Protein AF-A0AA88YMB3-F1 (afdb_monomer_lite)

Radius of gyration: 33.66 Å; chains: 1; bounding box: 98×62×80 Å

InterPro domains:
  IPR001148 Alpha carbonic anhydrase domain [PF00194] (7-252)
  IPR001148 Alpha carbonic anhydrase domain [PS51144] (1-274)
  IPR001148 Alpha carbonic anhydrase domain [SM01057] (3-271)
  IPR001870 B30.2/SPRY domain [PS50188] (236-432)
  IPR003877 SPRY domain [PF00622] (300-427)
  IPR003877 SPRY domain [PF00622] (487-557)
  IPR003877 SPRY domain [SM00449] (297-431)
  IPR003877 SPRY domain [SM00449] (484-659)
  IPR013320 Concanavalin A-like lectin/glucanase domain superfamily [SSF49899] (292-427)
  IPR013320 Concanavalin A-like lectin/glucanase domain superfamily [SSF49899] (469-653)
  IPR023561 Carbonic anhydrase, alpha-class [PTHR18952] (7-252)
  IPR035783 SPRY domain-containing protein 3, SPRY domain [cd12908] (448-656)
  IPR036398 Alpha carbonic anhydrase domain superfamily [G3DSA:3.10.200.10] (2-256)
  IPR036398 Alpha carbonic anhydrase domain superfamily [SSF51069] (5-252)
  IPR043136 B30.2/SPRY domain superfamily [G3DSA:2.60.120.920] (261-433)
  IPR043136 B30.2/SPRY domain superfamily [G3DSA:2.60.120.920] (445-657)

Sequence (660 aa):
MQFSITGPTHWHKLFKNACSGREQSPINIQREYTLYDPKLNDFAIWYDPPKPGSKFYLLNNGHTVQVNTFGPFYVANGGLPSVYTTAQFHFHWGDASHRGSEHTVDGKASPIELHVVSYDAETYPKISTAMKEHQGLAVLGVLFDVVEEDNPALEKLIRNFNAIRDPEVKTEVEMDAMPIRDFLPKDTSKYYRYNGSLTTPGCYESVVWTVFEDKQTISERQNIAMEMRIQNQMLNVWRRHRYGDRIRQVQEVIPIRDIEPGQPRHDRVSVDGDIISYQTNRHNLVGVYIAGDPLTAENYYFEVEILDIGTFGTIGVGLVPQQYPTDSQPGWRAFSVGFHADDGKLYKSNGFGKAFGPKSQAGDRIGCGVKFPRASEDDEALPAQMAKVFFTHNGKEVGTVLTPMPRSGLFPAVGMHSEGEEVKLNLEAEWHYEDLVLMAIDDGEEDWSRLHDVRLNGMILEYSGRGKSIHDVGLAQARFPLDTTNHYFEIEIVDPGENCYIAIGIARRNYPKHRHPGWNRGSIAYHADDGKIFVGSGVGDPFGPKCHKGDTMGCGILFPPDYDSEADSDPSPDDPDVNNMVNEMHGLYGSDSEDSDDDLDLLYPLDKEEQGTKVQVFFTRNGKIVGLKHICIPKGGFYPTVGMLSSCEKVRVDLHPLTG

Structure (mmCIF, N/CA/C/O backbone):
data_AF-A0AA88YMB3-F1
#
_entry.id   AF-A0AA88YMB3-F1
#
loop_
_atom_site.group_PDB
_atom_site.id
_atom_site.type_symbol
_atom_site.label_atom_id
_atom_site.label_alt_id
_atom_site.label_comp_id
_atom_site.label_asym_id
_atom_site.label_entity_id
_atom_site.label_seq_id
_atom_site.pdbx_PDB_ins_code
_atom_site.Cartn_x
_atom_site.Cartn_y
_atom_site.Cartn_z
_atom_site.occupancy
_atom_site.B_iso_or_equiv
_atom_site.auth_seq_id
_atom_site.auth_comp_id
_atom_site.auth_asym_id
_atom_site.auth_atom_id
_atom_site.pdbx_PDB_model_num
ATOM 1 N N . MET A 1 1 ? 38.189 8.948 -17.419 1.00 28.58 1 MET A N 1
ATOM 2 C CA . MET A 1 1 ? 39.243 7.928 -17.634 1.00 28.58 1 MET A CA 1
ATOM 3 C C . MET A 1 1 ? 39.603 7.102 -16.393 1.00 28.58 1 MET A C 1
ATOM 5 O O . MET A 1 1 ? 40.122 6.016 -16.579 1.00 28.58 1 MET A O 1
ATOM 9 N N . GLN A 1 2 ? 39.312 7.520 -15.150 1.00 25.33 2 GLN A N 1
ATOM 10 C CA . GLN A 1 2 ? 39.722 6.748 -13.957 1.00 25.33 2 GLN A CA 1
ATOM 11 C C . GLN A 1 2 ? 38.748 5.617 -13.545 1.00 25.33 2 GLN A C 1
ATOM 13 O O . GLN A 1 2 ? 39.158 4.673 -12.880 1.00 25.33 2 GLN A O 1
ATOM 18 N N . PHE A 1 3 ? 37.486 5.659 -13.992 1.00 34.84 3 PHE A N 1
ATOM 19 C CA . PHE A 1 3 ? 36.445 4.682 -13.621 1.00 34.84 3 PHE A CA 1
ATOM 20 C C . PHE A 1 3 ? 36.513 3.345 -14.385 1.00 34.84 3 PHE A C 1
ATOM 22 O O . PHE A 1 3 ? 35.943 2.356 -13.945 1.00 34.84 3 PHE A O 1
ATOM 29 N N . SER A 1 4 ? 37.242 3.293 -15.506 1.00 40.38 4 SER A N 1
ATOM 30 C CA . SER A 1 4 ? 37.392 2.091 -16.348 1.00 40.38 4 SER A CA 1
ATOM 31 C C . SER A 1 4 ? 38.355 1.041 -15.769 1.00 40.38 4 SER A C 1
ATOM 33 O O . SER A 1 4 ? 38.458 -0.054 -16.319 1.00 40.38 4 SER A O 1
ATOM 35 N N . ILE A 1 5 ? 39.095 1.360 -14.703 1.00 37.88 5 ILE A N 1
ATOM 36 C CA . ILE A 1 5 ? 40.212 0.527 -14.224 1.00 37.88 5 ILE A CA 1
ATOM 37 C C . ILE A 1 5 ? 39.742 -0.525 -13.199 1.00 37.88 5 ILE A C 1
ATOM 39 O O . ILE A 1 5 ? 40.420 -1.528 -12.989 1.00 37.88 5 ILE A O 1
ATOM 43 N N . THR A 1 6 ? 38.556 -0.358 -12.607 1.00 47.41 6 THR A N 1
ATOM 44 C CA . THR A 1 6 ? 38.014 -1.246 -11.566 1.00 47.41 6 THR A CA 1
ATOM 45 C C . THR A 1 6 ? 36.590 -1.668 -11.933 1.00 47.41 6 THR A C 1
ATOM 47 O O . THR A 1 6 ? 35.682 -0.837 -11.917 1.00 47.41 6 THR A O 1
ATOM 50 N N . GLY A 1 7 ? 36.394 -2.939 -12.299 1.00 47.94 7 GLY A N 1
ATOM 51 C CA . GLY A 1 7 ? 35.088 -3.476 -12.710 1.00 47.94 7 GLY A CA 1
ATOM 52 C C . GLY A 1 7 ? 34.031 -3.497 -11.586 1.00 47.94 7 GLY A C 1
ATOM 53 O O . GLY A 1 7 ? 34.351 -3.140 -10.445 1.00 47.94 7 GLY A O 1
ATOM 54 N N . PRO A 1 8 ? 32.793 -3.949 -11.876 1.00 56.72 8 PRO A N 1
ATOM 55 C CA . PRO A 1 8 ? 31.640 -3.878 -10.962 1.00 56.72 8 PRO A CA 1
ATOM 56 C C . PRO A 1 8 ? 31.894 -4.411 -9.542 1.00 56.72 8 PRO A C 1
ATOM 58 O O . PRO A 1 8 ? 31.431 -3.836 -8.559 1.00 56.72 8 PRO A O 1
ATOM 61 N N . THR A 1 9 ? 32.735 -5.441 -9.405 1.00 51.94 9 THR A N 1
ATOM 62 C CA . THR A 1 9 ? 33.124 -6.056 -8.120 1.00 51.94 9 THR A CA 1
ATOM 63 C C . THR A 1 9 ? 33.880 -5.127 -7.165 1.00 51.94 9 THR A C 1
ATOM 65 O O . THR A 1 9 ? 34.084 -5.477 -6.008 1.00 51.94 9 THR A O 1
ATOM 68 N N . HIS A 1 10 ? 34.312 -3.946 -7.611 1.00 56.81 10 HIS A N 1
ATOM 69 C CA . HIS A 1 10 ? 35.078 -2.985 -6.811 1.00 56.81 10 HIS A CA 1
ATOM 70 C C . HIS A 1 10 ? 34.324 -1.678 -6.540 1.00 56.81 10 HIS A C 1
ATOM 72 O O . HIS A 1 10 ? 34.818 -0.847 -5.775 1.00 56.81 10 HIS A O 1
ATOM 78 N N . TRP A 1 11 ? 33.132 -1.486 -7.116 1.00 66.25 11 TRP A N 1
ATOM 79 C CA . TRP A 1 11 ? 32.373 -0.244 -6.949 1.00 66.25 11 TRP A CA 1
ATOM 80 C C . TRP A 1 11 ? 31.959 0.004 -5.498 1.00 66.25 11 TRP A C 1
ATOM 82 O O . TRP A 1 11 ? 32.036 1.142 -5.049 1.00 66.25 11 TRP A O 1
ATOM 92 N N . HIS A 1 12 ? 31.677 -1.044 -4.717 1.00 57.53 12 HIS A N 1
ATOM 93 C CA . HIS A 1 12 ? 31.426 -0.934 -3.273 1.00 57.53 12 HIS A CA 1
ATOM 94 C C . HIS A 1 12 ? 32.605 -0.322 -2.487 1.00 57.53 12 HIS A C 1
ATOM 96 O O . HIS A 1 12 ? 32.406 0.271 -1.435 1.00 57.53 12 HIS A O 1
ATOM 102 N N . LYS A 1 13 ? 33.850 -0.417 -2.980 1.00 58.59 13 LYS A N 1
ATOM 103 C CA . LYS A 1 13 ? 35.019 0.203 -2.321 1.00 58.59 13 LYS A CA 1
ATOM 104 C C . LYS A 1 13 ? 35.125 1.697 -2.620 1.00 58.59 13 LYS A C 1
ATOM 106 O O . LYS A 1 13 ? 35.657 2.440 -1.798 1.00 58.59 13 LYS A O 1
ATOM 111 N N . LEU A 1 14 ? 34.635 2.113 -3.790 1.00 57.91 14 LEU A N 1
ATOM 112 C CA . LEU A 1 14 ? 34.668 3.494 -4.282 1.00 57.91 14 LEU A CA 1
ATOM 113 C C . LEU A 1 14 ? 33.426 4.289 -3.853 1.00 57.91 14 LEU A C 1
ATOM 115 O O . LEU A 1 14 ? 33.527 5.477 -3.568 1.00 57.91 14 LEU A O 1
ATOM 119 N N . PHE A 1 15 ? 32.279 3.616 -3.746 1.00 61.12 15 PHE A N 1
ATOM 120 C CA . PHE A 1 15 ? 30.976 4.169 -3.378 1.00 61.12 15 PHE A CA 1
ATOM 121 C C . PHE A 1 15 ? 30.396 3.390 -2.190 1.00 61.12 15 PHE A C 1
ATOM 123 O O . PHE A 1 15 ? 29.338 2.769 -2.297 1.00 61.12 15 PHE A O 1
ATOM 130 N N . LYS A 1 16 ? 31.115 3.415 -1.057 1.00 56.34 16 LYS A N 1
ATOM 131 C CA . LYS A 1 16 ? 30.849 2.596 0.146 1.00 56.34 16 LYS A CA 1
ATOM 132 C C . LYS A 1 16 ? 29.434 2.665 0.712 1.00 56.34 16 LYS A C 1
ATOM 134 O O . LYS A 1 16 ? 29.054 1.756 1.428 1.00 56.34 16 LYS A O 1
ATOM 139 N N . ASN A 1 17 ? 28.692 3.730 0.429 1.00 57.38 17 ASN A N 1
ATOM 140 C CA . ASN A 1 17 ? 27.356 3.924 0.990 1.00 57.38 17 ASN A CA 1
ATOM 141 C C . ASN A 1 17 ? 26.239 3.682 -0.029 1.00 57.38 17 ASN A C 1
ATOM 143 O O . ASN A 1 17 ? 25.089 3.595 0.370 1.00 57.38 17 ASN A O 1
ATOM 147 N N . ALA A 1 18 ? 26.555 3.605 -1.325 1.00 63.53 18 ALA A N 1
ATOM 148 C CA . ALA A 1 18 ? 25.538 3.523 -2.372 1.00 63.53 18 ALA A CA 1
ATOM 149 C C . ALA A 1 18 ? 25.584 2.194 -3.134 1.00 63.53 18 ALA A C 1
ATOM 151 O O . ALA A 1 18 ? 24.548 1.618 -3.419 1.00 63.53 18 ALA A O 1
ATOM 152 N N . CYS A 1 19 ? 26.773 1.647 -3.418 1.00 68.62 19 CYS A N 1
ATOM 153 C CA . CYS A 1 19 ? 26.912 0.383 -4.159 1.00 68.62 19 CYS A CA 1
ATOM 154 C C . CYS A 1 19 ? 26.959 -0.869 -3.264 1.00 68.62 19 CYS A C 1
ATOM 156 O O . CYS A 1 19 ? 27.370 -1.931 -3.725 1.00 68.62 19 CYS A O 1
ATOM 158 N N . SER A 1 20 ? 26.586 -0.743 -1.990 1.00 68.94 20 SER A N 1
ATOM 159 C CA . SER A 1 20 ? 26.490 -1.844 -1.020 1.00 68.94 20 SER A CA 1
ATOM 160 C C . SER A 1 20 ? 25.200 -1.778 -0.198 1.00 68.94 20 SER A C 1
ATOM 162 O O . SER A 1 20 ? 25.174 -2.258 0.935 1.00 68.94 20 SER A O 1
ATOM 164 N N . GLY A 1 21 ? 24.175 -1.107 -0.730 1.00 66.38 21 GLY A N 1
ATOM 165 C CA . GLY A 1 21 ? 22.846 -1.098 -0.129 1.00 66.38 21 GLY A CA 1
ATOM 166 C C . GLY A 1 21 ? 22.146 -2.457 -0.261 1.00 66.38 21 GLY A C 1
ATOM 167 O O . GLY A 1 21 ? 22.720 -3.415 -0.790 1.00 66.38 21 GLY A O 1
ATOM 168 N N . ARG A 1 22 ? 20.932 -2.559 0.283 1.00 74.19 22 ARG A N 1
ATOM 169 C CA . ARG A 1 22 ? 20.186 -3.825 0.412 1.00 74.19 22 ARG A CA 1
ATOM 170 C C . ARG A 1 22 ? 19.169 -4.058 -0.709 1.00 74.19 22 ARG A C 1
ATOM 172 O O . ARG A 1 22 ? 18.677 -5.172 -0.836 1.00 74.19 22 ARG A O 1
ATOM 179 N N . GLU A 1 23 ? 18.900 -3.048 -1.528 1.00 79.94 23 GLU A N 1
ATOM 180 C CA . GLU A 1 23 ? 17.954 -3.051 -2.650 1.00 79.94 23 GLU A CA 1
ATOM 181 C C . GLU A 1 23 ? 18.701 -2.798 -3.970 1.00 79.94 23 GLU A C 1
ATOM 183 O O . GLU A 1 23 ? 18.348 -1.947 -4.787 1.00 79.94 23 GLU A O 1
ATOM 188 N N . GLN A 1 24 ? 19.810 -3.511 -4.177 1.00 86.62 24 GLN A N 1
ATOM 189 C CA . GLN A 1 24 ? 20.645 -3.315 -5.356 1.00 86.62 24 GLN A CA 1
ATOM 190 C C . GLN A 1 24 ? 20.120 -4.075 -6.580 1.00 86.62 24 GLN A C 1
ATOM 192 O O . GLN A 1 24 ? 19.664 -5.209 -6.479 1.00 86.62 24 GLN A O 1
ATOM 197 N N . SER A 1 25 ? 20.269 -3.465 -7.756 1.00 90.88 25 SER A N 1
ATOM 198 C CA . SER A 1 25 ? 19.960 -4.066 -9.059 1.00 90.88 25 SER A CA 1
ATOM 199 C C . SER A 1 25 ? 21.239 -4.368 -9.854 1.00 90.88 25 SER A C 1
ATOM 201 O O . SER A 1 25 ? 22.270 -3.723 -9.617 1.00 90.88 25 SER A O 1
ATOM 203 N N . PRO A 1 26 ? 21.199 -5.286 -10.838 1.00 91.69 26 PRO A N 1
ATOM 204 C CA . PRO A 1 26 ? 20.051 -6.105 -11.259 1.00 91.69 26 PRO A CA 1
ATOM 205 C C . PRO A 1 26 ? 19.818 -7.304 -10.334 1.00 91.69 26 PRO A C 1
ATOM 207 O O . PRO A 1 26 ? 20.694 -7.648 -9.543 1.00 91.69 26 PRO A O 1
ATOM 210 N N . ILE A 1 27 ? 18.673 -7.972 -10.474 1.00 91.12 27 ILE A N 1
ATOM 211 C CA . ILE A 1 27 ? 18.334 -9.175 -9.701 1.00 91.12 27 ILE A CA 1
ATOM 212 C C . ILE A 1 27 ? 18.036 -10.394 -10.583 1.00 91.12 27 ILE A C 1
ATOM 214 O O . ILE A 1 27 ? 17.683 -10.267 -11.758 1.00 91.12 27 ILE A O 1
ATOM 218 N N . ASN A 1 28 ? 18.132 -11.588 -9.991 1.00 89.12 28 ASN A N 1
ATOM 219 C CA . ASN A 1 28 ? 17.523 -12.791 -10.554 1.00 89.12 28 ASN A CA 1
ATOM 220 C C . ASN A 1 28 ? 16.051 -12.879 -10.131 1.00 89.12 28 ASN A C 1
ATOM 222 O O . ASN A 1 28 ? 15.756 -13.100 -8.957 1.00 89.12 28 ASN A O 1
ATOM 226 N N . ILE A 1 29 ? 15.136 -12.750 -11.085 1.00 89.38 29 ILE A N 1
ATOM 227 C CA . ILE A 1 29 ? 13.702 -12.900 -10.861 1.00 89.38 29 ILE A CA 1
ATOM 228 C C . ILE A 1 29 ? 13.382 -14.391 -10.850 1.00 89.38 29 ILE A C 1
ATOM 230 O O . ILE A 1 29 ? 13.392 -15.053 -11.885 1.00 89.38 29 ILE A O 1
ATOM 234 N N . GLN A 1 30 ? 13.108 -14.919 -9.667 1.00 80.69 30 GLN A N 1
ATOM 235 C CA . GLN A 1 30 ? 12.709 -16.308 -9.472 1.00 80.69 30 GLN A CA 1
ATOM 236 C C . GLN A 1 30 ? 11.189 -16.368 -9.416 1.00 80.69 30 GLN A C 1
ATOM 238 O O . GLN A 1 30 ? 10.591 -15.925 -8.435 1.00 80.69 30 GLN A O 1
ATOM 243 N N . ARG A 1 31 ? 10.558 -16.887 -10.473 1.00 81.62 31 ARG A N 1
ATOM 244 C CA . ARG A 1 31 ? 9.095 -16.849 -10.633 1.00 81.62 31 ARG A CA 1
ATOM 245 C C . ARG A 1 31 ? 8.354 -17.487 -9.464 1.00 81.62 31 ARG A C 1
ATOM 247 O O . ARG A 1 31 ? 7.297 -16.996 -9.080 1.00 81.62 31 ARG A O 1
ATOM 254 N N . GLU A 1 32 ? 8.927 -18.528 -8.868 1.00 71.38 32 GLU A N 1
ATOM 255 C CA . GLU A 1 32 ? 8.359 -19.222 -7.708 1.00 71.38 32 GLU A CA 1
ATOM 256 C C . GLU A 1 32 ? 8.160 -18.326 -6.474 1.00 71.38 32 GLU A C 1
ATOM 258 O O . GLU A 1 32 ? 7.224 -18.555 -5.710 1.00 71.38 32 GLU A O 1
ATOM 263 N N . TYR A 1 33 ? 8.974 -17.275 -6.317 1.00 71.62 33 TYR A N 1
ATOM 264 C CA . TYR A 1 33 ? 8.880 -16.316 -5.209 1.00 71.62 33 TYR A CA 1
ATOM 265 C C . TYR A 1 33 ? 8.151 -15.023 -5.591 1.00 71.62 33 TYR A C 1
ATOM 267 O O . TYR A 1 33 ? 8.062 -14.101 -4.781 1.00 71.62 33 TYR A O 1
ATOM 275 N N . THR A 1 34 ? 7.628 -14.923 -6.816 1.00 77.94 34 THR A N 1
ATOM 276 C CA . THR A 1 34 ? 6.864 -13.742 -7.232 1.00 77.94 34 THR A CA 1
ATOM 277 C C . THR A 1 34 ? 5.445 -13.776 -6.671 1.00 77.94 34 THR A C 1
ATOM 279 O O . THR A 1 34 ? 4.798 -14.824 -6.609 1.00 77.94 34 THR A O 1
ATOM 282 N N . LEU A 1 35 ? 4.950 -12.607 -6.260 1.00 77.31 35 LEU A N 1
ATOM 283 C CA . LEU A 1 35 ? 3.577 -12.421 -5.801 1.00 77.31 35 LEU A CA 1
ATOM 284 C C . LEU A 1 35 ? 2.770 -11.739 -6.903 1.00 77.31 35 LEU A C 1
ATOM 286 O O . LEU A 1 35 ? 3.172 -10.698 -7.420 1.00 77.31 35 LEU A O 1
ATOM 290 N N . TYR A 1 36 ? 1.627 -12.327 -7.253 1.00 82.88 36 TYR A N 1
ATOM 291 C CA . TYR A 1 36 ? 0.690 -11.701 -8.178 1.00 82.88 36 TYR A CA 1
ATOM 292 C C . TYR A 1 36 ? -0.025 -10.544 -7.476 1.00 82.88 36 TYR A C 1
ATOM 294 O O . TYR A 1 36 ? -0.696 -10.759 -6.467 1.00 82.88 36 TYR A O 1
ATOM 302 N N . ASP A 1 37 ? 0.109 -9.336 -8.020 1.00 80.62 37 ASP A N 1
ATOM 303 C CA . ASP A 1 37 ? -0.594 -8.151 -7.537 1.00 80.62 37 ASP A CA 1
ATOM 304 C C . ASP A 1 37 ? -1.652 -7.721 -8.570 1.00 80.62 37 ASP A C 1
ATOM 306 O O . ASP A 1 37 ? -1.293 -7.210 -9.634 1.00 80.62 37 ASP A O 1
ATOM 310 N N . PRO A 1 38 ? -2.958 -7.893 -8.278 1.00 80.81 38 PRO A N 1
ATOM 311 C CA . PRO A 1 38 ? -4.032 -7.537 -9.203 1.00 80.81 38 PRO A CA 1
ATOM 312 C C . PRO A 1 38 ? -4.169 -6.024 -9.430 1.00 80.81 38 PRO A C 1
ATOM 314 O O . PRO A 1 38 ? -4.952 -5.614 -10.280 1.00 80.81 38 PRO A O 1
ATOM 317 N N . LYS A 1 39 ? -3.448 -5.179 -8.680 1.00 79.81 39 LYS A N 1
ATOM 318 C CA . LYS A 1 39 ? -3.431 -3.721 -8.877 1.00 79.81 39 LYS A CA 1
ATOM 319 C C . LYS A 1 39 ? -2.417 -3.279 -9.931 1.00 79.81 39 LYS A C 1
ATOM 321 O O . LYS A 1 39 ? -2.455 -2.125 -10.367 1.00 79.81 39 LYS A O 1
ATOM 326 N N . LEU A 1 40 ? -1.508 -4.166 -10.342 1.00 85.88 40 LEU A N 1
ATOM 327 C CA . LEU A 1 40 ? -0.575 -3.929 -11.442 1.00 85.88 40 LEU A CA 1
ATOM 328 C C . LEU A 1 40 ? -1.310 -4.077 -12.782 1.00 85.88 40 LEU A C 1
ATOM 330 O O . LEU A 1 40 ? -1.183 -5.074 -13.483 1.00 85.88 40 LEU A O 1
ATOM 334 N N . ASN A 1 41 ? -2.122 -3.065 -13.090 1.00 81.62 41 ASN A N 1
ATOM 335 C CA . ASN A 1 41 ? -2.874 -2.941 -14.340 1.00 81.62 41 ASN A CA 1
ATOM 336 C C . ASN A 1 41 ? -1.949 -2.581 -15.518 1.00 81.62 41 ASN A C 1
ATOM 338 O O . ASN A 1 41 ? -0.748 -2.409 -15.353 1.00 81.62 41 ASN A O 1
ATOM 342 N N . ASP A 1 42 ? -2.494 -2.381 -16.714 1.00 82.06 42 ASP A N 1
ATOM 343 C CA . ASP A 1 42 ? -1.682 -1.983 -17.867 1.00 82.06 42 ASP A CA 1
ATOM 344 C C . ASP A 1 42 ? -0.902 -0.675 -17.611 1.00 82.06 42 ASP A C 1
ATOM 346 O O . ASP A 1 42 ? -1.449 0.331 -17.135 1.00 82.06 42 ASP A O 1
ATOM 350 N N . PHE A 1 43 ? 0.391 -0.665 -17.952 1.00 82.38 43 PHE A N 1
ATOM 351 C CA . PHE A 1 43 ? 1.162 0.578 -18.013 1.00 82.38 43 PHE A CA 1
ATOM 352 C C . PHE A 1 43 ? 0.842 1.330 -19.308 1.00 82.38 43 PHE A C 1
ATOM 354 O O . PHE A 1 43 ? 0.509 0.760 -20.351 1.00 82.38 43 PHE A O 1
ATOM 361 N N . ALA A 1 44 ? 0.976 2.646 -19.246 1.00 81.12 44 ALA A N 1
ATOM 362 C CA . ALA A 1 44 ? 0.736 3.536 -20.362 1.00 81.12 44 ALA A CA 1
ATOM 363 C C . ALA A 1 44 ? 2.046 4.184 -20.814 1.00 81.12 44 ALA A C 1
ATOM 365 O O . ALA A 1 44 ? 2.814 4.686 -19.996 1.00 81.12 44 ALA A O 1
ATOM 366 N N . ILE A 1 45 ? 2.257 4.220 -22.132 1.00 86.31 45 ILE A N 1
ATOM 367 C CA . ILE A 1 45 ? 3.246 5.093 -22.771 1.00 86.31 45 ILE A CA 1
ATOM 368 C C . ILE A 1 45 ? 2.474 6.153 -23.531 1.00 86.31 45 ILE A C 1
ATOM 370 O O . ILE A 1 45 ? 1.661 5.832 -24.400 1.00 86.31 45 ILE A O 1
ATOM 374 N N . TRP A 1 46 ? 2.681 7.411 -23.163 1.00 79.50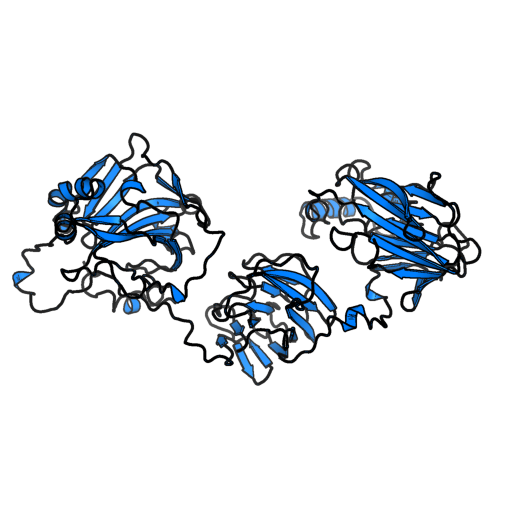 46 TRP A N 1
ATOM 375 C CA . TRP A 1 46 ? 1.981 8.532 -23.779 1.00 79.50 46 TRP A CA 1
ATOM 376 C C . TRP A 1 46 ? 2.806 9.150 -24.896 1.00 79.50 46 TRP A C 1
ATOM 378 O O . TRP A 1 46 ? 4.035 9.158 -24.844 1.00 79.50 46 TRP A O 1
ATOM 388 N N . TYR A 1 47 ? 2.091 9.709 -25.878 1.00 78.19 47 TYR A N 1
ATOM 389 C CA . TYR A 1 47 ? 2.659 10.242 -27.120 1.00 78.19 47 TYR A CA 1
ATOM 390 C C . TYR A 1 47 ? 3.500 9.204 -27.858 1.00 78.19 47 TYR A C 1
ATOM 392 O O . TYR A 1 47 ? 4.623 9.459 -28.283 1.00 78.19 47 TYR A O 1
ATOM 400 N N . ASP A 1 48 ? 2.904 8.026 -28.004 1.00 81.38 48 ASP A N 1
ATOM 401 C CA . ASP A 1 48 ? 3.432 6.932 -28.789 1.00 81.38 48 ASP A CA 1
ATOM 402 C C . ASP A 1 48 ? 2.368 6.508 -29.823 1.00 81.38 48 ASP A C 1
ATOM 404 O O . ASP A 1 48 ? 1.363 5.894 -29.442 1.00 81.38 48 ASP A O 1
ATOM 408 N N . PRO A 1 49 ? 2.494 6.912 -31.104 1.00 87.75 49 PRO A N 1
ATOM 409 C CA . PRO A 1 49 ? 3.694 7.448 -31.760 1.00 87.75 49 PRO A CA 1
ATOM 410 C C . PRO A 1 49 ? 4.091 8.882 -31.338 1.00 87.75 49 PRO A C 1
ATOM 412 O O . PRO A 1 49 ? 3.224 9.673 -30.949 1.00 87.75 49 PRO A O 1
ATOM 415 N N . PRO A 1 50 ? 5.388 9.243 -31.462 1.00 91.19 50 PRO A N 1
ATOM 416 C CA . PRO A 1 50 ? 5.931 10.529 -31.017 1.00 91.19 50 PRO A CA 1
ATOM 417 C C . PRO A 1 50 ? 5.322 11.739 -31.725 1.00 91.19 50 PRO A C 1
ATOM 419 O O . PRO A 1 50 ? 5.021 11.706 -32.921 1.00 91.19 50 PRO A O 1
ATOM 422 N N . LYS A 1 51 ? 5.212 12.864 -31.001 1.00 90.62 51 LYS A N 1
ATOM 423 C CA . LYS A 1 51 ? 4.782 14.142 -31.596 1.00 90.62 51 LYS A CA 1
ATOM 424 C C . LYS A 1 51 ? 5.769 14.613 -32.677 1.00 90.62 51 LYS A C 1
ATOM 426 O O . LYS A 1 51 ? 6.979 14.432 -32.503 1.00 90.62 51 LYS A O 1
ATOM 431 N N . PRO A 1 52 ? 5.295 15.306 -33.734 1.00 92.12 52 PRO A N 1
ATOM 432 C CA . PRO A 1 52 ? 6.169 15.935 -34.721 1.00 92.12 52 PRO A CA 1
ATOM 433 C C . PRO A 1 52 ? 7.236 16.820 -34.070 1.00 92.12 52 PRO A C 1
ATOM 435 O O . PRO A 1 52 ? 6.937 17.590 -33.159 1.00 92.12 52 PRO A O 1
ATOM 438 N N . GLY A 1 53 ? 8.476 16.711 -34.548 1.00 92.31 53 GLY A N 1
ATOM 439 C CA . GLY A 1 53 ? 9.622 17.440 -33.996 1.00 92.31 53 GLY A CA 1
ATOM 440 C C . GLY A 1 53 ? 10.329 16.745 -32.829 1.00 92.31 53 GLY A C 1
ATOM 441 O O . GLY A 1 53 ? 11.371 17.233 -32.403 1.00 92.31 53 GLY A O 1
ATOM 442 N N . SER A 1 54 ? 9.820 15.606 -32.344 1.00 96.44 54 SER A N 1
ATOM 443 C CA . SER A 1 54 ? 10.553 14.774 -31.382 1.00 96.44 54 SER A CA 1
ATOM 444 C C . SER A 1 54 ? 11.767 14.122 -32.051 1.00 96.44 54 SER A C 1
ATOM 446 O O . SER A 1 54 ? 11.686 13.666 -33.196 1.00 96.44 54 SER A O 1
ATOM 448 N N . LYS A 1 55 ? 12.890 14.066 -31.333 1.00 97.12 55 LYS A N 1
ATOM 449 C CA . LYS A 1 55 ? 14.181 13.579 -31.830 1.00 97.12 55 LYS A CA 1
ATOM 450 C C . LYS A 1 55 ? 14.775 12.541 -30.897 1.00 97.12 55 LYS A C 1
ATOM 452 O O . LYS A 1 55 ? 14.574 12.584 -29.685 1.00 97.12 55 LYS A O 1
ATOM 457 N N . PHE A 1 56 ? 15.530 11.629 -31.483 1.00 97.12 56 PHE A N 1
ATOM 458 C CA . PHE A 1 56 ? 16.427 10.730 -30.780 1.00 97.12 56 PHE A CA 1
ATOM 459 C C . PHE A 1 56 ? 17.861 11.119 -31.097 1.00 97.12 56 PHE A C 1
ATOM 461 O O . PHE A 1 56 ? 18.191 11.451 -32.235 1.00 97.12 56 PHE A O 1
ATOM 468 N N . TYR A 1 57 ? 18.710 11.039 -30.085 1.00 96.69 57 TYR A N 1
ATOM 469 C CA . TYR A 1 57 ? 20.126 11.318 -30.211 1.00 96.69 57 TYR A CA 1
ATOM 470 C C . TYR A 1 57 ? 20.922 10.088 -29.792 1.00 96.69 57 TYR A C 1
ATOM 472 O O . TYR A 1 57 ? 21.023 9.758 -28.611 1.00 96.69 57 TYR A O 1
ATOM 480 N N . LEU A 1 58 ? 21.419 9.364 -30.790 1.00 94.94 58 LEU A N 1
ATOM 481 C CA . LEU A 1 58 ? 22.120 8.097 -30.631 1.00 94.94 58 LEU A CA 1
ATOM 482 C C . LEU A 1 58 ? 23.616 8.348 -30.420 1.00 94.94 58 LEU A C 1
ATOM 484 O O . LEU A 1 58 ? 24.260 8.989 -31.250 1.00 94.94 58 LEU A O 1
ATOM 488 N N . LEU A 1 59 ? 24.186 7.784 -29.360 1.00 91.38 59 LEU A N 1
ATOM 489 C CA . LEU A 1 59 ? 25.611 7.883 -29.062 1.00 91.38 59 LEU A CA 1
ATOM 490 C C . LEU A 1 59 ? 26.180 6.591 -28.469 1.00 91.38 59 LEU A C 1
ATOM 492 O O . LEU A 1 59 ? 25.475 5.760 -27.897 1.00 91.38 59 LEU A O 1
ATOM 496 N N . ASN A 1 60 ? 27.500 6.466 -28.560 1.00 84.44 60 ASN A N 1
ATOM 497 C CA . ASN A 1 60 ? 28.288 5.491 -27.819 1.00 84.44 60 ASN A CA 1
ATOM 498 C C . ASN A 1 60 ? 29.064 6.233 -26.731 1.00 84.44 60 ASN A C 1
ATOM 500 O O . ASN A 1 60 ? 29.982 6.998 -27.027 1.00 84.44 60 ASN A O 1
ATOM 504 N N . ASN A 1 61 ? 28.708 6.015 -25.468 1.00 77.31 61 ASN A N 1
ATOM 505 C CA . ASN A 1 61 ? 29.343 6.710 -24.344 1.00 77.31 61 ASN A CA 1
ATOM 506 C C . ASN A 1 61 ? 30.588 5.974 -23.798 1.00 77.31 61 ASN A C 1
ATOM 508 O O . ASN A 1 61 ? 31.110 6.337 -22.744 1.00 77.31 61 ASN A O 1
ATOM 512 N N . GLY A 1 62 ? 31.055 4.930 -24.495 1.00 73.44 62 GLY A N 1
ATOM 513 C CA . GLY A 1 62 ? 32.168 4.069 -24.082 1.00 73.44 62 GLY A CA 1
ATOM 514 C C . GLY A 1 62 ? 31.770 2.912 -23.166 1.00 73.44 62 GLY A C 1
ATOM 515 O O . GLY A 1 62 ? 32.570 1.997 -22.975 1.00 73.44 62 GLY A O 1
ATOM 516 N N . HIS A 1 63 ? 30.541 2.920 -22.650 1.00 72.69 63 HIS A N 1
ATOM 517 C CA . HIS A 1 63 ? 29.986 1.871 -21.797 1.00 72.69 63 HIS A CA 1
ATOM 518 C C . HIS A 1 63 ? 28.815 1.148 -22.469 1.00 72.69 63 HIS A C 1
ATOM 520 O O . HIS A 1 63 ? 28.773 -0.078 -22.445 1.00 72.69 63 HIS A O 1
ATOM 526 N N . THR A 1 64 ? 27.922 1.901 -23.112 1.00 80.69 64 THR A N 1
ATOM 527 C CA . THR A 1 64 ? 26.701 1.417 -23.764 1.00 80.69 64 THR A CA 1
ATOM 528 C C . THR A 1 64 ? 26.414 2.198 -25.053 1.00 80.69 64 THR A C 1
ATOM 530 O O . THR A 1 64 ? 26.932 3.300 -25.264 1.00 80.69 64 THR A O 1
ATOM 533 N N . VAL A 1 65 ? 25.546 1.640 -25.900 1.00 87.62 65 VAL A N 1
ATOM 534 C CA . VAL A 1 65 ? 24.769 2.405 -26.880 1.00 87.62 65 VAL A CA 1
ATOM 535 C C . VAL A 1 65 ? 23.633 3.071 -26.120 1.00 87.62 65 VAL A C 1
ATOM 537 O O . VAL A 1 65 ? 22.859 2.387 -25.452 1.00 87.62 65 VAL A O 1
ATOM 540 N N . GLN A 1 66 ? 23.547 4.392 -26.192 1.00 92.50 66 GLN A N 1
ATOM 541 C CA . GLN A 1 66 ? 22.521 5.179 -25.519 1.00 92.50 66 GLN A CA 1
ATOM 542 C C . GLN A 1 66 ? 21.793 6.043 -26.542 1.00 92.50 66 GLN A C 1
ATOM 544 O O . GLN A 1 66 ? 22.405 6.572 -27.469 1.00 92.50 66 GLN A O 1
ATOM 549 N N . VAL A 1 67 ? 20.490 6.198 -26.351 1.00 96.06 67 VAL A N 1
ATOM 550 C CA . VAL A 1 67 ? 19.642 7.097 -27.124 1.00 96.06 67 VAL A CA 1
ATOM 551 C C . VAL A 1 67 ? 19.000 8.086 -26.165 1.00 96.06 67 VAL A C 1
ATOM 553 O O . VAL A 1 67 ? 18.184 7.694 -25.334 1.00 96.06 67 VAL A O 1
ATOM 556 N N . ASN A 1 68 ? 19.364 9.363 -26.268 1.00 96.62 68 ASN A N 1
ATOM 557 C CA . ASN A 1 68 ? 18.685 10.426 -25.528 1.00 96.62 68 ASN A CA 1
ATOM 558 C C . ASN A 1 68 ? 17.397 10.812 -26.255 1.00 96.62 68 ASN A C 1
ATOM 560 O O . ASN A 1 68 ? 17.382 10.941 -27.483 1.00 96.62 68 ASN A O 1
ATOM 564 N N . THR A 1 69 ? 16.326 11.020 -25.499 1.00 95.31 69 THR A N 1
ATOM 565 C CA . THR A 1 69 ? 15.019 11.393 -26.039 1.00 95.31 69 THR A CA 1
ATOM 566 C C . THR A 1 69 ? 14.805 12.899 -25.924 1.00 95.31 69 THR A C 1
ATOM 568 O O . THR A 1 69 ? 15.029 13.505 -24.878 1.00 95.31 69 THR A O 1
ATOM 571 N N . PHE A 1 70 ? 14.349 13.522 -27.008 1.00 94.62 70 PHE A N 1
ATOM 572 C CA . PHE A 1 70 ? 13.918 14.914 -27.031 1.00 94.62 70 PHE A CA 1
ATOM 573 C C . PHE A 1 70 ? 12.480 14.994 -27.523 1.00 94.62 70 PHE A C 1
ATOM 575 O O . PHE A 1 70 ? 12.165 14.568 -28.634 1.00 94.62 70 PHE A O 1
ATOM 582 N N . GLY A 1 71 ? 11.608 15.552 -26.692 1.00 89.00 71 GLY A N 1
ATOM 583 C CA . GLY A 1 71 ? 10.172 15.592 -26.930 1.00 89.00 71 GLY A CA 1
ATOM 584 C C . GLY A 1 71 ? 9.387 14.962 -25.778 1.00 89.00 71 GLY A C 1
ATOM 585 O O . GLY A 1 71 ? 9.977 14.481 -24.810 1.00 89.00 71 GLY A O 1
ATOM 586 N N . PRO A 1 72 ? 8.051 15.005 -25.852 1.00 86.56 72 PRO A N 1
ATOM 587 C CA . PRO A 1 72 ? 7.186 14.534 -24.782 1.00 86.56 72 PRO A CA 1
ATOM 588 C C . PRO A 1 72 ? 7.045 13.009 -24.837 1.00 86.56 72 PRO A C 1
ATOM 590 O O . PRO A 1 72 ? 6.187 12.512 -25.555 1.00 86.56 72 PRO A O 1
ATOM 593 N N . PHE A 1 73 ? 7.863 12.283 -24.076 1.00 90.88 73 PHE A N 1
ATOM 594 C CA . PHE A 1 73 ? 7.745 10.835 -23.874 1.00 90.88 73 PHE A CA 1
ATOM 595 C C . PHE A 1 73 ? 7.456 10.569 -22.403 1.00 90.88 73 PHE A C 1
ATOM 597 O O . PHE A 1 73 ? 8.245 10.988 -21.553 1.00 90.88 73 PHE A O 1
ATOM 604 N N . TYR A 1 74 ? 6.353 9.884 -22.101 1.00 91.94 74 TYR A N 1
ATOM 605 C CA . TYR A 1 74 ? 5.980 9.602 -20.715 1.00 91.94 74 TYR A CA 1
ATOM 606 C C . TYR A 1 74 ? 5.619 8.143 -20.497 1.00 91.94 74 TYR A C 1
ATOM 608 O O . TYR A 1 74 ? 5.025 7.511 -21.371 1.00 91.94 74 TYR A O 1
ATOM 616 N N . VAL A 1 75 ? 5.927 7.658 -19.299 1.00 92.50 75 VAL A N 1
ATOM 617 C CA . VAL A 1 75 ? 5.534 6.349 -18.780 1.00 92.50 75 VAL A CA 1
ATOM 618 C C . VAL A 1 75 ? 4.708 6.568 -17.515 1.00 92.50 75 VAL A C 1
ATOM 620 O O . VAL A 1 75 ? 5.122 7.301 -16.620 1.00 92.50 75 VAL A O 1
ATOM 623 N N . ALA A 1 76 ? 3.535 5.949 -17.445 1.00 89.88 76 ALA A N 1
ATOM 624 C CA . ALA A 1 76 ? 2.600 6.085 -16.332 1.00 89.88 76 ALA A CA 1
ATOM 625 C C . ALA A 1 76 ? 1.819 4.782 -16.106 1.00 89.88 76 ALA A C 1
ATOM 627 O O . ALA A 1 76 ? 1.930 3.837 -16.888 1.00 89.88 76 ALA A O 1
ATOM 628 N N . ASN A 1 77 ? 0.970 4.760 -15.077 1.00 87.06 77 ASN A N 1
ATOM 629 C CA . ASN A 1 77 ? 0.115 3.625 -14.714 1.00 87.06 77 ASN A CA 1
ATOM 630 C C . ASN A 1 77 ? 0.914 2.353 -14.371 1.00 87.06 77 ASN A C 1
ATOM 632 O O . ASN A 1 77 ? 2.078 2.417 -13.978 1.00 87.06 77 ASN A O 1
ATOM 636 N N . GLY A 1 78 ? 0.252 1.193 -14.401 1.00 83.19 78 GLY A N 1
ATOM 637 C CA . GLY A 1 78 ? 0.828 -0.089 -14.007 1.00 83.19 78 GLY A CA 1
ATOM 638 C C . GLY A 1 78 ? 1.430 -0.117 -12.607 1.00 83.19 78 GLY A C 1
ATOM 639 O O . GLY A 1 78 ? 2.420 -0.806 -12.379 1.00 83.19 78 GLY A O 1
ATOM 640 N N . GLY A 1 79 ? 0.882 0.662 -11.670 1.00 83.69 79 GLY A N 1
ATOM 641 C CA . GLY A 1 79 ? 1.376 0.782 -10.294 1.00 83.69 79 GLY A CA 1
ATOM 642 C C . GLY A 1 79 ? 2.616 1.668 -10.121 1.00 83.69 79 GLY A C 1
ATOM 643 O O . GLY A 1 79 ? 3.268 1.577 -9.085 1.00 83.69 79 GLY A O 1
ATOM 644 N N . LEU A 1 80 ? 2.993 2.471 -11.123 1.00 86.31 80 LEU A N 1
ATOM 645 C CA . LEU A 1 80 ? 3.964 3.552 -10.933 1.00 86.31 80 LEU A CA 1
ATOM 646 C C . LEU A 1 80 ? 3.333 4.678 -10.092 1.00 86.31 80 LEU A C 1
ATOM 648 O O . LEU A 1 80 ? 2.158 4.985 -10.298 1.00 86.31 80 LEU A O 1
ATOM 652 N N . PRO A 1 81 ? 4.083 5.304 -9.167 1.00 80.69 81 PRO A N 1
ATOM 653 C CA . PRO A 1 81 ? 3.520 6.281 -8.232 1.00 80.69 81 PRO A CA 1
ATOM 654 C C . PRO A 1 81 ? 3.289 7.670 -8.851 1.00 80.69 81 PRO A C 1
ATOM 656 O O . PRO A 1 81 ? 2.604 8.491 -8.253 1.00 80.69 81 PRO A O 1
ATOM 659 N N . SER A 1 82 ? 3.852 7.937 -10.033 1.00 85.06 82 SER A N 1
ATOM 660 C CA . SER A 1 82 ? 3.762 9.218 -10.743 1.00 85.06 82 SER A CA 1
ATOM 661 C C . SER A 1 82 ? 3.800 9.007 -12.266 1.00 85.06 82 SER A C 1
ATOM 663 O O . SER A 1 82 ? 3.961 7.882 -12.754 1.00 85.06 82 SER A O 1
ATOM 665 N N . VAL A 1 83 ? 3.650 10.093 -13.026 1.00 87.75 83 VAL A N 1
ATOM 666 C CA . VAL A 1 83 ? 3.912 10.147 -14.468 1.00 87.75 83 VAL A CA 1
ATOM 667 C C . VAL A 1 83 ? 5.385 10.495 -14.680 1.00 87.75 83 VAL A C 1
ATOM 669 O O . VAL A 1 83 ? 5.842 11.589 -14.364 1.00 87.75 83 VAL A O 1
ATOM 672 N N . TYR A 1 84 ? 6.144 9.573 -15.261 1.00 93.31 84 TYR A N 1
ATOM 673 C CA . TYR A 1 84 ? 7.582 9.731 -15.460 1.00 93.31 84 TYR A CA 1
ATOM 674 C C . TYR A 1 84 ? 7.888 10.189 -16.882 1.00 93.31 84 TYR A C 1
ATOM 676 O O . TYR A 1 84 ? 7.334 9.665 -17.844 1.00 93.31 84 TYR A O 1
ATOM 684 N N . THR A 1 85 ? 8.821 11.127 -17.036 1.00 95.25 85 THR A N 1
ATOM 685 C CA . THR A 1 85 ? 9.322 11.564 -18.347 1.00 95.25 85 THR A CA 1
ATOM 686 C C . THR A 1 85 ? 10.504 10.700 -18.767 1.00 95.25 85 THR A C 1
ATOM 688 O O . THR A 1 85 ? 11.481 10.592 -18.024 1.00 95.25 85 THR A O 1
ATOM 691 N N . THR A 1 86 ? 10.449 10.097 -19.955 1.00 96.31 86 THR A N 1
ATOM 692 C CA . THR A 1 86 ? 11.563 9.312 -20.502 1.00 96.31 86 THR A CA 1
ATOM 693 C C . THR A 1 86 ? 12.699 10.235 -20.920 1.00 96.31 86 THR A C 1
ATOM 695 O O . THR A 1 86 ? 12.500 11.157 -21.712 1.00 96.31 86 THR A O 1
ATOM 698 N N . ALA A 1 87 ? 13.892 9.981 -20.381 1.00 96.00 87 ALA A N 1
ATOM 699 C CA . ALA A 1 87 ? 15.093 10.770 -20.646 1.00 96.00 87 ALA A CA 1
ATOM 700 C C . ALA A 1 87 ? 16.031 10.093 -21.652 1.00 96.00 87 ALA A C 1
ATOM 702 O O . ALA A 1 87 ? 16.670 10.757 -22.469 1.00 96.00 87 ALA A O 1
ATOM 703 N N . GLN A 1 88 ? 16.158 8.770 -21.550 1.00 95.81 88 GLN A N 1
ATOM 704 C CA . GLN A 1 88 ? 17.023 7.978 -22.414 1.00 95.81 88 GLN A CA 1
ATOM 705 C C . GLN A 1 88 ? 16.626 6.509 -22.387 1.00 95.81 88 GLN A C 1
ATOM 707 O O . GLN A 1 88 ? 15.981 6.047 -21.444 1.00 95.81 88 GLN A O 1
ATOM 712 N N . PHE A 1 89 ? 17.079 5.766 -23.388 1.00 96.50 89 PHE A N 1
ATOM 713 C CA . PHE A 1 89 ? 17.175 4.319 -23.287 1.00 96.50 89 PHE A CA 1
ATOM 714 C C . PHE A 1 89 ? 18.541 3.815 -23.749 1.00 96.50 89 PHE A C 1
ATOM 716 O O . PHE A 1 89 ? 19.217 4.451 -24.561 1.00 96.50 89 PHE A O 1
ATOM 723 N N . HIS A 1 90 ? 18.973 2.680 -23.209 1.00 93.75 90 HIS A N 1
ATOM 724 C CA . HIS A 1 90 ? 20.290 2.116 -23.481 1.00 93.75 90 HIS A CA 1
ATOM 725 C C . HIS A 1 90 ? 20.283 0.591 -23.408 1.00 93.75 90 HIS A C 1
ATOM 727 O O . HIS A 1 90 ? 19.357 -0.010 -22.867 1.00 93.75 90 HIS A O 1
ATOM 733 N N . PHE A 1 91 ? 21.310 -0.027 -23.982 1.00 90.25 91 PHE A N 1
ATOM 734 C CA . PHE A 1 91 ? 21.372 -1.471 -24.170 1.00 90.25 91 PHE A CA 1
ATOM 735 C C . PHE A 1 91 ? 22.527 -2.088 -23.390 1.00 90.25 91 PHE A C 1
ATOM 737 O O . PHE A 1 91 ? 23.653 -1.607 -23.436 1.00 90.25 91 PHE A O 1
ATOM 744 N N . HIS A 1 92 ? 22.266 -3.226 -22.772 1.00 87.12 92 HIS A N 1
ATOM 745 C CA . HIS A 1 92 ? 23.270 -4.114 -22.212 1.00 87.12 92 HIS A CA 1
ATOM 746 C C . HIS A 1 92 ? 23.376 -5.346 -23.093 1.00 87.12 92 HIS A C 1
ATOM 748 O O . HIS A 1 92 ? 22.373 -5.867 -23.583 1.00 87.12 92 HIS A O 1
ATOM 754 N N . TRP A 1 93 ? 24.602 -5.784 -23.335 1.00 82.50 93 TRP A N 1
ATOM 755 C CA . TRP A 1 93 ? 24.893 -6.950 -24.154 1.00 82.50 93 TRP A CA 1
ATOM 756 C C . TRP A 1 93 ? 26.107 -7.688 -23.602 1.00 82.50 93 TRP A C 1
ATOM 758 O O . TRP A 1 93 ? 26.943 -7.128 -22.885 1.00 82.50 93 TRP A O 1
ATOM 768 N N . GLY A 1 94 ? 26.177 -8.969 -23.941 1.00 68.88 94 GLY A N 1
ATOM 769 C CA . GLY A 1 94 ? 27.164 -9.902 -23.420 1.00 68.88 94 GLY A CA 1
ATOM 770 C C . GLY A 1 94 ? 28.279 -10.169 -24.411 1.00 68.88 94 GLY A C 1
ATOM 771 O O . GLY A 1 94 ? 28.411 -9.506 -25.439 1.00 68.88 94 GLY A O 1
ATOM 772 N N . ASP A 1 95 ? 29.084 -11.174 -24.090 1.00 65.12 95 ASP A N 1
ATOM 773 C CA . ASP A 1 95 ? 29.953 -11.809 -25.071 1.00 65.12 95 ASP A CA 1
ATOM 774 C C . ASP A 1 95 ? 29.193 -12.895 -25.859 1.00 65.12 95 ASP A C 1
ATOM 776 O O . ASP A 1 95 ? 27.991 -13.108 -25.677 1.00 65.12 95 ASP A O 1
ATOM 780 N N . ALA A 1 96 ? 29.921 -13.628 -26.705 1.00 56.31 96 ALA A N 1
ATOM 781 C CA . ALA A 1 96 ? 29.403 -14.677 -27.587 1.00 56.31 96 ALA A CA 1
ATOM 782 C C . ALA A 1 96 ? 28.677 -15.849 -26.879 1.00 56.31 96 ALA A C 1
ATOM 784 O O . ALA A 1 96 ? 28.295 -16.815 -27.534 1.00 56.31 96 ALA A O 1
ATOM 785 N N . SER A 1 97 ? 28.507 -15.816 -25.552 1.00 58.44 97 SER A N 1
ATOM 786 C CA . SER A 1 97 ? 27.718 -16.786 -24.785 1.00 58.44 97 SER A CA 1
ATOM 787 C C . SER A 1 97 ? 26.215 -16.467 -24.710 1.00 58.44 97 SER A C 1
ATOM 789 O O . SER A 1 97 ? 25.485 -17.203 -24.046 1.00 58.44 97 SER A O 1
ATOM 791 N N . HIS A 1 98 ? 25.742 -15.396 -25.365 1.00 67.62 98 HIS A N 1
ATOM 792 C CA . HIS A 1 98 ? 24.357 -14.895 -25.278 1.00 67.62 98 HIS A CA 1
ATOM 793 C C . HIS A 1 98 ? 23.907 -14.589 -23.835 1.00 67.62 98 HIS A C 1
ATOM 795 O O . HIS A 1 98 ? 22.733 -14.723 -23.487 1.00 67.62 98 HIS A O 1
ATOM 801 N N . ARG A 1 99 ? 24.847 -14.171 -22.979 1.00 77.69 99 ARG A N 1
ATOM 802 C CA . ARG A 1 99 ? 24.605 -13.741 -21.594 1.00 77.69 99 ARG A CA 1
ATOM 803 C C . ARG A 1 99 ? 24.828 -12.237 -21.476 1.00 77.69 99 ARG A C 1
ATOM 805 O O . ARG A 1 99 ? 25.861 -11.806 -20.972 1.00 77.69 99 ARG A O 1
ATOM 812 N N . GLY A 1 100 ? 23.899 -11.458 -22.014 1.00 82.44 100 GLY A N 1
ATOM 813 C CA . GLY A 1 100 ? 24.026 -10.007 -22.110 1.00 82.44 100 GLY A CA 1
ATOM 814 C C . GLY A 1 100 ? 23.068 -9.169 -21.290 1.00 82.44 100 GLY A C 1
ATOM 815 O O . GLY A 1 100 ? 23.303 -7.974 -21.140 1.00 82.44 100 GLY A O 1
ATOM 816 N N . SER A 1 101 ? 22.018 -9.780 -20.756 1.00 89.62 101 SER A N 1
ATOM 817 C CA . SER A 1 101 ? 21.125 -9.118 -19.822 1.00 89.62 101 SER A CA 1
ATOM 818 C C . SER A 1 101 ? 21.772 -8.951 -18.451 1.00 89.62 101 SER A C 1
ATOM 820 O O . SER A 1 101 ? 22.549 -9.796 -17.998 1.00 89.62 101 SER A O 1
ATOM 822 N N . GLU A 1 102 ? 21.421 -7.854 -17.793 1.00 87.69 102 GLU A N 1
ATOM 823 C CA . GLU A 1 102 ? 21.743 -7.601 -16.396 1.00 87.69 102 GLU A CA 1
ATOM 824 C C . GLU A 1 102 ? 20.820 -8.440 -15.496 1.00 87.69 102 GLU A C 1
ATOM 826 O O . GLU A 1 102 ? 21.292 -9.158 -14.613 1.00 87.69 102 GLU A O 1
ATOM 831 N N . HIS A 1 103 ? 19.511 -8.419 -15.762 1.00 92.94 103 HIS A N 1
ATOM 832 C CA . HIS A 1 103 ? 18.531 -9.278 -15.104 1.00 92.94 103 HIS A CA 1
ATOM 833 C C . HIS A 1 103 ? 18.599 -10.712 -15.623 1.00 92.94 103 HIS A C 1
ATOM 835 O O . HIS A 1 103 ? 18.912 -10.980 -16.788 1.00 92.94 103 HIS A O 1
ATOM 841 N N . THR A 1 104 ? 18.217 -11.654 -14.768 1.00 89.88 104 THR A N 1
ATOM 842 C CA . THR A 1 104 ? 17.939 -13.037 -15.169 1.00 89.88 104 THR A CA 1
ATOM 843 C C . THR A 1 104 ? 16.551 -13.444 -14.703 1.00 89.88 104 THR A C 1
ATOM 845 O O . THR A 1 104 ? 16.065 -12.924 -13.704 1.00 89.88 104 THR A O 1
ATOM 848 N N . VAL A 1 105 ? 15.918 -14.379 -15.410 1.00 91.50 105 VAL A N 1
ATOM 849 C CA . VAL A 1 105 ? 14.645 -14.986 -14.991 1.00 91.50 105 VAL A CA 1
ATOM 850 C C . VAL A 1 105 ? 14.893 -16.470 -14.783 1.00 91.50 105 VAL A C 1
ATOM 852 O O . VAL A 1 105 ? 15.417 -17.132 -15.680 1.00 91.50 105 VAL A O 1
ATOM 855 N N . ASP A 1 106 ? 14.589 -16.975 -13.590 1.00 87.19 106 ASP A N 1
ATOM 856 C CA . ASP A 1 106 ? 14.854 -18.355 -13.165 1.00 87.19 106 ASP A CA 1
ATOM 857 C C . ASP A 1 106 ? 16.320 -18.777 -13.426 1.00 87.19 106 ASP A C 1
ATOM 859 O O . ASP A 1 106 ? 16.622 -19.869 -13.907 1.00 87.19 106 ASP A O 1
ATOM 863 N N . GLY A 1 107 ? 17.261 -17.857 -13.177 1.00 84.94 107 GLY A N 1
ATOM 864 C CA . GLY A 1 107 ? 18.702 -18.038 -13.389 1.00 84.94 107 GLY A CA 1
ATOM 865 C C . GLY A 1 107 ? 19.164 -17.959 -14.852 1.00 84.94 107 GLY A C 1
ATOM 866 O O . GLY A 1 107 ? 20.364 -18.068 -15.129 1.00 84.94 107 GLY A O 1
ATOM 867 N N . LYS A 1 108 ? 18.249 -17.746 -15.806 1.00 88.75 108 LYS A N 1
ATOM 868 C CA . LYS A 1 108 ? 18.553 -17.663 -17.237 1.00 88.75 108 LYS A CA 1
ATOM 869 C C . LYS A 1 108 ? 18.735 -16.210 -17.685 1.00 88.75 108 LYS A C 1
ATOM 871 O O . LYS A 1 108 ? 17.823 -15.392 -17.580 1.00 88.75 108 LYS A O 1
ATOM 876 N N . ALA A 1 109 ? 19.915 -15.913 -18.224 1.00 88.94 109 ALA A N 1
ATOM 877 C CA . ALA A 1 109 ? 20.207 -14.650 -18.898 1.00 88.94 109 ALA A CA 1
ATOM 878 C C . ALA A 1 109 ? 19.671 -14.642 -20.340 1.00 88.94 109 ALA A C 1
ATOM 880 O O . ALA A 1 109 ? 19.449 -15.695 -20.943 1.00 88.94 109 ALA A O 1
ATOM 881 N N . SER A 1 110 ? 19.495 -13.443 -20.882 1.00 91.38 110 SER A N 1
ATOM 882 C CA . SER A 1 110 ? 19.140 -13.175 -22.276 1.00 91.38 110 SER A CA 1
ATOM 883 C C . SER A 1 110 ? 20.330 -12.543 -23.018 1.00 91.38 110 SER A C 1
ATOM 885 O O . SER A 1 110 ? 21.195 -11.958 -22.369 1.00 91.38 110 SER A O 1
ATOM 887 N N . PRO A 1 111 ? 20.413 -12.634 -24.357 1.00 88.81 111 PRO A N 1
ATOM 888 C CA . PRO A 1 111 ? 21.490 -12.048 -25.168 1.00 88.81 111 PRO A CA 1
ATOM 889 C C . PRO A 1 111 ? 21.655 -10.534 -25.010 1.00 88.81 111 PRO A C 1
ATOM 891 O O . PRO A 1 111 ? 22.780 -10.046 -25.071 1.00 88.81 111 PRO A O 1
ATOM 894 N N . ILE A 1 112 ? 20.554 -9.804 -24.825 1.00 90.31 112 ILE A N 1
ATOM 895 C CA . ILE A 1 112 ? 20.516 -8.344 -24.702 1.00 90.31 112 ILE A CA 1
ATOM 896 C C . ILE A 1 112 ? 19.431 -7.963 -23.700 1.00 90.31 112 ILE A C 1
ATOM 898 O O . ILE A 1 112 ? 18.406 -8.646 -23.586 1.00 90.31 112 ILE A O 1
ATOM 902 N N . GLU A 1 113 ? 19.646 -6.844 -23.017 1.00 95.12 113 GLU A N 1
ATOM 903 C CA . GLU A 1 113 ? 18.620 -6.153 -22.249 1.00 95.12 113 GLU A CA 1
ATOM 904 C C . GLU A 1 113 ? 18.584 -4.661 -22.586 1.00 95.12 113 GLU A C 1
ATOM 906 O O . GLU A 1 113 ? 19.615 -3.999 -22.639 1.00 95.12 113 GLU A O 1
ATOM 911 N N . LEU A 1 114 ? 17.391 -4.124 -22.814 1.00 96.69 114 LEU A N 1
ATOM 912 C CA . LEU A 1 114 ? 17.156 -2.695 -23.001 1.00 96.69 114 LEU A CA 1
ATOM 913 C C . LEU A 1 114 ? 16.605 -2.098 -21.708 1.00 96.69 114 LEU A C 1
ATOM 915 O O . LEU A 1 114 ? 15.641 -2.619 -21.149 1.00 96.69 114 LEU A O 1
ATOM 919 N N . HIS A 1 115 ? 17.167 -0.969 -21.287 1.00 97.75 115 HIS A N 1
ATOM 920 C CA . HIS A 1 115 ? 16.651 -0.147 -20.197 1.00 97.75 115 HIS A CA 1
ATOM 921 C C . HIS A 1 115 ? 16.087 1.158 -20.740 1.00 97.75 115 HIS A C 1
ATOM 923 O O . HIS A 1 115 ? 16.831 1.953 -21.312 1.00 97.75 115 HIS A O 1
ATOM 929 N N . VAL A 1 116 ? 14.795 1.410 -20.525 1.00 97.50 116 VAL A N 1
ATOM 930 C CA . VAL A 1 116 ? 14.156 2.711 -20.785 1.00 97.50 116 VAL A CA 1
ATOM 931 C C . VAL A 1 116 ? 14.076 3.477 -19.472 1.00 97.50 116 VAL A C 1
ATOM 933 O O . VAL A 1 116 ? 13.320 3.101 -18.580 1.00 97.50 116 VAL A O 1
ATOM 936 N N . VAL A 1 117 ? 14.865 4.542 -19.342 1.00 97.06 117 VAL A N 1
ATOM 937 C CA . VAL A 1 117 ? 15.025 5.301 -18.099 1.00 97.06 117 VAL A CA 1
ATOM 938 C C . VAL A 1 117 ? 14.154 6.549 -18.124 1.00 97.06 117 VAL A C 1
ATOM 940 O O . VAL A 1 117 ? 14.337 7.448 -18.951 1.00 97.06 117 VAL A O 1
ATOM 943 N N . SER A 1 118 ? 13.232 6.615 -17.168 1.00 96.69 118 SER A N 1
ATOM 944 C CA . SER A 1 118 ? 12.321 7.738 -16.970 1.00 96.69 118 SER A CA 1
ATOM 945 C C . SER A 1 118 ? 12.462 8.302 -15.554 1.00 96.69 118 SER A C 1
ATOM 947 O O . SER A 1 118 ? 12.847 7.586 -14.631 1.00 96.69 118 SER A O 1
ATOM 949 N N . TYR A 1 119 ? 12.183 9.590 -15.370 1.00 96.19 119 TYR A N 1
ATOM 950 C CA . TYR A 1 119 ? 12.287 10.264 -14.072 1.00 96.19 119 TYR A CA 1
ATOM 951 C C . TYR A 1 119 ? 11.059 11.130 -13.793 1.00 96.19 119 TYR A C 1
ATOM 953 O O . TYR A 1 119 ? 10.402 11.593 -14.729 1.00 96.19 119 TYR A O 1
ATOM 961 N N . ASP A 1 120 ? 10.750 11.333 -12.514 1.00 90.38 120 ASP A N 1
ATOM 962 C CA . ASP A 1 120 ? 9.667 12.220 -12.093 1.00 90.38 120 ASP A CA 1
ATOM 963 C C . ASP A 1 120 ? 10.081 13.682 -12.324 1.00 90.38 120 ASP A C 1
ATOM 965 O O . ASP A 1 120 ? 10.734 14.323 -11.498 1.00 90.38 120 ASP A O 1
ATOM 969 N N . ALA A 1 121 ? 9.752 14.184 -13.512 1.00 88.69 121 ALA A N 1
ATOM 970 C CA . ALA A 1 121 ? 10.072 15.540 -13.936 1.00 88.69 121 ALA A CA 1
ATOM 971 C C . ALA A 1 121 ? 9.116 16.593 -13.358 1.00 88.69 121 ALA A C 1
ATOM 973 O O . ALA A 1 121 ? 9.403 17.785 -13.471 1.00 88.69 121 ALA A O 1
ATOM 974 N N . GLU A 1 122 ? 7.993 16.165 -12.776 1.00 81.88 122 GLU A N 1
ATOM 975 C CA . GLU A 1 122 ? 7.044 17.051 -12.108 1.00 81.88 122 GLU A CA 1
ATOM 976 C C . GLU A 1 122 ? 7.600 17.463 -10.745 1.00 81.88 122 GLU A C 1
ATOM 978 O O . GLU A 1 122 ? 7.663 18.652 -10.431 1.00 81.88 122 GLU A O 1
ATOM 983 N N . THR A 1 123 ? 8.121 16.492 -9.992 1.00 83.56 123 THR A N 1
ATOM 984 C CA . THR A 1 123 ? 8.747 16.741 -8.689 1.00 83.56 123 THR A CA 1
ATOM 985 C C . THR A 1 123 ? 10.177 17.267 -8.827 1.00 83.56 123 THR A C 1
ATOM 987 O O . THR A 1 123 ? 10.596 18.168 -8.094 1.00 83.56 123 THR A O 1
ATOM 990 N N . TYR A 1 124 ? 10.958 16.731 -9.772 1.00 88.69 124 TYR A N 1
ATOM 991 C CA . TYR A 1 124 ? 12.388 17.018 -9.869 1.00 88.69 124 TYR A CA 1
ATOM 992 C C . TYR A 1 124 ? 12.757 17.701 -11.192 1.00 88.69 124 TYR A C 1
ATOM 994 O O . TYR A 1 124 ? 12.702 17.080 -12.253 1.00 88.69 124 TYR A O 1
ATOM 1002 N N . PRO A 1 125 ? 13.310 18.930 -11.163 1.00 85.38 125 PRO A N 1
ATOM 1003 C CA . PRO A 1 125 ? 13.681 19.648 -12.387 1.00 85.38 125 PRO A CA 1
ATOM 1004 C C . PRO A 1 125 ? 14.758 18.965 -13.241 1.00 85.38 125 PRO A C 1
ATOM 1006 O O . PRO A 1 125 ? 14.961 19.325 -14.400 1.00 85.38 125 PRO A O 1
ATOM 1009 N N . LYS A 1 126 ? 15.527 18.037 -12.658 1.00 87.62 126 LYS A N 1
ATOM 1010 C CA . LYS A 1 126 ? 16.633 17.342 -13.324 1.00 87.62 126 LYS A CA 1
ATOM 1011 C C . LYS A 1 126 ? 16.688 15.887 -12.882 1.00 87.62 126 LYS A C 1
ATOM 1013 O O . LYS A 1 126 ? 16.622 15.596 -11.688 1.00 87.62 126 LYS A O 1
ATOM 1018 N N . ILE A 1 127 ? 16.985 15.001 -13.831 1.00 91.44 127 ILE A N 1
ATOM 1019 C CA . ILE A 1 127 ? 17.230 13.580 -13.556 1.00 91.44 127 ILE A CA 1
ATOM 1020 C C . ILE A 1 127 ? 18.366 13.359 -12.543 1.00 91.44 127 ILE A C 1
ATOM 1022 O O . ILE A 1 127 ? 18.311 12.435 -11.743 1.00 91.44 127 ILE A O 1
ATOM 1026 N N . SER A 1 128 ? 19.378 14.238 -12.516 1.00 87.75 128 SER A N 1
ATOM 1027 C CA . SER A 1 128 ? 20.497 14.181 -11.560 1.00 87.75 128 SER A CA 1
ATOM 1028 C C . SER A 1 128 ? 20.082 14.347 -10.097 1.00 87.75 128 SER A C 1
ATOM 1030 O O . SER A 1 128 ? 20.828 13.952 -9.201 1.00 87.75 128 SER A O 1
ATOM 1032 N N . THR A 1 129 ? 18.942 14.995 -9.860 1.00 86.94 129 THR A N 1
ATOM 1033 C CA . THR A 1 129 ? 18.341 15.143 -8.533 1.00 86.94 129 THR A CA 1
ATOM 1034 C C . THR A 1 129 ? 17.427 13.957 -8.263 1.00 86.94 129 THR A C 1
ATOM 1036 O O . THR A 1 129 ? 17.634 13.270 -7.273 1.00 86.94 129 THR A O 1
ATOM 1039 N N . ALA A 1 130 ? 16.528 13.645 -9.205 1.00 88.44 130 ALA A N 1
ATOM 1040 C CA . ALA A 1 130 ? 15.594 12.523 -9.101 1.00 88.44 130 ALA A CA 1
ATOM 1041 C C . ALA A 1 130 ? 16.296 11.187 -8.809 1.00 88.44 130 ALA A C 1
ATOM 1043 O O . ALA A 1 130 ? 15.853 10.418 -7.968 1.00 88.44 130 ALA A O 1
ATOM 1044 N N . MET A 1 131 ? 17.448 10.932 -9.439 1.00 88.38 131 MET A N 1
ATOM 1045 C CA . MET A 1 131 ? 18.193 9.680 -9.271 1.00 88.38 131 MET A CA 1
ATOM 1046 C C . MET A 1 131 ? 18.694 9.411 -7.849 1.00 88.38 131 MET A C 1
ATOM 1048 O O . MET A 1 131 ? 19.176 8.311 -7.601 1.00 88.38 131 MET A O 1
ATOM 1052 N N . LYS A 1 132 ? 18.641 10.387 -6.939 1.00 84.25 132 LYS A N 1
ATOM 1053 C CA . LYS A 1 132 ? 19.069 10.236 -5.541 1.00 84.25 132 LYS A CA 1
ATOM 1054 C C . LYS A 1 132 ? 17.904 10.021 -4.582 1.00 84.25 132 LYS A C 1
ATOM 1056 O O . LYS A 1 132 ? 18.146 9.670 -3.434 1.00 84.25 132 LYS A O 1
ATOM 1061 N N . GLU A 1 133 ? 16.684 10.243 -5.049 1.00 86.38 133 GLU A N 1
ATOM 1062 C CA . GLU A 1 133 ? 15.480 10.230 -4.231 1.00 86.38 133 GLU A CA 1
ATOM 1063 C C . GLU A 1 133 ? 14.732 8.913 -4.423 1.00 86.38 133 GLU A C 1
ATOM 1065 O O . GLU A 1 133 ? 14.694 8.361 -5.525 1.00 86.38 133 GLU A O 1
ATOM 1070 N N . HIS A 1 134 ? 14.142 8.393 -3.350 1.00 85.75 134 HIS A N 1
ATOM 1071 C CA . HIS A 1 134 ? 13.390 7.141 -3.392 1.00 85.75 134 HIS A CA 1
ATOM 1072 C C . HIS A 1 134 ? 12.256 7.232 -4.426 1.00 85.75 134 HIS A C 1
ATOM 1074 O O . HIS A 1 134 ? 11.467 8.173 -4.404 1.00 85.75 134 HIS A O 1
ATOM 1080 N N . GLN A 1 135 ? 12.196 6.259 -5.340 1.00 85.50 135 GLN A N 1
ATOM 1081 C CA . GLN A 1 135 ? 11.257 6.223 -6.473 1.00 85.50 135 GLN A CA 1
ATOM 1082 C C . GLN A 1 135 ? 11.345 7.419 -7.435 1.00 85.50 135 GLN A C 1
ATOM 1084 O O . GLN A 1 135 ? 10.454 7.614 -8.263 1.00 85.50 135 GLN A O 1
ATOM 1089 N N . GLY A 1 136 ? 12.428 8.198 -7.405 1.00 88.94 136 GLY A N 1
ATOM 1090 C CA . GLY A 1 136 ? 12.626 9.298 -8.347 1.00 88.94 136 GLY A CA 1
ATOM 1091 C C . GLY A 1 136 ? 12.817 8.835 -9.797 1.00 88.94 136 GLY A C 1
ATOM 1092 O O . GLY A 1 136 ? 12.645 9.632 -10.723 1.00 88.94 136 GLY A O 1
ATOM 1093 N N . LEU A 1 137 ? 13.129 7.550 -10.016 1.00 96.38 137 LEU A N 1
ATOM 1094 C CA . LEU A 1 137 ? 13.263 6.936 -11.337 1.00 96.38 137 LEU A CA 1
ATOM 1095 C C . LEU A 1 137 ? 12.284 5.775 -11.537 1.00 96.38 137 LEU A C 1
ATOM 1097 O O . LEU A 1 137 ? 12.066 4.965 -10.638 1.00 96.38 137 LEU A O 1
ATOM 1101 N N . ALA A 1 138 ? 11.794 5.636 -12.765 1.00 96.75 138 ALA A N 1
ATOM 1102 C CA . ALA A 1 138 ? 11.102 4.449 -13.252 1.00 96.75 138 ALA A CA 1
ATOM 1103 C C . ALA A 1 138 ? 11.876 3.883 -14.446 1.00 96.75 138 ALA A C 1
ATOM 1105 O O . ALA A 1 138 ? 12.148 4.605 -15.411 1.00 96.75 138 ALA A O 1
ATOM 1106 N N . VAL A 1 139 ? 12.248 2.602 -14.382 1.00 97.75 139 VAL A N 1
ATOM 1107 C CA . VAL A 1 139 ? 13.028 1.950 -15.443 1.00 97.75 139 VAL A CA 1
ATOM 1108 C C . VAL A 1 139 ? 12.296 0.724 -15.967 1.00 97.75 139 VAL A C 1
ATOM 1110 O O . VAL A 1 139 ? 11.933 -0.173 -15.204 1.00 97.75 139 VAL A O 1
ATOM 1113 N N . LEU A 1 140 ? 12.090 0.689 -17.285 1.00 97.62 140 LEU A N 1
ATOM 1114 C CA . LEU A 1 140 ? 11.570 -0.487 -17.980 1.00 97.62 140 LEU A CA 1
ATOM 1115 C C . LEU A 1 140 ? 12.741 -1.359 -18.443 1.00 97.62 140 LEU A C 1
ATOM 1117 O O . LEU A 1 140 ? 13.587 -0.877 -19.196 1.00 97.62 140 LEU A O 1
ATOM 1121 N N . GLY A 1 141 ? 12.775 -2.618 -18.013 1.00 97.62 141 GLY A N 1
ATOM 1122 C CA . GLY A 1 141 ? 13.713 -3.641 -18.467 1.00 97.62 141 GLY A CA 1
ATOM 1123 C C . GLY A 1 141 ? 13.064 -4.554 -19.506 1.00 97.62 141 GLY A C 1
ATOM 1124 O O . GLY A 1 141 ? 12.041 -5.184 -19.232 1.00 97.62 141 GLY A O 1
ATOM 1125 N N . VAL A 1 142 ? 13.653 -4.631 -20.698 1.00 98.12 142 VAL A N 1
ATOM 1126 C CA . VAL A 1 142 ? 13.176 -5.477 -21.801 1.00 98.12 142 VAL A CA 1
ATOM 1127 C C . VAL A 1 142 ? 14.243 -6.503 -22.146 1.00 98.12 142 VAL A C 1
ATOM 1129 O O . VAL A 1 142 ? 15.325 -6.152 -22.617 1.00 98.12 142 VAL A O 1
ATOM 1132 N N . LEU A 1 143 ? 13.920 -7.776 -21.943 1.00 97.06 143 LEU A N 1
ATOM 1133 C CA . LEU A 1 143 ? 14.772 -8.899 -22.319 1.00 97.06 143 LEU A CA 1
ATOM 1134 C C . LEU A 1 143 ? 14.541 -9.279 -23.786 1.00 97.06 143 LEU A C 1
ATOM 1136 O O . LEU A 1 143 ? 13.422 -9.166 -24.288 1.00 97.06 143 LEU A O 1
ATOM 1140 N N . PHE A 1 144 ? 15.590 -9.753 -24.461 1.00 95.25 144 PHE A N 1
ATOM 1141 C CA . PHE A 1 144 ? 15.520 -10.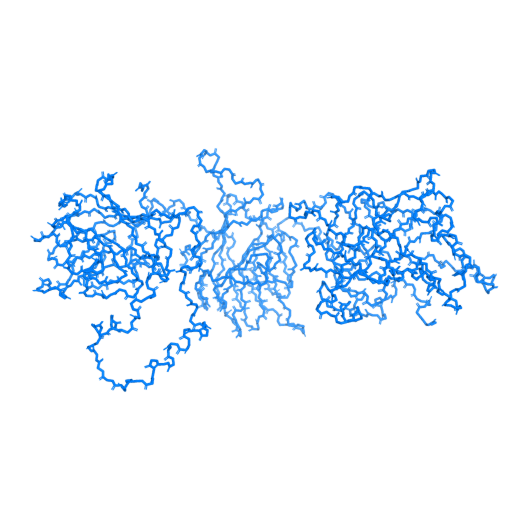154 -25.868 1.00 95.25 144 PHE A CA 1
ATOM 1142 C C . PHE A 1 144 ? 15.725 -11.658 -26.065 1.00 95.25 144 PHE A C 1
ATOM 1144 O O . PHE A 1 144 ? 16.538 -12.258 -25.373 1.00 95.25 144 PHE A O 1
ATOM 1151 N N . ASP A 1 145 ? 15.054 -12.258 -27.045 1.00 94.38 145 ASP A N 1
ATOM 1152 C CA . ASP A 1 145 ? 15.394 -13.580 -27.583 1.00 94.38 145 ASP A CA 1
ATOM 1153 C C . ASP A 1 145 ? 15.957 -13.456 -29.005 1.00 94.38 145 ASP A C 1
ATOM 1155 O O . ASP A 1 145 ? 15.538 -12.596 -29.788 1.00 94.38 145 ASP A O 1
ATOM 1159 N N . VAL A 1 146 ? 16.911 -14.331 -29.340 1.00 92.75 146 VAL A N 1
ATOM 1160 C CA . VAL A 1 146 ? 17.442 -14.423 -30.704 1.00 92.75 146 VAL A CA 1
ATOM 1161 C C . VAL A 1 146 ? 16.454 -15.175 -31.594 1.00 92.75 146 VAL A C 1
ATOM 1163 O O . VAL A 1 146 ? 16.060 -16.296 -31.272 1.00 92.75 146 VAL A O 1
ATOM 1166 N N . VAL A 1 147 ? 16.100 -14.577 -32.729 1.00 95.25 147 VAL A N 1
ATOM 1167 C CA . VAL A 1 147 ? 15.266 -15.170 -33.786 1.00 95.25 147 VAL A CA 1
ATOM 1168 C C . VAL A 1 147 ? 15.958 -15.055 -35.151 1.00 95.25 147 VAL A C 1
ATOM 1170 O O . VAL A 1 147 ? 17.083 -14.563 -35.246 1.00 95.25 147 VAL A O 1
ATOM 1173 N N . GLU A 1 148 ? 15.326 -15.539 -36.221 1.00 94.62 148 GLU A N 1
ATOM 1174 C CA . GLU A 1 148 ? 15.889 -15.443 -37.575 1.00 94.62 148 GLU A CA 1
ATOM 1175 C C . GLU A 1 148 ? 15.668 -14.048 -38.183 1.00 94.62 148 GLU A C 1
ATOM 1177 O O . GLU A 1 148 ? 16.550 -13.496 -38.843 1.00 94.62 148 GLU A O 1
ATOM 1182 N N . GLU A 1 149 ? 14.505 -13.451 -37.927 1.00 96.62 149 GLU A N 1
ATOM 1183 C CA . GLU A 1 149 ? 14.087 -12.190 -38.521 1.00 96.62 149 GLU A CA 1
ATOM 1184 C C . GLU A 1 149 ? 14.715 -10.961 -37.854 1.00 96.62 149 GLU A C 1
ATOM 1186 O O . GLU A 1 149 ? 14.792 -10.834 -36.631 1.00 96.62 149 GLU A O 1
ATOM 1191 N N . ASP A 1 150 ? 15.107 -9.993 -38.682 1.00 96.69 150 ASP A N 1
ATOM 1192 C CA . ASP A 1 150 ? 15.590 -8.699 -38.214 1.00 96.69 150 ASP A CA 1
ATOM 1193 C C . ASP A 1 150 ? 14.468 -7.884 -37.560 1.00 96.69 150 ASP A C 1
ATOM 1195 O O . ASP A 1 150 ? 13.396 -7.685 -38.135 1.00 96.69 150 ASP A O 1
ATOM 1199 N N . ASN A 1 151 ? 14.758 -7.310 -36.393 1.00 96.81 151 ASN A N 1
ATOM 1200 C CA . ASN A 1 151 ? 13.900 -6.337 -35.735 1.00 96.81 151 ASN A CA 1
ATOM 1201 C C . ASN A 1 151 ? 13.965 -4.980 -36.476 1.00 96.81 151 ASN A C 1
ATOM 1203 O O . ASN A 1 151 ? 15.036 -4.356 -36.511 1.00 96.81 151 ASN A O 1
ATOM 1207 N N . PRO A 1 152 ? 12.851 -4.476 -37.043 1.00 96.31 152 PRO A N 1
ATOM 1208 C CA . PRO A 1 152 ? 12.855 -3.240 -37.829 1.00 96.31 152 PRO A CA 1
ATOM 1209 C C . PRO A 1 152 ? 13.202 -1.977 -37.030 1.00 96.31 152 PRO A C 1
ATOM 1211 O O . PRO A 1 152 ? 13.744 -1.026 -37.599 1.00 96.31 152 PRO A O 1
ATOM 1214 N N . ALA A 1 153 ? 12.889 -1.944 -35.733 1.00 94.12 153 ALA A N 1
ATOM 1215 C CA . ALA A 1 153 ? 13.185 -0.809 -34.863 1.00 94.12 153 ALA A CA 1
ATOM 1216 C C . ALA A 1 153 ? 14.689 -0.725 -34.577 1.00 94.12 153 ALA A C 1
ATOM 1218 O O . ALA A 1 153 ? 15.307 0.327 -34.762 1.00 94.12 153 ALA A O 1
ATOM 1219 N N . LEU A 1 154 ? 15.300 -1.864 -34.228 1.00 94.62 154 LEU A N 1
ATOM 1220 C CA . LEU A 1 154 ? 16.744 -1.961 -33.998 1.00 94.62 154 LEU A CA 1
ATOM 1221 C C . LEU A 1 154 ? 17.552 -1.673 -35.264 1.00 94.62 154 LEU A C 1
ATOM 1223 O O . LEU A 1 154 ? 18.589 -1.019 -35.192 1.00 94.62 154 LEU A O 1
ATOM 1227 N N . GLU A 1 155 ? 17.070 -2.090 -36.435 1.00 95.25 155 GLU A N 1
ATOM 1228 C CA . GLU A 1 155 ? 17.753 -1.852 -37.710 1.00 95.25 155 GLU A CA 1
ATOM 1229 C C . GLU A 1 155 ? 17.997 -0.357 -37.979 1.00 95.25 155 GLU A C 1
ATOM 1231 O O . GLU A 1 155 ? 19.048 0.030 -38.494 1.00 95.25 155 GLU A O 1
ATOM 1236 N N . LYS A 1 156 ? 17.061 0.512 -37.583 1.00 94.06 156 LYS A N 1
ATOM 1237 C CA . LYS A 1 156 ? 17.208 1.967 -37.738 1.00 94.06 156 LYS A CA 1
ATOM 1238 C C . LYS A 1 156 ? 18.312 2.538 -36.839 1.00 94.06 156 LYS A C 1
ATOM 1240 O O . LYS A 1 156 ? 19.003 3.470 -37.253 1.00 94.06 156 LYS A O 1
ATOM 1245 N N . LEU A 1 157 ? 18.528 1.954 -35.658 1.00 93.25 157 LEU A N 1
ATOM 1246 C CA . LEU A 1 157 ? 19.654 2.304 -34.787 1.00 93.25 157 LEU A CA 1
ATOM 1247 C C . LEU A 1 157 ? 20.971 1.747 -35.348 1.00 93.25 157 LEU A C 1
ATOM 1249 O O . LEU A 1 157 ? 21.926 2.497 -35.548 1.00 93.25 157 LEU A O 1
ATOM 1253 N N . ILE A 1 158 ? 20.995 0.452 -35.680 1.00 92.25 158 ILE A N 1
ATOM 1254 C CA . ILE A 1 158 ? 22.191 -0.296 -36.103 1.00 92.25 158 ILE A CA 1
ATOM 1255 C C . ILE A 1 158 ? 22.841 0.311 -37.351 1.00 92.25 158 ILE A C 1
ATOM 1257 O O . ILE A 1 158 ? 24.069 0.382 -37.438 1.00 92.25 158 ILE A O 1
ATOM 1261 N N . ARG A 1 159 ? 22.051 0.829 -38.299 1.00 92.50 159 ARG A N 1
ATOM 1262 C CA . ARG A 1 159 ? 22.575 1.518 -39.496 1.00 92.50 159 ARG A CA 1
ATOM 1263 C C . ARG A 1 159 ? 23.499 2.694 -39.175 1.00 92.50 159 ARG A C 1
ATOM 1265 O O . ARG A 1 159 ? 24.372 3.015 -39.979 1.00 92.50 159 ARG A O 1
ATOM 1272 N N . ASN A 1 160 ? 23.334 3.306 -38.006 1.00 91.19 160 ASN A N 1
ATOM 1273 C CA . ASN A 1 160 ? 24.107 4.460 -37.562 1.00 91.19 160 ASN A CA 1
ATOM 1274 C C . ASN A 1 160 ? 25.303 4.083 -36.669 1.00 91.19 160 ASN A C 1
ATOM 1276 O O . ASN A 1 160 ? 26.106 4.951 -36.332 1.00 91.19 160 ASN A O 1
ATOM 1280 N N . PHE A 1 161 ? 25.497 2.802 -36.330 1.00 88.75 161 PHE A N 1
ATOM 1281 C CA . PHE A 1 161 ? 26.569 2.372 -35.418 1.00 88.75 161 PHE A CA 1
ATOM 1282 C C . PHE A 1 161 ? 27.972 2.680 -35.941 1.00 88.75 161 PHE A C 1
ATOM 1284 O O . PHE A 1 161 ? 28.871 2.990 -35.162 1.00 88.75 161 PHE A O 1
ATOM 1291 N N . ASN A 1 162 ? 28.163 2.680 -37.263 1.00 86.69 162 ASN A N 1
ATOM 1292 C CA . ASN A 1 162 ? 29.439 3.072 -37.864 1.00 86.69 162 ASN A CA 1
ATOM 1293 C C . ASN A 1 162 ? 29.828 4.523 -37.536 1.00 86.69 162 ASN A C 1
ATOM 1295 O O . ASN A 1 162 ? 31.016 4.803 -37.391 1.00 86.69 162 ASN A O 1
ATOM 1299 N N . ALA A 1 163 ? 28.853 5.428 -37.398 1.00 87.44 163 ALA A N 1
ATOM 1300 C CA . ALA A 1 163 ? 29.100 6.835 -37.088 1.00 87.44 163 ALA A CA 1
ATOM 1301 C C . ALA A 1 163 ? 29.463 7.063 -35.611 1.00 87.44 163 ALA A C 1
ATOM 1303 O O . ALA A 1 163 ? 30.185 8.003 -35.300 1.00 87.44 163 ALA A O 1
ATOM 1304 N N . ILE A 1 164 ? 29.014 6.178 -34.714 1.00 86.12 164 ILE A N 1
ATOM 1305 C CA . ILE A 1 164 ? 29.264 6.249 -33.262 1.00 86.12 164 ILE A CA 1
ATOM 1306 C C . ILE A 1 164 ? 30.279 5.198 -32.790 1.00 86.12 164 ILE A C 1
ATOM 1308 O O . ILE A 1 164 ? 30.328 4.823 -31.619 1.00 86.12 164 ILE A O 1
ATOM 1312 N N . ARG A 1 165 ? 31.090 4.671 -33.710 1.00 80.62 165 ARG A N 1
ATOM 1313 C CA . ARG A 1 165 ? 31.995 3.556 -33.420 1.00 80.62 165 ARG A CA 1
ATOM 1314 C C . ARG A 1 165 ? 33.076 3.916 -32.400 1.00 80.62 165 ARG A C 1
ATOM 1316 O O . ARG A 1 165 ? 33.464 3.057 -31.608 1.00 80.62 165 ARG A O 1
ATOM 1323 N N . ASP A 1 166 ? 33.571 5.151 -32.445 1.00 78.12 166 ASP A N 1
ATOM 1324 C CA . ASP A 1 166 ? 34.624 5.636 -31.558 1.00 78.12 166 ASP A CA 1
ATOM 1325 C C . ASP A 1 166 ? 34.027 6.387 -30.352 1.00 78.12 166 ASP A C 1
ATOM 1327 O O . ASP A 1 166 ? 33.507 7.497 -30.515 1.00 78.12 166 ASP A O 1
ATOM 1331 N N . PRO A 1 167 ? 34.097 5.817 -29.134 1.00 72.25 167 PRO A N 1
ATOM 1332 C CA . PRO A 1 167 ? 33.561 6.463 -27.942 1.00 72.25 167 PRO A CA 1
ATOM 1333 C C . PRO A 1 167 ? 34.364 7.697 -27.495 1.00 72.25 167 PRO A C 1
ATOM 1335 O O . PRO A 1 167 ? 33.848 8.507 -26.724 1.00 72.25 167 PRO A O 1
ATOM 1338 N N . GLU A 1 168 ? 35.612 7.875 -27.946 1.00 71.06 168 GLU A N 1
ATOM 1339 C CA . GLU A 1 168 ? 36.437 9.029 -27.559 1.00 71.06 168 GLU A CA 1
ATOM 1340 C C . GLU A 1 168 ? 36.022 10.308 -28.292 1.00 71.06 168 GLU A C 1
ATOM 1342 O O . GLU A 1 168 ? 36.148 11.408 -27.750 1.00 71.06 168 GLU A O 1
ATOM 1347 N N . VAL A 1 169 ? 35.457 10.160 -29.493 1.00 71.75 169 VAL A N 1
ATOM 1348 C CA . VAL A 1 169 ? 35.000 11.275 -30.335 1.00 71.75 169 VAL A CA 1
ATOM 1349 C C . VAL A 1 169 ? 33.655 11.836 -29.848 1.00 71.75 169 VAL A C 1
ATOM 1351 O O . VAL A 1 169 ? 33.290 12.951 -30.217 1.00 71.75 169 VAL A O 1
ATOM 1354 N N . LYS A 1 170 ? 32.940 11.106 -28.971 1.00 70.69 170 LYS A N 1
ATOM 1355 C CA . LYS A 1 170 ? 31.623 11.477 -28.411 1.00 70.69 170 LYS A CA 1
ATOM 1356 C C . LYS A 1 170 ? 30.629 11.953 -29.477 1.00 70.69 170 LYS A C 1
ATOM 1358 O O . LYS A 1 170 ? 29.899 12.921 -29.274 1.00 70.69 170 LYS A O 1
ATOM 1363 N N . THR A 1 171 ? 30.631 11.294 -30.632 1.00 84.00 171 THR A N 1
ATOM 1364 C CA . THR A 1 171 ? 29.704 11.604 -31.719 1.00 84.00 171 THR A CA 1
ATOM 1365 C C . THR A 1 171 ? 28.277 11.262 -31.305 1.00 84.00 171 THR A C 1
ATOM 1367 O O . THR A 1 171 ? 28.023 10.181 -30.773 1.00 84.00 171 THR A O 1
ATOM 1370 N N . GLU A 1 172 ? 27.357 12.181 -31.581 1.00 91.12 172 GLU A N 1
ATOM 1371 C CA . GLU A 1 172 ? 25.925 12.016 -31.367 1.00 91.12 172 GLU A CA 1
ATOM 1372 C C . GLU A 1 172 ? 25.218 12.141 -32.722 1.00 91.12 172 GLU A C 1
ATOM 1374 O O . GLU A 1 172 ? 25.440 13.096 -33.470 1.00 91.12 172 GLU A O 1
ATOM 1379 N N . VAL A 1 173 ? 24.421 11.134 -33.072 1.00 94.44 173 VAL A N 1
ATOM 1380 C CA . VAL A 1 173 ? 23.668 11.076 -34.326 1.00 94.44 173 VAL A CA 1
ATOM 1381 C C . VAL A 1 173 ? 22.220 11.431 -34.031 1.00 94.44 173 VAL A C 1
ATOM 1383 O O . VAL A 1 173 ? 21.515 10.672 -33.366 1.00 94.44 173 VAL A O 1
ATOM 1386 N N . GLU A 1 174 ? 21.777 12.576 -34.542 1.00 96.56 174 GLU A N 1
ATOM 1387 C CA . GLU A 1 174 ? 20.368 12.961 -34.508 1.00 96.56 174 GLU A CA 1
ATOM 1388 C C . GLU A 1 174 ? 19.559 12.116 -35.500 1.00 96.56 174 GLU A C 1
ATOM 1390 O O . GLU A 1 174 ? 19.946 11.935 -36.657 1.00 96.56 174 GLU A O 1
ATOM 1395 N N . MET A 1 175 ? 18.405 11.631 -35.056 1.00 95.31 175 MET A N 1
ATOM 1396 C CA . MET A 1 175 ? 17.429 10.938 -35.886 1.00 95.31 175 MET A CA 1
ATOM 1397 C C . MET A 1 175 ? 16.002 11.292 -35.464 1.00 95.31 175 MET A C 1
ATOM 1399 O O . MET A 1 175 ? 15.753 11.743 -34.344 1.00 95.31 175 MET A O 1
ATOM 1403 N N . ASP A 1 176 ? 15.049 11.093 -36.373 1.00 94.38 176 ASP A N 1
ATOM 1404 C CA . ASP A 1 176 ? 13.637 11.239 -36.034 1.00 94.38 176 ASP A CA 1
ATOM 1405 C C . ASP A 1 176 ? 13.240 10.194 -34.992 1.00 94.38 176 ASP A C 1
ATOM 1407 O O . ASP A 1 176 ? 13.608 9.018 -35.093 1.00 94.38 176 ASP A O 1
ATOM 1411 N N . ALA A 1 177 ? 12.498 10.637 -33.978 1.00 95.00 177 ALA A N 1
ATOM 1412 C CA . ALA A 1 177 ? 12.038 9.733 -32.946 1.00 95.00 177 ALA A CA 1
ATOM 1413 C C . ALA A 1 177 ? 11.038 8.714 -33.500 1.00 95.00 177 ALA A C 1
ATOM 1415 O O . ALA A 1 177 ? 10.264 8.981 -34.422 1.00 95.00 177 ALA A O 1
ATOM 1416 N N . MET A 1 178 ? 11.039 7.543 -32.879 1.00 94.06 178 MET A N 1
ATOM 1417 C CA . MET A 1 178 ? 10.160 6.427 -33.207 1.00 94.06 178 MET A CA 1
ATOM 1418 C C . MET A 1 178 ? 9.293 6.084 -31.997 1.00 94.06 178 MET A C 1
ATOM 1420 O O . MET A 1 178 ? 9.646 6.478 -30.882 1.00 94.06 178 MET A O 1
ATOM 1424 N N . PRO A 1 179 ? 8.188 5.350 -32.193 1.00 94.62 179 PRO A N 1
ATOM 1425 C CA . PRO A 1 179 ? 7.475 4.705 -31.099 1.00 94.62 179 PRO A CA 1
ATOM 1426 C C . PRO A 1 179 ? 8.419 4.007 -30.114 1.00 94.62 179 PRO A C 1
ATOM 1428 O O . PRO A 1 179 ? 9.263 3.213 -30.530 1.00 94.62 179 PRO A O 1
ATOM 1431 N N . ILE A 1 180 ? 8.287 4.273 -28.811 1.00 93.75 180 ILE A N 1
ATOM 1432 C CA . ILE A 1 180 ? 9.048 3.527 -27.794 1.00 93.75 180 ILE A CA 1
ATOM 1433 C C . ILE A 1 180 ? 8.523 2.088 -27.734 1.00 93.75 180 ILE A C 1
ATOM 1435 O O . ILE A 1 180 ? 9.309 1.155 -27.579 1.00 93.75 180 ILE A O 1
ATOM 1439 N N . ARG A 1 181 ? 7.216 1.893 -27.948 1.00 93.94 181 ARG A N 1
ATOM 1440 C CA . ARG A 1 181 ? 6.555 0.587 -28.071 1.00 93.94 181 ARG A CA 1
ATOM 1441 C C . ARG A 1 181 ? 7.168 -0.314 -29.140 1.00 93.94 181 ARG A C 1
ATOM 1443 O O . ARG A 1 181 ? 7.159 -1.522 -28.946 1.00 93.94 181 ARG A O 1
ATOM 1450 N N . ASP A 1 182 ? 7.771 0.236 -30.197 1.00 94.94 182 ASP A N 1
ATOM 1451 C CA . ASP A 1 182 ? 8.476 -0.568 -31.211 1.00 94.94 182 ASP A CA 1
ATOM 1452 C C . ASP A 1 182 ? 9.698 -1.311 -30.628 1.00 94.94 182 ASP A C 1
ATOM 1454 O O . ASP A 1 182 ? 10.175 -2.287 -31.208 1.00 94.94 182 ASP A O 1
ATOM 1458 N N . PHE A 1 183 ? 10.209 -0.867 -29.475 1.00 95.56 183 PHE A N 1
ATOM 1459 C CA . PHE A 1 183 ? 11.307 -1.505 -28.749 1.00 95.56 183 PHE A CA 1
ATOM 1460 C C . PHE A 1 183 ? 10.845 -2.402 -27.595 1.00 95.56 183 PHE A C 1
ATOM 1462 O O . PHE A 1 183 ? 11.671 -3.104 -27.013 1.00 95.56 183 PHE A O 1
ATOM 1469 N N . LEU A 1 184 ? 9.549 -2.411 -27.271 1.00 95.69 184 LEU A N 1
ATOM 1470 C CA . LEU A 1 184 ? 8.974 -3.217 -26.194 1.00 95.69 184 LEU A CA 1
ATOM 1471 C C . LEU A 1 184 ? 8.397 -4.537 -26.722 1.00 95.69 184 LEU A C 1
ATOM 1473 O O . LEU A 1 184 ? 8.082 -4.624 -27.909 1.00 95.69 184 LEU A O 1
ATOM 1477 N N . PRO A 1 185 ? 8.223 -5.562 -25.870 1.00 94.88 185 PRO A N 1
ATOM 1478 C CA . PRO A 1 185 ? 7.563 -6.803 -26.266 1.00 94.88 185 PRO A CA 1
ATOM 1479 C C . PRO A 1 185 ? 6.149 -6.551 -26.809 1.00 94.88 185 PRO A C 1
ATOM 1481 O O . PRO A 1 185 ? 5.544 -5.512 -26.556 1.00 94.88 185 PRO A O 1
ATOM 1484 N N . LYS A 1 186 ? 5.607 -7.508 -27.570 1.00 91.12 186 LYS A N 1
ATOM 1485 C CA . LYS A 1 186 ? 4.261 -7.368 -28.156 1.00 91.12 186 LYS A CA 1
ATOM 1486 C C . LYS A 1 186 ? 3.165 -7.353 -27.094 1.00 91.12 186 LYS A C 1
ATOM 1488 O O . LYS A 1 186 ? 2.245 -6.546 -27.195 1.00 91.12 186 LYS A O 1
ATOM 1493 N N . ASP A 1 187 ? 3.255 -8.270 -26.134 1.00 91.56 187 ASP A N 1
ATOM 1494 C CA . ASP A 1 187 ? 2.419 -8.268 -24.942 1.00 91.56 187 ASP A CA 1
ATOM 1495 C C . ASP A 1 187 ? 3.201 -7.608 -23.815 1.00 91.56 187 ASP A C 1
ATOM 1497 O O . ASP A 1 187 ? 4.328 -7.981 -23.495 1.00 91.56 187 ASP A O 1
ATOM 1501 N N . THR A 1 188 ? 2.597 -6.586 -23.240 1.00 92.56 188 THR A N 1
ATOM 1502 C CA . THR A 1 188 ? 3.206 -5.798 -22.188 1.00 92.56 188 THR A CA 1
ATOM 1503 C C . THR A 1 188 ? 2.354 -5.825 -20.912 1.00 92.56 188 THR A C 1
ATOM 1505 O O . THR A 1 188 ? 2.668 -5.133 -19.949 1.00 92.56 188 THR A O 1
ATOM 1508 N N . SER A 1 189 ? 1.285 -6.633 -20.867 1.00 90.12 189 SER A N 1
ATOM 1509 C CA . SER A 1 189 ? 0.397 -6.743 -19.702 1.00 90.12 189 SER A CA 1
ATOM 1510 C C . SER A 1 189 ? 0.990 -7.602 -18.577 1.00 90.12 189 SER A C 1
ATOM 1512 O O . SER A 1 189 ? 0.431 -7.661 -17.485 1.00 90.12 189 SER A O 1
ATOM 1514 N N . LYS A 1 190 ? 2.099 -8.307 -18.837 1.00 92.00 190 LYS A N 1
ATOM 1515 C CA . LYS A 1 190 ? 2.786 -9.170 -17.869 1.00 92.00 190 LYS A CA 1
ATOM 1516 C C . LYS A 1 190 ? 4.195 -8.678 -17.610 1.00 92.00 190 LYS A C 1
ATOM 1518 O O . LYS A 1 190 ? 5.031 -8.595 -18.513 1.00 92.00 190 LYS A O 1
ATOM 1523 N N . TYR A 1 191 ? 4.463 -8.365 -16.355 1.00 95.12 191 TYR A N 1
ATOM 1524 C CA . TYR A 1 191 ? 5.748 -7.846 -15.927 1.00 95.12 191 TYR A CA 1
ATOM 1525 C C . TYR A 1 191 ? 5.957 -8.082 -14.434 1.00 95.12 191 TYR A C 1
ATOM 1527 O O . TYR A 1 191 ? 5.015 -8.261 -13.664 1.00 95.12 191 TYR A O 1
ATOM 1535 N N . TYR A 1 192 ? 7.218 -8.031 -14.030 1.00 94.94 192 TYR A N 1
ATOM 1536 C CA . TYR A 1 192 ? 7.643 -8.043 -12.640 1.00 94.94 192 TYR A CA 1
ATOM 1537 C C . TYR A 1 192 ? 7.907 -6.613 -12.173 1.00 94.94 192 TYR A C 1
ATOM 1539 O O . TYR A 1 192 ? 8.481 -5.804 -12.908 1.00 94.94 192 TYR A O 1
ATOM 1547 N N . ARG A 1 193 ? 7.503 -6.305 -10.939 1.00 93.56 193 ARG A N 1
ATOM 1548 C CA . ARG A 1 193 ? 7.680 -4.998 -10.297 1.00 93.56 193 ARG A CA 1
ATOM 1549 C C . ARG A 1 193 ? 8.513 -5.153 -9.034 1.00 93.56 193 ARG A C 1
ATOM 1551 O O . ARG A 1 193 ? 8.186 -5.988 -8.196 1.00 93.56 193 ARG A O 1
ATOM 1558 N N . TYR A 1 194 ? 9.544 -4.327 -8.875 1.00 92.81 194 TYR A N 1
ATOM 1559 C CA . TYR A 1 194 ? 10.290 -4.236 -7.619 1.00 92.81 194 TYR A CA 1
ATOM 1560 C C . TYR A 1 194 ? 10.965 -2.863 -7.458 1.00 92.81 194 TYR A C 1
ATOM 1562 O O . TYR A 1 194 ? 11.211 -2.169 -8.446 1.00 92.81 194 TYR A O 1
ATOM 1570 N N . ASN A 1 195 ? 11.245 -2.460 -6.218 1.00 91.06 195 ASN A N 1
ATOM 1571 C CA . ASN A 1 195 ? 12.111 -1.313 -5.936 1.00 91.06 195 ASN A CA 1
ATOM 1572 C C . ASN A 1 195 ? 13.563 -1.790 -5.931 1.00 91.06 195 ASN A C 1
ATOM 1574 O O . ASN A 1 195 ? 13.875 -2.821 -5.340 1.00 91.06 195 ASN A O 1
ATOM 1578 N N . GLY A 1 196 ? 14.441 -1.053 -6.595 1.00 91.06 196 GLY A N 1
ATOM 1579 C CA . GLY A 1 196 ? 15.846 -1.403 -6.684 1.00 91.06 196 GLY A CA 1
ATOM 1580 C C . GLY A 1 196 ? 16.725 -0.194 -6.953 1.00 91.06 196 GLY A C 1
ATOM 1581 O O . GLY A 1 196 ? 16.357 0.954 -6.693 1.00 91.06 196 GLY A O 1
ATOM 1582 N N . SER A 1 197 ? 17.897 -0.449 -7.528 1.00 90.94 197 SER A N 1
ATOM 1583 C CA . SER A 1 197 ? 18.913 0.578 -7.724 1.00 90.94 197 SER A CA 1
ATOM 1584 C C . SER A 1 197 ? 19.293 0.820 -9.178 1.00 90.94 197 SER A C 1
ATOM 1586 O O . SER A 1 197 ? 18.872 0.111 -10.096 1.00 90.94 197 SER A O 1
ATOM 1588 N N . LEU A 1 198 ? 20.111 1.848 -9.395 1.00 86.81 198 LEU A N 1
ATOM 1589 C CA . LEU A 1 198 ? 20.882 1.990 -10.625 1.00 86.81 198 LEU A CA 1
ATOM 1590 C C . LEU A 1 198 ? 21.910 0.855 -10.753 1.00 86.81 198 LEU A C 1
ATOM 1592 O O . LEU A 1 198 ? 22.653 0.553 -9.819 1.00 86.81 198 LEU A O 1
ATOM 1596 N N . THR A 1 199 ? 22.042 0.290 -11.951 1.00 84.06 199 THR A N 1
ATOM 1597 C CA . THR A 1 199 ? 23.026 -0.767 -12.249 1.00 84.06 199 THR A CA 1
ATOM 1598 C C . THR A 1 199 ? 24.420 -0.230 -12.597 1.00 84.06 199 THR A C 1
ATOM 1600 O O . THR A 1 199 ? 25.346 -0.999 -12.836 1.00 84.06 199 THR A O 1
ATOM 1603 N N . THR A 1 200 ? 24.610 1.093 -12.565 1.00 76.19 200 THR A N 1
ATOM 1604 C CA . THR A 1 200 ? 25.869 1.790 -12.882 1.00 76.19 200 THR A CA 1
ATOM 1605 C C . THR A 1 200 ? 26.400 2.582 -11.672 1.00 76.19 200 THR A C 1
ATOM 1607 O O . THR A 1 200 ? 25.673 2.771 -10.689 1.00 76.19 200 THR A O 1
ATOM 1610 N N . PRO A 1 201 ? 27.676 3.033 -11.681 1.00 67.75 201 PRO A N 1
ATOM 1611 C CA . PRO A 1 201 ? 28.291 3.698 -10.532 1.00 67.75 201 PRO A CA 1
ATOM 1612 C C . PRO A 1 201 ? 27.469 4.876 -10.003 1.00 67.75 201 PRO A C 1
ATOM 1614 O O . PRO A 1 201 ? 27.048 5.747 -10.759 1.00 67.75 201 PRO A O 1
ATOM 1617 N N . GLY A 1 202 ? 27.272 4.903 -8.687 1.00 69.00 202 GLY A N 1
ATOM 1618 C CA . GLY A 1 202 ? 26.289 5.762 -8.028 1.00 69.00 202 GLY A CA 1
ATOM 1619 C C . GLY A 1 202 ? 25.211 4.930 -7.349 1.00 69.00 202 GLY A C 1
ATOM 1620 O O . GLY A 1 202 ? 24.859 5.268 -6.231 1.00 69.00 202 GLY A O 1
ATOM 1621 N N . CYS A 1 203 ? 24.795 3.809 -7.960 1.00 78.19 203 CYS A N 1
ATOM 1622 C CA . CYS A 1 203 ? 24.047 2.698 -7.349 1.00 78.19 203 CYS A CA 1
ATOM 1623 C C . CYS A 1 203 ? 22.864 3.084 -6.438 1.00 78.19 203 CYS A C 1
ATOM 1625 O O . CYS A 1 203 ? 22.520 2.341 -5.521 1.00 78.19 203 CYS A O 1
ATOM 1627 N N . TYR A 1 204 ? 22.269 4.255 -6.660 1.00 82.75 204 TYR A N 1
ATOM 1628 C CA . TYR A 1 204 ? 21.219 4.794 -5.806 1.00 82.75 204 TYR A CA 1
ATOM 1629 C C . TYR A 1 204 ? 19.987 3.890 -5.847 1.00 82.75 204 TYR A C 1
ATOM 1631 O O . TYR A 1 204 ? 19.550 3.519 -6.936 1.00 82.75 204 TYR A O 1
ATOM 1639 N N . GLU A 1 205 ? 19.450 3.552 -4.674 1.00 86.94 205 GLU A N 1
ATOM 1640 C CA . GLU A 1 205 ? 18.238 2.739 -4.459 1.00 86.94 205 GLU A CA 1
ATOM 1641 C C . GLU A 1 205 ? 16.985 3.601 -4.666 1.00 86.94 205 GLU A C 1
ATOM 1643 O O . GLU A 1 205 ? 16.209 3.882 -3.757 1.00 86.94 205 GLU A O 1
ATOM 1648 N N . SER A 1 206 ? 16.867 4.137 -5.879 1.00 89.94 206 SER A N 1
ATOM 1649 C CA . SER A 1 206 ? 15.888 5.153 -6.279 1.00 89.94 206 SER A CA 1
ATOM 1650 C C . SER A 1 206 ? 14.953 4.686 -7.395 1.00 89.94 206 SER A C 1
ATOM 1652 O O . SER A 1 206 ? 14.144 5.474 -7.889 1.00 89.94 206 SER A O 1
ATOM 1654 N N . VAL A 1 207 ? 15.073 3.428 -7.829 1.00 95.44 207 VAL A N 1
ATOM 1655 C CA . VAL A 1 207 ? 14.475 2.947 -9.077 1.00 95.44 207 VAL A CA 1
ATOM 1656 C C . VAL A 1 207 ? 13.271 2.054 -8.812 1.00 95.44 207 VAL A C 1
ATOM 1658 O O . VAL A 1 207 ? 13.390 1.020 -8.163 1.00 95.44 207 VAL A O 1
ATOM 1661 N N . VAL A 1 208 ? 12.130 2.391 -9.411 1.00 95.62 208 VAL A N 1
ATOM 1662 C CA . VAL A 1 208 ? 11.000 1.470 -9.576 1.00 95.62 208 VAL A CA 1
ATOM 1663 C C . VAL A 1 208 ? 11.193 0.697 -10.879 1.00 95.62 208 VAL A C 1
ATOM 1665 O O . VAL A 1 208 ? 11.035 1.242 -11.975 1.00 95.62 208 VAL A O 1
ATOM 1668 N N . TRP A 1 209 ? 11.558 -0.577 -10.771 1.00 97.56 209 TRP A N 1
ATOM 1669 C CA . TRP A 1 209 ? 11.813 -1.448 -11.913 1.00 97.56 209 TRP A CA 1
ATOM 1670 C C . TRP A 1 209 ? 10.530 -2.101 -12.427 1.00 97.56 209 TRP A C 1
ATOM 1672 O O . TRP A 1 209 ? 9.711 -2.600 -11.656 1.00 97.56 209 TRP A O 1
ATOM 1682 N N . THR A 1 210 ? 10.376 -2.131 -13.749 1.00 97.06 210 THR A N 1
ATOM 1683 C CA . THR A 1 210 ? 9.362 -2.926 -14.454 1.00 97.06 210 THR A CA 1
ATOM 1684 C C . THR A 1 210 ? 10.071 -3.805 -15.473 1.00 97.06 210 THR A C 1
ATOM 1686 O O . THR A 1 210 ? 10.531 -3.302 -16.493 1.00 97.06 210 THR A O 1
ATOM 1689 N N . VAL A 1 211 ? 10.194 -5.102 -15.193 1.00 97.56 211 VAL A N 1
ATOM 1690 C CA . VAL A 1 211 ? 10.858 -6.061 -16.091 1.00 97.56 211 VAL A CA 1
ATOM 1691 C C . VAL A 1 211 ? 9.788 -6.893 -16.782 1.00 97.56 211 VAL A C 1
ATOM 1693 O O . VAL A 1 211 ? 9.065 -7.630 -16.114 1.00 97.56 211 VAL A O 1
ATOM 1696 N N . PHE A 1 212 ? 9.652 -6.758 -18.100 1.00 96.81 212 PHE A N 1
ATOM 1697 C CA . PHE A 1 212 ? 8.620 -7.480 -18.847 1.00 96.81 212 PHE A CA 1
ATOM 1698 C C . PHE A 1 212 ? 8.885 -8.986 -18.857 1.00 96.81 212 PHE A C 1
ATOM 1700 O O . PHE A 1 212 ? 10.030 -9.422 -18.994 1.00 96.81 212 PHE A O 1
ATOM 1707 N N . GLU A 1 213 ? 7.820 -9.775 -18.688 1.00 94.31 213 GLU A N 1
ATOM 1708 C CA . GLU A 1 213 ? 7.916 -11.235 -18.754 1.00 94.31 213 GLU A CA 1
ATOM 1709 C C . GLU A 1 213 ? 8.119 -11.701 -20.199 1.00 94.31 213 GLU A C 1
ATOM 1711 O O . GLU A 1 213 ? 8.999 -12.521 -20.481 1.00 94.31 213 GLU A O 1
ATOM 1716 N N . ASP A 1 214 ? 7.317 -11.148 -21.107 1.00 96.00 214 ASP A N 1
ATOM 1717 C CA . ASP A 1 214 ? 7.469 -11.361 -22.536 1.00 96.00 214 ASP A CA 1
ATOM 1718 C C . ASP A 1 214 ? 8.725 -10.653 -23.047 1.00 96.00 214 ASP A C 1
ATOM 1720 O O . ASP A 1 214 ? 9.143 -9.603 -22.553 1.00 96.00 214 ASP A O 1
ATOM 1724 N N . LYS A 1 215 ? 9.344 -11.249 -24.063 1.00 96.44 215 LYS A N 1
ATOM 1725 C CA . LYS A 1 215 ? 10.616 -10.787 -24.611 1.00 96.44 215 LYS A CA 1
ATOM 1726 C C . LYS A 1 215 ? 10.435 -10.122 -25.962 1.00 96.44 215 LYS A C 1
ATOM 1728 O O . LYS A 1 215 ? 9.562 -10.491 -26.747 1.00 96.44 215 LYS A O 1
ATOM 1733 N N . GLN A 1 216 ? 11.309 -9.167 -26.251 1.00 97.12 216 GLN A N 1
ATOM 1734 C CA . GLN A 1 216 ? 11.460 -8.625 -27.594 1.00 97.12 216 GLN A CA 1
ATOM 1735 C C . GLN A 1 216 ? 12.390 -9.523 -28.423 1.00 97.12 216 GLN A C 1
ATOM 1737 O O . GLN A 1 216 ? 13.138 -10.336 -27.890 1.00 97.12 216 GLN A O 1
ATOM 1742 N N . THR A 1 217 ? 12.352 -9.413 -29.744 1.00 96.00 217 THR A N 1
ATOM 1743 C CA . THR A 1 217 ? 13.167 -10.251 -30.627 1.00 96.00 217 THR A CA 1
ATOM 1744 C C . THR A 1 217 ? 14.308 -9.475 -31.271 1.00 96.00 217 THR A C 1
ATOM 1746 O O . THR A 1 217 ? 14.174 -8.287 -31.580 1.00 96.00 217 THR A O 1
ATOM 1749 N N . ILE A 1 218 ? 15.424 -10.158 -31.513 1.00 94.12 218 ILE A N 1
ATOM 1750 C CA . ILE A 1 218 ? 16.570 -9.657 -32.280 1.00 94.12 218 ILE A CA 1
ATOM 1751 C C . ILE A 1 218 ? 17.124 -10.772 -33.171 1.00 94.12 218 ILE A C 1
ATOM 1753 O O . ILE A 1 218 ? 17.138 -11.925 -32.756 1.00 94.12 218 ILE A O 1
ATOM 1757 N N . SER A 1 219 ? 17.603 -10.459 -34.376 1.00 94.44 219 SER A N 1
ATOM 1758 C CA . SER A 1 219 ? 18.293 -11.469 -35.187 1.00 94.44 219 SER A CA 1
ATOM 1759 C C . SER A 1 219 ? 19.724 -11.712 -34.715 1.00 94.44 219 SER A C 1
ATOM 1761 O O . SER A 1 219 ? 20.354 -10.836 -34.120 1.00 94.44 219 SER A O 1
ATOM 1763 N N . GLU A 1 220 ? 20.303 -12.860 -35.064 1.00 90.00 220 GLU A N 1
ATOM 1764 C CA . GLU A 1 220 ? 21.721 -13.140 -34.785 1.00 90.00 220 GLU A CA 1
ATOM 1765 C C . GLU A 1 220 ? 22.649 -12.071 -35.394 1.00 90.00 220 GLU A C 1
ATOM 1767 O O . GLU A 1 220 ? 23.591 -11.592 -34.760 1.00 90.00 220 GLU A O 1
ATOM 1772 N N . ARG A 1 221 ? 22.337 -11.612 -36.613 1.00 90.62 221 ARG A N 1
ATOM 1773 C CA . ARG A 1 221 ? 23.079 -10.542 -37.297 1.00 90.62 221 ARG A CA 1
ATOM 1774 C C . ARG A 1 221 ? 23.048 -9.241 -36.497 1.00 90.62 221 ARG A C 1
ATOM 1776 O O . ARG A 1 221 ? 24.069 -8.558 -36.390 1.00 90.62 221 ARG A O 1
ATOM 1783 N N . GLN A 1 222 ? 21.877 -8.873 -35.987 1.00 91.06 222 GLN A N 1
ATOM 1784 C CA . GLN A 1 222 ? 21.698 -7.659 -35.201 1.00 91.06 222 GLN A CA 1
ATOM 1785 C C . GLN A 1 222 ? 22.346 -7.788 -33.822 1.00 91.06 222 GLN A C 1
ATOM 1787 O O . GLN A 1 222 ? 22.998 -6.844 -33.388 1.00 91.06 222 GLN A O 1
ATOM 1792 N N . ASN A 1 223 ? 22.260 -8.955 -33.180 1.00 87.56 223 ASN A N 1
ATOM 1793 C CA . ASN A 1 223 ? 22.940 -9.239 -31.918 1.00 87.56 223 ASN A CA 1
ATOM 1794 C C . ASN A 1 223 ? 24.460 -9.032 -32.048 1.00 87.56 223 ASN A C 1
ATOM 1796 O O . ASN A 1 223 ? 25.052 -8.255 -31.302 1.00 87.56 223 ASN A O 1
ATOM 1800 N N . ILE A 1 224 ? 25.073 -9.595 -33.095 1.00 84.31 224 ILE A N 1
ATOM 1801 C CA . ILE A 1 224 ? 26.499 -9.390 -33.408 1.00 84.31 224 ILE A CA 1
ATOM 1802 C C . ILE A 1 224 ? 26.827 -7.908 -33.670 1.00 84.31 224 ILE A C 1
ATOM 1804 O O . ILE A 1 224 ? 27.924 -7.442 -33.355 1.00 84.31 224 ILE A O 1
ATOM 1808 N N . ALA A 1 225 ? 25.904 -7.143 -34.260 1.00 85.19 225 ALA A N 1
ATOM 1809 C CA . ALA A 1 225 ? 26.106 -5.710 -34.474 1.00 85.19 225 ALA A CA 1
ATOM 1810 C C . ALA A 1 225 ? 26.077 -4.914 -33.154 1.00 85.19 225 ALA A C 1
ATOM 1812 O O . ALA A 1 225 ? 26.873 -3.985 -32.993 1.00 85.19 225 ALA A O 1
ATOM 1813 N N . MET A 1 226 ? 25.210 -5.299 -32.210 1.00 79.81 226 MET A N 1
ATOM 1814 C CA . MET A 1 226 ? 25.110 -4.711 -30.865 1.00 79.81 226 MET A CA 1
ATOM 1815 C C . MET A 1 226 ? 26.360 -4.972 -30.026 1.00 79.81 226 MET A C 1
ATOM 1817 O O . MET A 1 226 ? 26.787 -4.083 -29.296 1.00 79.81 226 MET A O 1
ATOM 1821 N N . GLU A 1 227 ? 27.028 -6.116 -30.223 1.00 72.62 227 GLU A N 1
ATOM 1822 C CA . GLU A 1 227 ? 28.306 -6.427 -29.569 1.00 72.62 227 GLU A CA 1
ATOM 1823 C C . GLU A 1 227 ? 29.420 -5.400 -29.845 1.00 72.62 227 GLU A C 1
ATOM 1825 O O . GLU A 1 227 ? 30.468 -5.484 -29.201 1.00 72.62 227 GLU A O 1
ATOM 1830 N N . MET A 1 228 ? 29.215 -4.454 -30.785 1.00 61.66 228 MET A N 1
ATOM 1831 C CA . MET A 1 228 ? 30.076 -3.311 -31.119 1.00 61.66 228 MET A CA 1
ATOM 1832 C C . MET A 1 228 ? 31.521 -3.540 -30.684 1.00 61.66 228 MET A C 1
ATOM 1834 O O . MET A 1 228 ? 31.966 -3.046 -29.643 1.00 61.66 228 MET A O 1
ATOM 1838 N N . ARG A 1 229 ? 32.269 -4.328 -31.470 1.00 52.19 229 ARG A N 1
ATOM 1839 C CA . ARG A 1 229 ? 33.695 -4.565 -31.217 1.00 52.19 229 ARG A CA 1
ATOM 1840 C C . ARG A 1 229 ? 34.411 -3.216 -31.196 1.00 52.19 229 ARG A C 1
ATOM 1842 O O . ARG A 1 229 ? 34.786 -2.698 -32.252 1.00 52.19 229 ARG A O 1
ATOM 1849 N N . ILE A 1 230 ? 34.616 -2.666 -29.999 1.00 44.62 230 ILE A N 1
ATOM 1850 C CA . ILE A 1 230 ? 35.469 -1.504 -29.755 1.00 44.62 230 ILE A CA 1
ATOM 1851 C C . ILE A 1 230 ? 36.887 -1.951 -30.126 1.00 44.62 230 ILE A C 1
ATOM 1853 O O . ILE A 1 230 ? 37.641 -2.474 -29.307 1.00 44.62 230 ILE A O 1
ATOM 1857 N N . GLN A 1 231 ? 37.232 -1.829 -31.409 1.00 37.56 231 GLN A N 1
ATOM 1858 C CA . GLN A 1 231 ? 38.579 -2.032 -31.926 1.00 37.56 231 GLN A CA 1
ATOM 1859 C C . GLN A 1 231 ? 39.410 -0.819 -31.522 1.00 37.56 231 GLN A C 1
ATOM 1861 O O . GLN A 1 231 ? 39.745 0.022 -32.349 1.00 37.56 231 GLN A O 1
ATOM 1866 N N . ASN A 1 232 ? 39.743 -0.727 -30.237 1.00 37.53 232 ASN A N 1
ATOM 1867 C CA . ASN A 1 232 ? 40.764 0.208 -29.808 1.00 37.53 232 ASN A CA 1
ATOM 1868 C C . ASN A 1 232 ? 42.111 -0.333 -30.313 1.00 37.53 232 ASN A C 1
ATOM 1870 O O . ASN A 1 232 ? 42.561 -1.399 -29.882 1.00 37.53 232 ASN A O 1
ATOM 1874 N N . GLN A 1 233 ? 42.749 0.372 -31.252 1.00 37.03 233 GLN A N 1
ATOM 1875 C CA . GLN A 1 233 ? 44.024 -0.031 -31.870 1.00 37.03 233 GLN A CA 1
ATOM 1876 C C . GLN A 1 233 ? 45.188 -0.161 -30.859 1.00 37.03 233 GLN A C 1
ATOM 1878 O O . GLN A 1 233 ? 46.234 -0.707 -31.202 1.00 37.03 233 GLN A O 1
ATOM 1883 N N . MET A 1 234 ? 45.001 0.229 -29.591 1.00 33.69 234 MET A N 1
ATOM 1884 C CA . MET A 1 234 ? 45.965 0.013 -28.501 1.00 33.69 234 MET A CA 1
ATOM 1885 C C . MET A 1 234 ? 45.826 -1.323 -27.738 1.00 33.69 234 MET A C 1
ATOM 1887 O O . MET A 1 234 ? 46.692 -1.656 -26.928 1.00 33.69 234 MET A O 1
ATOM 1891 N N . LEU A 1 235 ? 44.794 -2.140 -27.990 1.00 37.91 235 LEU A N 1
ATOM 1892 C CA . LEU A 1 235 ? 44.536 -3.368 -27.210 1.00 37.91 235 LEU A CA 1
ATOM 1893 C C . LEU A 1 235 ? 45.290 -4.625 -27.681 1.00 37.91 235 LEU A C 1
ATOM 1895 O O . LEU A 1 235 ? 45.222 -5.664 -27.020 1.00 37.91 235 LEU A O 1
ATOM 1899 N N . ASN A 1 236 ? 46.082 -4.554 -28.755 1.00 34.91 236 ASN A N 1
ATOM 1900 C CA . ASN A 1 236 ? 46.884 -5.703 -29.202 1.00 34.91 236 ASN A CA 1
ATOM 1901 C C . ASN A 1 236 ? 48.051 -6.056 -28.255 1.00 34.91 236 ASN A C 1
ATOM 1903 O O . ASN A 1 236 ? 48.611 -7.143 -28.374 1.00 34.91 236 ASN A O 1
ATOM 1907 N N . VAL A 1 237 ? 48.371 -5.203 -27.274 1.00 33.84 237 VAL A N 1
ATOM 1908 C CA . VAL A 1 237 ? 49.409 -5.470 -26.255 1.00 33.84 237 VAL A CA 1
ATOM 1909 C C . VAL A 1 237 ? 48.820 -6.035 -24.945 1.00 33.84 237 VAL A C 1
ATOM 1911 O O . VAL A 1 237 ? 49.530 -6.676 -24.176 1.00 33.84 237 VAL A O 1
ATOM 1914 N N . TRP A 1 238 ? 47.505 -5.911 -24.715 1.00 31.80 238 TRP A N 1
ATOM 1915 C CA . TRP A 1 238 ? 46.848 -6.241 -23.435 1.00 31.80 238 TRP A CA 1
ATOM 1916 C C . TRP A 1 238 ? 45.943 -7.485 -23.467 1.00 31.80 238 TRP A C 1
ATOM 1918 O O . TRP A 1 238 ? 45.193 -7.737 -22.526 1.00 31.80 238 TRP A O 1
ATOM 1928 N N . ARG A 1 239 ? 46.061 -8.334 -24.498 1.00 30.95 239 ARG A N 1
ATOM 1929 C CA . ARG A 1 239 ? 45.292 -9.589 -24.687 1.00 30.95 239 ARG A CA 1
ATOM 1930 C C . ARG A 1 239 ? 45.470 -10.680 -23.602 1.00 30.95 239 ARG A C 1
ATOM 1932 O O . ARG A 1 239 ? 45.044 -11.810 -23.816 1.00 30.95 239 ARG A O 1
ATOM 1939 N N . ARG A 1 240 ? 46.088 -10.394 -22.448 1.00 31.61 240 ARG A N 1
ATOM 1940 C CA . ARG A 1 240 ? 46.319 -11.376 -21.364 1.00 31.61 240 ARG A CA 1
ATOM 1941 C C . ARG A 1 240 ? 45.511 -11.169 -20.083 1.00 31.61 240 ARG A C 1
ATOM 1943 O O . ARG A 1 240 ? 45.567 -12.043 -19.227 1.00 31.61 240 ARG A O 1
ATOM 1950 N N . HIS A 1 241 ? 44.732 -10.098 -19.950 1.00 31.33 241 HIS A N 1
ATOM 1951 C CA . HIS A 1 241 ? 43.846 -9.929 -18.794 1.00 31.33 241 HIS A CA 1
ATOM 1952 C C . HIS A 1 241 ? 42.390 -9.923 -19.256 1.00 31.33 241 HIS A C 1
ATOM 1954 O O . HIS A 1 241 ? 42.005 -9.124 -20.104 1.00 31.33 241 HIS A O 1
ATOM 1960 N N . ARG A 1 242 ? 41.608 -10.867 -18.720 1.00 34.59 242 ARG A N 1
ATOM 1961 C CA . ARG A 1 242 ? 40.160 -11.006 -18.911 1.00 34.59 242 ARG A CA 1
ATOM 1962 C C . ARG A 1 242 ? 39.446 -9.722 -18.460 1.00 34.59 242 ARG A C 1
ATOM 1964 O O . ARG A 1 242 ? 39.046 -9.619 -17.308 1.00 34.59 242 ARG A O 1
ATOM 1971 N N . TYR A 1 243 ? 39.304 -8.743 -19.347 1.00 37.41 243 TYR A N 1
ATOM 1972 C CA . TYR A 1 243 ? 38.348 -7.645 -19.192 1.00 37.41 243 TYR A CA 1
ATOM 1973 C C . TYR A 1 243 ? 37.001 -8.138 -19.733 1.00 37.41 243 TYR A C 1
ATOM 1975 O O . TYR A 1 243 ? 36.676 -7.896 -20.892 1.00 37.41 243 TYR A O 1
ATOM 1983 N N . GLY A 1 244 ? 36.316 -8.950 -18.920 1.00 37.34 244 GLY A N 1
ATOM 1984 C CA . GLY A 1 244 ? 35.123 -9.709 -19.313 1.00 37.34 244 GLY A CA 1
ATOM 1985 C C . GLY A 1 244 ? 33.784 -9.045 -19.001 1.00 37.34 244 GLY A C 1
ATOM 1986 O O . GLY A 1 244 ? 32.883 -9.138 -19.819 1.00 37.34 244 GLY A O 1
ATOM 1987 N N . ASP A 1 245 ? 33.635 -8.312 -17.896 1.00 47.97 245 ASP A N 1
ATOM 1988 C CA . ASP A 1 245 ? 32.276 -8.041 -17.401 1.00 47.97 245 ASP A CA 1
ATOM 1989 C C . ASP A 1 245 ? 31.936 -6.545 -17.453 1.00 47.97 245 ASP A C 1
ATOM 1991 O O . ASP A 1 245 ? 32.320 -5.768 -16.575 1.00 47.97 245 ASP A O 1
ATOM 1995 N N . ARG A 1 246 ? 31.235 -6.132 -18.521 1.00 56.75 246 ARG A N 1
ATOM 1996 C CA . ARG A 1 246 ? 30.557 -4.818 -18.611 1.00 56.75 246 ARG A CA 1
ATOM 1997 C C . ARG A 1 246 ? 29.209 -4.802 -17.889 1.00 56.75 246 ARG A C 1
ATOM 1999 O O . ARG A 1 246 ? 28.728 -3.729 -17.551 1.00 56.75 246 ARG A O 1
ATOM 2006 N N . ILE A 1 247 ? 28.652 -5.985 -17.657 1.00 57.47 247 ILE A N 1
ATOM 2007 C CA . ILE A 1 247 ? 27.384 -6.224 -16.976 1.00 57.47 247 ILE A CA 1
ATOM 2008 C C . ILE A 1 247 ? 27.635 -6.237 -15.473 1.00 57.47 247 ILE A C 1
ATOM 2010 O O . ILE A 1 247 ? 28.563 -6.908 -15.000 1.00 57.47 247 ILE A O 1
ATOM 2014 N N . ARG A 1 248 ? 26.819 -5.508 -14.707 1.00 66.69 248 ARG A N 1
ATOM 2015 C CA . ARG A 1 248 ? 26.835 -5.658 -13.255 1.00 66.69 248 ARG A CA 1
ATOM 2016 C C . ARG A 1 248 ? 26.294 -7.049 -12.926 1.00 66.69 248 ARG A C 1
ATOM 2018 O O . ARG A 1 248 ? 25.230 -7.431 -13.395 1.00 66.69 248 ARG A O 1
ATOM 2025 N N . GLN A 1 249 ? 27.042 -7.825 -12.138 1.00 68.38 249 GLN A N 1
ATOM 2026 C CA . GLN A 1 249 ? 26.589 -9.154 -11.711 1.00 68.38 249 GLN A CA 1
ATOM 2027 C C . GLN A 1 249 ? 25.222 -9.043 -11.033 1.00 68.38 249 GLN A C 1
ATOM 2029 O O . GLN A 1 249 ? 24.995 -8.060 -10.322 1.00 68.38 249 GLN A O 1
ATOM 2034 N N . VAL A 1 250 ? 24.352 -10.044 -11.221 1.00 70.25 250 VAL A N 1
ATOM 2035 C CA . VAL A 1 250 ? 23.116 -10.158 -10.437 1.00 70.25 250 VAL A CA 1
ATOM 2036 C C . VAL A 1 250 ? 23.468 -9.973 -8.974 1.00 70.25 250 VAL A C 1
ATOM 2038 O O . VAL A 1 250 ? 24.326 -10.661 -8.419 1.00 70.25 250 VAL A O 1
ATOM 2041 N N . GLN A 1 251 ? 22.887 -8.938 -8.393 1.00 70.81 251 GLN A N 1
ATOM 2042 C CA . GLN A 1 251 ? 22.944 -8.741 -6.969 1.00 70.81 251 GLN A CA 1
ATOM 2043 C C . GLN A 1 251 ? 22.094 -9.855 -6.387 1.00 70.81 251 GLN A C 1
ATOM 2045 O O . GLN A 1 251 ? 21.070 -10.241 -6.967 1.00 70.81 251 GLN A O 1
ATOM 2050 N N . GLU A 1 252 ? 22.547 -10.417 -5.273 1.00 49.81 252 GLU A N 1
ATOM 2051 C CA . GLU A 1 252 ? 21.649 -11.241 -4.493 1.00 49.81 252 GLU A CA 1
ATOM 2052 C C . GLU A 1 252 ? 20.425 -10.360 -4.232 1.00 49.81 252 GLU A C 1
ATOM 2054 O O . GLU A 1 252 ? 20.526 -9.327 -3.566 1.00 49.81 252 GLU A O 1
ATOM 2059 N N . VAL A 1 253 ? 19.265 -10.758 -4.774 1.00 41.41 253 VAL A N 1
ATOM 2060 C CA . VAL A 1 253 ? 18.040 -10.560 -4.004 1.00 41.41 253 VAL A CA 1
ATOM 2061 C C . VAL A 1 253 ? 18.434 -11.208 -2.711 1.00 41.41 253 VAL A C 1
ATOM 2063 O O . VAL A 1 253 ? 18.619 -12.417 -2.743 1.00 41.41 253 VAL A O 1
ATOM 2066 N N . ILE A 1 254 ? 18.734 -10.438 -1.665 1.00 41.56 254 ILE A N 1
ATOM 2067 C CA . ILE A 1 254 ? 18.936 -11.024 -0.352 1.00 41.56 254 ILE A CA 1
ATOM 2068 C C . ILE A 1 254 ? 17.606 -11.732 -0.147 1.00 41.56 254 ILE A C 1
ATOM 2070 O O . ILE A 1 254 ? 16.615 -11.033 0.095 1.00 41.56 254 ILE A O 1
ATOM 2074 N N . PRO A 1 255 ? 17.524 -13.075 -0.308 1.00 37.75 255 PRO A N 1
ATOM 2075 C CA . PRO A 1 255 ? 16.388 -13.746 0.264 1.00 37.75 255 PRO A CA 1
ATOM 2076 C C . PRO A 1 255 ? 16.584 -13.349 1.710 1.00 37.75 255 PRO A C 1
ATOM 2078 O O . PRO A 1 255 ? 17.694 -13.474 2.245 1.00 37.75 255 PRO A O 1
ATOM 2081 N N . ILE A 1 256 ? 15.603 -12.700 2.313 1.00 39.78 256 ILE A N 1
ATOM 2082 C CA . ILE A 1 256 ? 15.668 -12.558 3.753 1.00 39.78 256 ILE A CA 1
ATOM 2083 C C . ILE A 1 256 ? 15.905 -13.988 4.235 1.00 39.78 256 ILE A C 1
ATOM 2085 O O . ILE A 1 256 ? 15.045 -14.820 3.959 1.00 39.78 256 ILE A O 1
ATOM 2089 N N . ARG A 1 257 ? 17.144 -14.233 4.718 1.00 36.34 257 ARG A N 1
ATOM 2090 C CA . ARG A 1 257 ? 17.841 -15.536 4.776 1.00 36.34 257 ARG A CA 1
ATOM 2091 C C . ARG A 1 257 ? 16.837 -16.645 4.928 1.00 36.34 257 ARG A C 1
ATOM 2093 O O . ARG A 1 257 ? 16.044 -16.423 5.825 1.00 36.34 257 ARG A O 1
ATOM 2100 N N . ASP A 1 258 ? 16.919 -17.757 4.184 1.00 38.91 258 ASP A N 1
ATOM 2101 C CA . ASP A 1 258 ? 16.166 -18.995 4.467 1.00 38.91 258 ASP A CA 1
ATOM 2102 C C . ASP A 1 258 ? 15.847 -19.062 5.962 1.00 38.91 258 ASP A C 1
ATOM 2104 O O . ASP A 1 258 ? 16.718 -19.358 6.787 1.00 38.91 258 ASP A O 1
ATOM 2108 N N . ILE A 1 259 ? 14.657 -18.567 6.314 1.00 51.53 259 ILE A N 1
ATOM 2109 C CA . ILE A 1 259 ? 14.308 -18.321 7.704 1.00 51.53 259 ILE A CA 1
ATOM 2110 C C . ILE A 1 259 ? 13.912 -19.709 8.121 1.00 51.53 259 ILE A C 1
ATOM 2112 O O . ILE A 1 259 ? 12.913 -20.216 7.604 1.00 51.53 259 ILE A O 1
ATOM 2116 N N . GLU A 1 260 ? 14.716 -20.353 8.964 1.00 48.41 260 GLU A N 1
ATOM 2117 C CA . GLU A 1 260 ? 14.265 -21.586 9.589 1.00 48.41 260 GLU A CA 1
ATOM 2118 C C . GLU A 1 260 ? 12.891 -21.284 10.203 1.00 48.41 260 GLU A C 1
ATOM 2120 O O . GLU A 1 260 ? 12.800 -20.381 11.046 1.00 48.41 260 GLU A O 1
ATOM 2125 N N . PRO A 1 261 ? 11.815 -21.941 9.727 1.00 54.06 261 PRO A N 1
ATOM 2126 C CA . PRO A 1 261 ? 10.480 -21.708 10.256 1.00 54.06 261 PRO A CA 1
ATOM 2127 C C . PRO A 1 261 ? 10.515 -21.826 11.782 1.00 54.06 261 PRO A C 1
ATOM 2129 O O . PRO A 1 261 ? 11.133 -22.755 12.306 1.00 54.06 261 PRO A O 1
ATOM 2132 N N . GLY A 1 262 ? 9.920 -20.862 12.483 1.00 69.25 262 GLY A N 1
ATOM 2133 C CA . GLY A 1 262 ? 9.901 -20.825 13.945 1.00 69.25 262 GLY A CA 1
ATOM 2134 C C . GLY A 1 262 ? 11.000 -19.992 14.618 1.00 69.25 262 GLY A C 1
ATOM 2135 O O . GLY A 1 262 ? 10.927 -19.793 15.828 1.00 69.25 262 GLY A O 1
ATOM 2136 N N . GLN A 1 263 ? 11.992 -19.438 13.900 1.00 81.94 263 GLN A N 1
ATOM 2137 C CA . GLN A 1 263 ? 12.929 -18.472 14.507 1.00 81.94 263 GLN A CA 1
ATOM 2138 C C . GLN A 1 263 ? 12.497 -17.010 14.301 1.00 81.94 263 GLN A C 1
ATOM 2140 O O . GLN A 1 263 ? 12.302 -16.588 13.157 1.00 81.94 263 GLN A O 1
ATOM 2145 N N . PRO A 1 264 ? 12.405 -16.196 15.375 1.00 89.31 264 PRO A N 1
ATOM 2146 C CA . PRO A 1 264 ? 12.069 -14.785 15.252 1.00 89.31 264 PRO A CA 1
ATOM 2147 C C . PRO A 1 264 ? 13.189 -13.991 14.571 1.00 89.31 264 PRO A C 1
ATOM 2149 O O . PRO A 1 264 ? 14.381 -14.265 14.732 1.00 89.31 264 PRO A O 1
ATOM 2152 N N . ARG A 1 265 ? 12.803 -12.954 13.828 1.00 89.62 265 ARG A N 1
ATOM 2153 C CA . ARG A 1 265 ? 13.717 -12.005 13.188 1.00 89.62 265 ARG A CA 1
ATOM 2154 C C . ARG A 1 265 ? 13.673 -10.682 13.915 1.00 89.62 265 ARG A C 1
ATOM 2156 O O . ARG A 1 265 ? 12.607 -10.104 14.071 1.00 89.62 265 ARG A O 1
ATOM 2163 N N . HIS A 1 266 ? 14.833 -10.143 14.256 1.00 92.12 266 HIS A N 1
ATOM 2164 C CA . HIS A 1 266 ? 14.897 -8.805 14.816 1.00 92.12 266 HIS A CA 1
ATOM 2165 C C . HIS A 1 266 ? 16.163 -8.057 14.394 1.00 92.12 266 HIS A C 1
ATOM 2167 O O . HIS A 1 266 ? 17.180 -8.662 14.050 1.00 92.12 266 HIS A O 1
ATOM 2173 N N . ASP A 1 267 ? 16.086 -6.730 14.368 1.00 90.56 267 ASP A N 1
ATOM 2174 C CA . ASP A 1 267 ? 17.201 -5.834 14.054 1.00 90.56 267 ASP A CA 1
ATOM 2175 C C . ASP A 1 267 ? 17.005 -4.517 14.809 1.00 90.56 267 ASP A C 1
ATOM 2177 O O . ASP A 1 267 ? 15.875 -4.043 14.927 1.00 90.56 267 ASP A O 1
ATOM 2181 N N . ARG A 1 268 ? 18.096 -3.928 15.316 1.00 93.31 268 ARG A N 1
ATOM 2182 C CA . ARG A 1 268 ? 18.085 -2.704 16.150 1.00 93.31 268 ARG A CA 1
ATOM 2183 C C . ARG A 1 268 ? 17.137 -2.764 17.364 1.00 93.31 268 ARG A C 1
ATOM 2185 O O . ARG A 1 268 ? 16.712 -1.730 17.871 1.00 93.31 268 ARG A O 1
ATOM 2192 N N . VAL A 1 269 ? 16.865 -3.968 17.861 1.00 94.94 269 VAL A N 1
ATOM 2193 C CA . VAL A 1 269 ? 16.218 -4.234 19.152 1.00 94.94 269 VAL A CA 1
ATOM 2194 C C . VAL A 1 269 ? 16.958 -5.374 19.854 1.00 94.94 269 VAL A C 1
ATOM 2196 O O . VAL A 1 269 ? 17.459 -6.295 19.193 1.00 94.94 269 VAL A O 1
ATOM 2199 N N . SER A 1 270 ? 17.050 -5.311 21.180 1.00 96.06 270 SER A N 1
ATOM 2200 C CA . SER A 1 270 ? 17.442 -6.446 22.022 1.00 96.06 270 SER A CA 1
ATOM 2201 C C . SER A 1 270 ? 16.217 -7.257 22.403 1.00 96.06 270 SER A C 1
ATOM 2203 O O . SER A 1 270 ? 15.144 -6.693 22.581 1.00 96.06 270 SER A O 1
ATOM 2205 N N . VAL A 1 271 ? 16.406 -8.566 22.552 1.00 95.75 271 VAL A N 1
ATOM 2206 C CA . VAL A 1 271 ? 15.378 -9.494 23.024 1.00 95.75 271 VAL A CA 1
ATOM 2207 C C . VAL A 1 271 ? 15.951 -10.246 24.221 1.00 95.75 271 VAL A C 1
ATOM 2209 O O . VAL A 1 271 ? 16.981 -10.911 24.078 1.00 95.75 271 VAL A O 1
ATOM 2212 N N . ASP A 1 272 ? 15.313 -10.122 25.381 1.00 95.56 272 ASP A N 1
ATOM 2213 C CA . ASP A 1 272 ? 15.623 -10.880 26.597 1.00 95.56 272 ASP A CA 1
ATOM 2214 C C . ASP A 1 272 ? 14.349 -11.567 27.098 1.00 95.56 272 ASP A C 1
ATOM 2216 O O . ASP A 1 272 ? 13.478 -10.946 27.705 1.00 95.56 272 ASP A O 1
ATOM 2220 N N . GLY A 1 273 ? 14.204 -12.852 26.768 1.00 93.25 273 GLY A N 1
ATOM 2221 C CA . GLY A 1 273 ? 12.957 -13.579 26.995 1.00 93.25 273 GLY A CA 1
ATOM 2222 C C . GLY A 1 273 ? 11.804 -12.981 26.186 1.00 93.25 273 GLY A C 1
ATOM 2223 O O . GLY A 1 273 ? 11.835 -13.002 24.956 1.00 93.25 273 GLY A O 1
ATOM 2224 N N . ASP A 1 274 ? 10.793 -12.477 26.889 1.00 95.00 274 ASP A N 1
ATOM 2225 C CA . ASP A 1 274 ? 9.621 -11.792 26.340 1.00 95.00 274 ASP A CA 1
ATOM 2226 C C . ASP A 1 274 ? 9.787 -10.266 26.266 1.00 95.00 274 ASP A C 1
ATOM 2228 O O . ASP A 1 274 ? 8.923 -9.586 25.715 1.00 95.00 274 ASP A O 1
ATOM 2232 N N . ILE A 1 275 ? 10.892 -9.711 26.772 1.00 97.88 275 ILE A N 1
ATOM 2233 C CA . ILE A 1 275 ? 11.148 -8.270 26.756 1.00 97.88 275 ILE A CA 1
ATOM 2234 C C . ILE A 1 275 ? 11.890 -7.882 25.477 1.00 97.88 275 ILE A C 1
ATOM 2236 O O . ILE A 1 275 ? 12.916 -8.473 25.126 1.00 97.88 275 ILE A O 1
ATOM 2240 N N . ILE A 1 276 ? 11.378 -6.861 24.791 1.00 98.19 276 ILE A N 1
ATOM 2241 C CA . ILE A 1 276 ? 11.980 -6.271 23.595 1.00 98.19 276 ILE A CA 1
ATOM 2242 C C . ILE A 1 276 ? 12.265 -4.802 23.887 1.00 98.19 276 ILE A C 1
ATOM 2244 O O . ILE A 1 276 ? 11.350 -4.058 24.235 1.00 98.19 276 ILE A O 1
ATOM 2248 N N . SER A 1 277 ? 13.514 -4.379 23.698 1.00 97.75 277 SER A N 1
ATOM 2249 C CA . SER A 1 277 ? 13.941 -2.998 23.967 1.00 97.75 277 SER A CA 1
ATOM 2250 C C . SER A 1 277 ? 14.658 -2.401 22.758 1.00 97.75 277 SER A C 1
ATOM 2252 O O . SER A 1 277 ? 15.468 -3.069 22.099 1.00 97.75 277 SER A O 1
ATOM 2254 N N . TYR A 1 278 ? 14.388 -1.131 22.463 1.00 96.62 278 TYR A N 1
ATOM 2255 C CA . TYR A 1 278 ? 15.003 -0.430 21.340 1.00 96.62 278 TYR A CA 1
ATOM 2256 C C . TYR A 1 278 ? 16.510 -0.241 21.534 1.00 96.62 278 TYR A C 1
ATOM 2258 O O . TYR A 1 278 ? 16.986 0.147 22.602 1.00 96.62 278 TYR A O 1
ATOM 2266 N N . GLN A 1 279 ? 17.282 -0.463 20.466 1.00 93.19 279 GLN A N 1
ATOM 2267 C CA . GLN A 1 279 ? 18.715 -0.186 20.453 1.00 93.19 279 GLN A CA 1
ATOM 2268 C C . GLN A 1 279 ? 19.011 1.077 19.649 1.00 93.19 279 GLN A C 1
ATOM 2270 O O . GLN A 1 279 ? 18.987 1.084 18.411 1.00 93.19 279 GLN A O 1
ATOM 2275 N N . THR A 1 280 ? 19.381 2.141 20.365 1.00 85.19 280 THR A N 1
ATOM 2276 C CA . THR A 1 280 ? 19.803 3.407 19.766 1.00 85.19 280 THR A CA 1
ATOM 2277 C C . THR A 1 280 ? 20.909 3.173 18.742 1.00 85.19 280 THR A C 1
ATOM 2279 O O . THR A 1 280 ? 21.936 2.544 19.011 1.00 85.19 280 THR A O 1
ATOM 2282 N N . ASN A 1 281 ? 20.713 3.703 17.538 1.00 81.00 281 ASN A N 1
ATOM 2283 C CA . ASN A 1 281 ? 21.603 3.473 16.411 1.00 81.00 281 ASN A CA 1
ATOM 2284 C C . ASN A 1 281 ? 21.989 4.790 15.725 1.00 81.00 281 ASN A C 1
ATOM 2286 O O . ASN A 1 281 ? 21.263 5.779 15.750 1.00 81.00 281 ASN A O 1
ATOM 2290 N N . ARG A 1 282 ? 23.166 4.804 15.084 1.00 69.75 282 ARG A N 1
ATOM 2291 C CA . ARG A 1 282 ? 23.785 6.021 14.516 1.00 69.75 282 ARG A CA 1
ATOM 2292 C C . ARG A 1 282 ? 22.987 6.679 13.388 1.00 69.75 282 ARG A C 1
ATOM 2294 O O . ARG A 1 282 ? 23.302 7.804 13.015 1.00 69.75 282 ARG A O 1
ATOM 2301 N N . HIS A 1 283 ? 22.027 5.962 12.818 1.00 70.38 283 HIS A N 1
ATOM 2302 C CA . HIS A 1 283 ? 21.243 6.398 11.669 1.00 70.38 283 HIS A CA 1
ATOM 2303 C C . HIS A 1 283 ? 19.798 6.748 12.042 1.00 70.38 283 HIS A C 1
ATOM 2305 O O . HIS A 1 283 ? 19.037 7.100 11.149 1.00 70.38 283 HIS A O 1
ATOM 2311 N N . ASN A 1 284 ? 19.441 6.678 13.333 1.00 74.12 284 ASN A N 1
ATOM 2312 C CA . ASN A 1 284 ? 18.083 6.888 13.831 1.00 74.12 284 ASN A CA 1
ATOM 2313 C C . ASN A 1 284 ? 17.042 6.087 13.026 1.00 74.12 284 ASN A C 1
ATOM 2315 O O . ASN A 1 284 ? 16.051 6.638 12.555 1.00 74.12 284 ASN A O 1
ATOM 2319 N N . LEU A 1 285 ? 17.334 4.809 12.778 1.00 81.25 285 LEU A N 1
ATOM 2320 C CA . LEU A 1 285 ? 16.482 3.885 12.028 1.00 81.25 285 LEU A CA 1
ATOM 2321 C C . LEU A 1 285 ? 15.563 3.116 12.970 1.00 81.25 285 LEU A C 1
ATOM 2323 O O . LEU A 1 285 ? 15.960 2.807 14.091 1.00 81.25 285 LEU A O 1
ATOM 2327 N N . VAL A 1 286 ? 14.395 2.725 12.464 1.00 87.31 286 VAL A N 1
ATOM 2328 C CA . VAL A 1 286 ? 13.440 1.861 13.168 1.00 87.31 286 VAL A CA 1
ATOM 2329 C C . VAL A 1 286 ? 14.095 0.517 13.503 1.00 87.31 286 VAL A C 1
ATOM 2331 O O . VAL A 1 286 ? 14.811 -0.062 12.676 1.00 87.31 286 VAL A O 1
ATOM 2334 N N . GLY A 1 287 ? 13.866 0.033 14.718 1.00 91.56 287 GLY A N 1
ATOM 2335 C CA . GLY A 1 287 ? 14.126 -1.336 15.138 1.00 91.56 287 GLY A CA 1
ATOM 2336 C C . GLY A 1 287 ? 12.844 -2.152 15.102 1.00 91.56 287 GLY A C 1
ATOM 2337 O O . GLY A 1 287 ? 11.771 -1.637 15.393 1.00 91.56 287 GLY A O 1
ATOM 2338 N N . VAL A 1 288 ? 12.938 -3.414 14.697 1.00 95.69 288 VAL A N 1
ATOM 2339 C CA . VAL A 1 288 ? 11.765 -4.279 14.520 1.00 95.69 288 VAL A CA 1
ATOM 2340 C C . VAL A 1 288 ? 12.075 -5.669 15.041 1.00 95.69 288 VAL A C 1
ATOM 2342 O O . VAL A 1 288 ? 13.149 -6.203 14.767 1.00 95.69 288 VAL A O 1
ATOM 2345 N N . TYR A 1 289 ? 11.105 -6.256 15.730 1.00 97.12 289 TYR A N 1
ATOM 2346 C CA . TYR A 1 289 ? 10.982 -7.674 16.031 1.00 97.12 289 TYR A CA 1
ATOM 2347 C C . TYR A 1 289 ? 9.825 -8.271 15.221 1.00 97.12 289 TYR A C 1
ATOM 2349 O O . TYR A 1 289 ? 8.766 -7.660 15.102 1.00 97.12 289 TYR A O 1
ATOM 2357 N N . ILE A 1 290 ? 10.019 -9.469 14.680 1.00 95.69 290 ILE A N 1
ATOM 2358 C CA . ILE A 1 290 ? 9.032 -10.267 13.952 1.00 95.69 290 ILE A CA 1
ATOM 2359 C C . ILE A 1 290 ? 9.099 -11.681 14.528 1.00 95.69 290 ILE A C 1
ATOM 2361 O O . ILE A 1 290 ? 10.181 -12.272 14.572 1.00 95.69 290 ILE A O 1
ATOM 2365 N N . ALA A 1 291 ? 7.966 -12.227 14.958 1.00 94.56 291 ALA A N 1
ATOM 2366 C CA . ALA A 1 291 ? 7.885 -13.582 15.490 1.00 94.56 291 ALA A CA 1
ATOM 2367 C C . ALA A 1 291 ? 8.263 -14.642 14.438 1.00 94.56 291 ALA A C 1
ATOM 2369 O O . ALA A 1 291 ? 8.255 -14.386 13.232 1.00 94.56 291 ALA A O 1
ATOM 2370 N N . GLY A 1 292 ? 8.626 -15.837 14.910 1.00 90.00 292 GLY A N 1
ATOM 2371 C CA . GLY A 1 292 ? 9.083 -16.932 14.048 1.00 90.00 292 GLY A CA 1
ATOM 2372 C C . GLY A 1 292 ? 7.968 -17.667 13.304 1.00 90.00 292 GLY A C 1
ATOM 2373 O O . GLY A 1 292 ? 8.227 -18.235 12.241 1.00 90.00 292 GLY A O 1
ATOM 2374 N N . ASP A 1 293 ? 6.746 -17.611 13.835 1.00 90.94 293 ASP A N 1
ATOM 2375 C CA . ASP A 1 293 ? 5.570 -18.311 13.325 1.00 90.94 293 ASP A CA 1
ATOM 2376 C C . ASP A 1 293 ? 4.433 -17.324 13.008 1.00 90.94 293 ASP A C 1
ATOM 2378 O O . ASP A 1 293 ? 4.291 -16.302 13.694 1.00 90.94 293 ASP A O 1
ATOM 2382 N N . PRO A 1 294 ? 3.631 -17.587 11.959 1.00 92.12 294 PRO A N 1
ATOM 2383 C CA . PRO A 1 294 ? 2.461 -16.780 11.659 1.00 92.12 294 PRO A CA 1
ATOM 2384 C C . PRO A 1 294 ? 1.324 -17.104 12.631 1.00 92.12 294 PRO A C 1
ATOM 2386 O O . PRO A 1 294 ? 1.269 -18.193 13.202 1.00 92.12 294 PRO A O 1
ATOM 2389 N N . LEU A 1 295 ? 0.361 -16.192 12.748 1.00 91.62 295 LEU A N 1
ATOM 2390 C CA . LEU A 1 295 ? -0.894 -16.510 13.423 1.00 91.62 295 LEU A CA 1
ATOM 2391 C C . LEU A 1 295 ? -1.668 -17.587 12.643 1.00 91.62 295 LEU A C 1
ATOM 2393 O O . LEU A 1 295 ? -1.749 -17.540 11.409 1.00 91.62 295 LEU A O 1
ATOM 2397 N N . THR A 1 296 ? -2.259 -18.534 13.368 1.00 87.38 296 THR A N 1
ATOM 2398 C CA . THR A 1 296 ? -3.094 -19.632 12.844 1.00 87.38 296 THR A CA 1
ATOM 2399 C C . THR A 1 296 ? -4.451 -19.639 13.538 1.00 87.38 296 THR A C 1
ATOM 2401 O O . THR A 1 296 ? -4.662 -18.871 14.465 1.00 87.38 296 THR A O 1
ATOM 2404 N N . ALA A 1 297 ? -5.381 -20.504 13.126 1.00 81.81 297 ALA A N 1
ATOM 2405 C CA . ALA A 1 297 ? -6.682 -20.616 13.791 1.00 81.81 297 ALA A CA 1
ATOM 2406 C C . ALA A 1 297 ? -6.575 -21.056 15.267 1.00 81.81 297 ALA A C 1
ATOM 2408 O O . ALA A 1 297 ? -7.454 -20.744 16.063 1.00 81.81 297 ALA A O 1
ATOM 2409 N N . GLU A 1 298 ? -5.508 -21.772 15.628 1.00 80.31 298 GLU A N 1
ATOM 2410 C CA . GLU A 1 298 ? -5.230 -22.242 16.987 1.00 80.31 298 GLU A CA 1
ATOM 2411 C C . GLU A 1 298 ? -4.492 -21.198 17.831 1.00 80.31 298 GLU A C 1
ATOM 2413 O O . GLU A 1 298 ? -4.726 -21.123 19.032 1.00 80.31 298 GLU A O 1
ATOM 2418 N N . ASN A 1 299 ? -3.620 -20.396 17.211 1.00 85.12 299 ASN A N 1
ATOM 2419 C CA . ASN A 1 299 ? -2.921 -19.291 17.861 1.00 85.12 299 ASN A CA 1
ATOM 2420 C C . ASN A 1 299 ? -3.114 -18.013 17.039 1.00 85.12 299 ASN A C 1
ATOM 2422 O O . ASN A 1 299 ? -2.292 -17.667 16.187 1.00 85.12 299 ASN A O 1
ATOM 2426 N N . TYR A 1 300 ? -4.262 -17.367 17.236 1.00 91.06 300 TYR A N 1
ATOM 2427 C CA . TYR A 1 300 ? -4.752 -16.300 16.365 1.00 91.06 300 TYR A CA 1
ATOM 2428 C C . TYR A 1 300 ? -4.613 -14.897 16.959 1.00 91.06 300 TYR A C 1
ATOM 2430 O O . TYR A 1 300 ? -5.096 -13.946 16.344 1.00 91.06 300 TYR A O 1
ATOM 2438 N N . TYR A 1 301 ? -4.001 -14.752 18.135 1.00 95.56 301 TYR A N 1
ATOM 2439 C CA . TYR A 1 301 ? -3.923 -13.494 18.874 1.00 95.56 301 TYR A CA 1
ATOM 2440 C C . TYR A 1 301 ? -2.623 -13.406 19.681 1.00 95.56 301 TYR A C 1
ATOM 2442 O O . TYR A 1 301 ? -2.120 -14.410 20.170 1.00 95.56 301 TYR A O 1
ATOM 2450 N N . PHE A 1 302 ? -2.075 -12.200 19.812 1.00 97.81 302 PHE A N 1
ATOM 2451 C CA . PHE A 1 302 ? -0.933 -11.909 20.679 1.00 97.81 302 PHE A CA 1
ATOM 2452 C C . PHE A 1 302 ? -1.102 -10.539 21.343 1.00 97.81 302 PHE A C 1
ATOM 2454 O O . PHE A 1 302 ? -1.837 -9.690 20.835 1.00 97.81 302 PHE A O 1
ATOM 2461 N N . GLU A 1 303 ? -0.390 -10.310 22.446 1.00 97.75 303 GLU A N 1
ATOM 2462 C CA . GLU A 1 303 ? -0.397 -9.038 23.179 1.00 97.75 303 GLU A CA 1
ATOM 2463 C C . GLU A 1 303 ? 0.999 -8.462 23.375 1.00 97.75 303 GLU A C 1
ATOM 2465 O O . GLU A 1 303 ? 1.992 -9.180 23.469 1.00 97.75 303 GLU A O 1
ATOM 2470 N N . VAL A 1 304 ? 1.053 -7.140 23.478 1.00 98.50 304 VAL A N 1
ATOM 2471 C CA . VAL A 1 304 ? 2.250 -6.361 23.771 1.00 98.50 304 VAL A CA 1
ATOM 2472 C C . VAL A 1 304 ? 1.923 -5.399 24.906 1.00 98.50 304 VAL A C 1
ATOM 2474 O O . VAL A 1 304 ? 1.125 -4.483 24.729 1.00 98.50 304 VAL A O 1
ATOM 2477 N N . GLU A 1 305 ? 2.532 -5.603 26.069 1.00 98.38 305 GLU A N 1
ATOM 2478 C CA . GLU A 1 305 ? 2.475 -4.668 27.197 1.00 98.38 305 GLU A CA 1
ATOM 2479 C C . GLU A 1 305 ? 3.591 -3.630 27.049 1.00 98.38 305 GLU A C 1
ATOM 2481 O O . GLU A 1 305 ? 4.760 -3.981 26.884 1.00 98.38 305 GLU A O 1
ATOM 2486 N N . ILE A 1 306 ? 3.242 -2.348 27.102 1.00 98.12 306 ILE A N 1
ATOM 2487 C CA . ILE A 1 306 ? 4.206 -1.252 27.033 1.00 98.12 306 ILE A CA 1
ATOM 2488 C C . ILE A 1 306 ? 4.841 -1.087 28.408 1.00 98.12 306 ILE A C 1
ATOM 2490 O O . ILE A 1 306 ? 4.175 -0.679 29.356 1.00 98.12 306 ILE A O 1
ATOM 2494 N N . LEU A 1 307 ? 6.133 -1.386 28.527 1.00 97.19 307 LEU A N 1
ATOM 2495 C CA . LEU A 1 307 ? 6.868 -1.223 29.781 1.00 97.19 307 LEU A CA 1
ATOM 2496 C C . LEU A 1 307 ? 7.382 0.211 29.927 1.00 97.19 307 LEU A C 1
ATOM 2498 O O . LEU A 1 307 ? 7.260 0.804 30.999 1.00 97.19 307 LEU A O 1
ATOM 2502 N N . ASP A 1 308 ? 7.891 0.782 28.836 1.00 97.00 308 ASP A N 1
ATOM 2503 C CA . ASP A 1 308 ? 8.345 2.168 28.759 1.00 97.00 308 ASP A CA 1
ATOM 2504 C C . ASP A 1 308 ? 8.087 2.722 27.346 1.00 97.00 308 ASP A C 1
ATOM 2506 O O . ASP A 1 308 ? 8.415 2.089 26.339 1.00 97.00 308 ASP A O 1
ATOM 2510 N N . ILE A 1 309 ? 7.482 3.910 27.266 1.00 94.44 309 ILE A N 1
ATOM 2511 C CA . ILE A 1 309 ? 7.233 4.616 25.997 1.00 94.44 309 ILE A CA 1
ATOM 2512 C C . ILE A 1 309 ? 8.498 5.290 25.448 1.00 94.44 309 ILE A C 1
ATOM 2514 O O . ILE A 1 309 ? 8.500 5.789 24.324 1.00 94.44 309 ILE A O 1
ATOM 2518 N N . GLY A 1 310 ? 9.576 5.345 26.228 1.00 92.44 310 GLY A N 1
ATOM 2519 C CA . GLY A 1 310 ? 10.792 6.040 25.849 1.00 92.44 310 GLY A CA 1
ATOM 2520 C C . GLY A 1 310 ? 10.550 7.524 25.570 1.00 92.44 310 GLY A C 1
ATOM 2521 O O . GLY A 1 310 ? 9.724 8.190 26.195 1.00 92.44 310 GLY A O 1
ATOM 2522 N N . THR A 1 311 ? 11.311 8.068 24.625 1.00 90.81 311 THR A N 1
ATOM 2523 C CA . THR A 1 311 ? 11.318 9.513 24.354 1.00 90.81 311 THR A CA 1
ATOM 2524 C C . THR A 1 311 ? 10.105 9.973 23.542 1.00 90.81 311 THR A C 1
ATOM 2526 O O . THR A 1 311 ? 9.603 11.074 23.774 1.00 90.81 311 THR A O 1
ATOM 2529 N N . PHE A 1 312 ? 9.654 9.168 22.575 1.00 88.38 312 PHE A N 1
ATOM 2530 C CA . PHE A 1 312 ? 8.600 9.555 21.630 1.00 88.38 312 PHE A CA 1
ATOM 2531 C C . PHE A 1 312 ? 7.405 8.591 21.575 1.00 88.38 312 PHE A C 1
ATOM 2533 O O . PHE A 1 312 ? 6.407 8.947 20.956 1.00 88.38 312 PHE A O 1
ATOM 2540 N N . GLY A 1 313 ? 7.461 7.416 22.212 1.00 88.31 313 GLY A N 1
ATOM 2541 C CA . GLY A 1 313 ? 6.345 6.458 22.220 1.00 88.31 313 GLY A CA 1
ATOM 2542 C C . GLY A 1 313 ? 6.069 5.792 20.875 1.00 88.31 313 GLY A C 1
ATOM 2543 O O . GLY A 1 313 ? 4.995 5.231 20.688 1.00 88.31 313 GLY A O 1
ATOM 2544 N N . THR A 1 314 ? 7.016 5.858 19.940 1.00 93.12 314 THR A N 1
ATOM 2545 C CA . THR A 1 314 ? 6.949 5.363 18.556 1.00 93.12 314 THR A CA 1
ATOM 2546 C C . THR A 1 314 ? 7.014 3.834 18.477 1.00 93.12 314 THR A C 1
ATOM 2548 O O . THR A 1 314 ? 7.840 3.248 17.774 1.00 93.12 314 THR A O 1
ATOM 2551 N N . ILE A 1 315 ? 6.114 3.181 19.208 1.00 98.06 315 ILE A N 1
ATOM 2552 C CA . ILE A 1 315 ? 5.951 1.735 19.279 1.00 98.06 315 ILE A CA 1
ATOM 2553 C C . ILE A 1 315 ? 4.797 1.341 18.354 1.00 98.06 315 ILE A C 1
ATOM 2555 O O . ILE A 1 315 ? 3.656 1.750 18.557 1.00 98.06 315 ILE A O 1
ATOM 2559 N N . GLY A 1 316 ? 5.083 0.534 17.336 1.00 97.88 316 GLY A N 1
ATOM 2560 C CA . GLY A 1 316 ? 4.081 -0.023 16.430 1.00 97.88 316 GLY A CA 1
ATOM 2561 C C . GLY A 1 316 ? 3.870 -1.507 16.696 1.00 97.88 316 GLY A C 1
ATOM 2562 O O . GLY A 1 316 ? 4.826 -2.274 16.640 1.00 97.88 316 GLY A O 1
ATOM 2563 N N . VAL A 1 317 ? 2.630 -1.935 16.926 1.00 98.62 317 VAL A N 1
ATOM 2564 C CA . VAL A 1 317 ? 2.266 -3.350 17.111 1.00 98.62 317 VAL A CA 1
ATOM 2565 C C . VAL A 1 317 ? 1.417 -3.798 15.934 1.00 98.62 317 VAL A C 1
ATOM 2567 O O . VAL A 1 317 ? 0.496 -3.090 15.536 1.00 98.62 317 VAL A O 1
ATOM 2570 N N . GLY A 1 318 ? 1.701 -4.953 15.337 1.00 98.06 318 GLY A N 1
ATOM 2571 C CA . GLY A 1 318 ? 0.893 -5.403 14.210 1.00 98.06 318 GLY A CA 1
ATOM 2572 C C . GLY A 1 318 ? 1.324 -6.695 13.551 1.00 98.06 318 GLY A C 1
ATOM 2573 O O . GLY A 1 318 ? 2.044 -7.507 14.123 1.00 98.06 318 GLY A O 1
ATOM 2574 N N . LEU A 1 319 ? 0.855 -6.869 12.320 1.00 97.75 319 LEU A N 1
ATOM 2575 C CA . LEU A 1 319 ? 1.076 -8.057 11.513 1.00 97.75 319 LEU A CA 1
ATOM 2576 C C . LEU A 1 319 ? 1.799 -7.709 10.220 1.00 97.75 319 LEU A C 1
ATOM 2578 O O . LEU A 1 319 ? 1.441 -6.760 9.519 1.00 97.75 319 LEU A O 1
ATOM 2582 N N . VAL A 1 320 ? 2.811 -8.506 9.893 1.00 92.94 320 VAL A N 1
ATOM 2583 C CA . VAL A 1 320 ? 3.684 -8.302 8.732 1.00 92.94 320 VAL A CA 1
ATOM 2584 C C . VAL A 1 320 ? 3.919 -9.620 7.977 1.00 92.94 320 VAL A C 1
ATOM 2586 O O . VAL A 1 320 ? 3.771 -10.695 8.558 1.00 92.94 320 VAL A O 1
ATOM 2589 N N . PRO A 1 321 ? 4.305 -9.600 6.689 1.00 84.00 321 PRO A N 1
ATOM 2590 C CA . PRO A 1 321 ? 4.812 -10.793 6.012 1.00 84.00 321 PRO A CA 1
ATOM 2591 C C . PRO A 1 321 ? 6.118 -11.288 6.651 1.00 84.00 321 PRO A C 1
ATOM 2593 O O . PRO A 1 321 ? 6.909 -10.497 7.163 1.00 84.00 321 PRO A O 1
ATOM 2596 N N . GLN A 1 322 ? 6.418 -12.584 6.511 1.00 81.25 322 GLN A N 1
ATOM 2597 C CA . GLN A 1 322 ? 7.647 -13.194 7.048 1.00 81.25 322 GLN A CA 1
ATOM 2598 C C . GLN A 1 322 ? 8.924 -12.446 6.630 1.00 81.25 322 GLN A C 1
ATOM 2600 O O . GLN A 1 322 ? 9.895 -12.362 7.378 1.00 81.25 322 GLN A O 1
ATOM 2605 N N . GLN A 1 323 ? 8.909 -11.884 5.418 1.00 73.25 323 GLN A N 1
ATOM 2606 C CA . GLN A 1 323 ? 10.009 -11.165 4.781 1.00 73.25 323 GLN A CA 1
ATOM 2607 C C . GLN A 1 323 ? 9.867 -9.634 4.893 1.00 73.25 323 GLN A C 1
ATOM 2609 O O . GLN A 1 323 ? 10.258 -8.889 4.000 1.00 73.25 323 GLN A O 1
ATOM 2614 N N . TYR A 1 324 ? 9.319 -9.133 6.001 1.00 80.62 324 TYR A N 1
ATOM 2615 C CA . TYR A 1 324 ? 9.229 -7.690 6.227 1.00 80.62 324 TYR A CA 1
ATOM 2616 C C . TYR A 1 324 ? 10.616 -7.045 6.435 1.00 80.62 324 TYR A C 1
ATOM 2618 O O . TYR A 1 324 ? 11.494 -7.674 7.057 1.00 80.62 324 TYR A O 1
ATOM 2626 N N . PRO A 1 325 ? 10.847 -5.818 5.926 1.00 75.12 325 PRO A N 1
ATOM 2627 C CA . PRO A 1 325 ? 12.067 -5.069 6.199 1.00 75.12 325 PRO A CA 1
ATOM 2628 C C . PRO A 1 325 ? 12.118 -4.642 7.669 1.00 75.12 325 PRO A C 1
ATOM 2630 O O . PRO A 1 325 ? 11.129 -4.202 8.245 1.00 75.12 325 PRO A O 1
ATOM 2633 N N . THR A 1 326 ? 13.290 -4.773 8.286 1.00 82.75 326 THR A N 1
ATOM 2634 C CA . THR A 1 326 ? 13.472 -4.523 9.725 1.00 82.75 326 THR A CA 1
ATOM 2635 C C . THR A 1 326 ? 13.776 -3.062 10.062 1.00 82.75 326 THR A C 1
ATOM 2637 O O . THR A 1 326 ? 14.141 -2.750 11.189 1.00 82.75 326 THR A O 1
ATOM 2640 N N . ASP A 1 327 ? 13.700 -2.161 9.084 1.00 79.12 327 ASP A N 1
ATOM 2641 C CA . ASP A 1 327 ? 13.913 -0.711 9.210 1.00 79.12 327 ASP A CA 1
ATOM 2642 C C . ASP A 1 327 ? 12.627 0.101 8.979 1.00 79.12 327 ASP A C 1
ATOM 2644 O O . ASP A 1 327 ? 12.677 1.316 8.796 1.00 79.12 327 ASP A O 1
ATOM 2648 N N . SER A 1 328 ? 11.475 -0.569 8.963 1.00 84.06 328 SER A N 1
ATOM 2649 C CA . SER A 1 328 ? 10.165 0.029 8.711 1.00 84.06 328 SER A CA 1
ATOM 2650 C C . SER A 1 328 ? 9.189 -0.405 9.803 1.00 84.06 328 SER A C 1
ATOM 2652 O O . SER A 1 328 ? 9.173 -1.578 10.160 1.00 84.06 328 SER A O 1
ATOM 2654 N N . GLN A 1 329 ? 8.342 0.499 10.303 1.00 94.81 329 GLN A N 1
ATOM 2655 C CA . GLN A 1 329 ? 7.343 0.136 11.318 1.00 94.81 329 GLN A CA 1
ATOM 2656 C C . GLN A 1 329 ? 6.290 -0.839 10.764 1.00 94.81 329 GLN A C 1
ATOM 2658 O O . GLN A 1 329 ? 5.993 -0.786 9.562 1.00 94.81 329 GLN A O 1
ATOM 2663 N N . PRO A 1 330 ? 5.668 -1.694 11.599 1.00 96.75 330 PRO A N 1
ATOM 2664 C CA . PRO A 1 330 ? 4.478 -2.453 11.214 1.00 96.75 330 PRO A CA 1
ATOM 2665 C C . PRO A 1 330 ? 3.396 -1.540 10.615 1.00 96.75 330 PRO A C 1
ATOM 2667 O O . PRO A 1 330 ? 3.126 -0.457 11.127 1.00 96.75 330 PRO A O 1
ATOM 2670 N N . GLY A 1 331 ? 2.804 -1.948 9.491 1.00 87.06 331 GLY A N 1
ATOM 2671 C CA . GLY A 1 331 ? 1.803 -1.166 8.756 1.00 87.06 331 GLY A CA 1
ATOM 2672 C C . GLY A 1 331 ? 2.339 -0.232 7.663 1.00 87.06 331 GLY A C 1
ATOM 2673 O O . GLY A 1 331 ? 1.554 0.215 6.830 1.00 87.06 331 GLY A O 1
ATOM 2674 N N . TRP A 1 332 ? 3.646 0.043 7.595 1.00 82.19 332 TRP A N 1
ATOM 2675 C CA . TRP A 1 332 ? 4.197 1.002 6.620 1.00 82.19 332 TRP A CA 1
ATOM 2676 C C . TRP A 1 332 ? 4.448 0.441 5.215 1.00 82.19 332 TRP A C 1
ATOM 2678 O O . TRP A 1 332 ? 4.450 1.202 4.246 1.00 82.19 332 TRP A O 1
ATOM 2688 N N . ARG A 1 333 ? 4.685 -0.869 5.075 1.00 78.06 333 ARG A N 1
ATOM 2689 C CA . ARG A 1 333 ? 4.984 -1.527 3.786 1.00 78.06 333 ARG A CA 1
ATOM 2690 C C . ARG A 1 333 ? 3.886 -2.507 3.385 1.00 78.06 333 ARG A C 1
ATOM 2692 O O . ARG A 1 333 ? 3.070 -2.907 4.202 1.00 78.06 333 ARG A O 1
ATOM 2699 N N . ALA A 1 334 ? 3.859 -2.889 2.113 1.00 71.69 334 ALA A N 1
ATOM 2700 C CA . ALA A 1 334 ? 2.828 -3.765 1.565 1.00 71.69 334 ALA A CA 1
ATOM 2701 C C . ALA A 1 334 ? 2.608 -5.039 2.402 1.00 71.69 334 ALA A C 1
ATOM 2703 O O . ALA A 1 334 ? 3.552 -5.607 2.954 1.00 71.69 334 ALA A O 1
ATOM 2704 N N . PHE A 1 335 ? 1.353 -5.492 2.448 1.00 77.94 335 PHE A N 1
ATOM 2705 C CA . PHE A 1 335 ? 0.916 -6.691 3.174 1.00 77.94 335 PHE A CA 1
ATOM 2706 C C . PHE A 1 335 ? 1.087 -6.619 4.697 1.00 77.94 335 PHE A C 1
ATOM 2708 O O . PHE A 1 335 ? 0.993 -7.646 5.362 1.00 77.94 335 PHE A O 1
ATOM 2715 N N . SER A 1 336 ? 1.317 -5.428 5.258 1.00 88.19 336 SER A N 1
ATOM 2716 C CA . SER A 1 336 ? 1.326 -5.225 6.703 1.00 88.19 336 SER A CA 1
ATOM 2717 C C . SER A 1 336 ? 0.247 -4.267 7.182 1.00 88.19 336 SER A C 1
ATOM 2719 O O . SER A 1 336 ? -0.280 -3.431 6.434 1.00 88.19 336 SER A O 1
ATOM 2721 N N . VAL A 1 337 ? -0.052 -4.407 8.468 1.00 96.31 337 VAL A N 1
ATOM 2722 C CA . VAL A 1 337 ? -0.956 -3.561 9.235 1.00 96.31 337 VAL A CA 1
ATOM 2723 C C . VAL A 1 337 ? -0.380 -3.367 10.634 1.00 96.31 337 VAL A C 1
ATOM 2725 O O . VAL A 1 337 ? 0.218 -4.293 11.177 1.00 96.31 337 VAL A O 1
ATOM 2728 N N . GLY A 1 338 ? -0.525 -2.179 11.213 1.00 97.50 338 GLY A N 1
ATOM 2729 C CA . GLY A 1 338 ? -0.047 -1.898 12.563 1.00 97.50 338 GLY A CA 1
ATOM 2730 C C . GLY A 1 338 ? -0.837 -0.799 13.253 1.00 97.50 338 GLY A C 1
ATOM 2731 O O . GLY A 1 338 ? -1.304 0.130 12.601 1.00 97.50 338 GLY A O 1
ATOM 2732 N N . PHE A 1 339 ? -0.966 -0.919 14.566 1.00 98.12 339 PHE A N 1
ATOM 2733 C CA . PHE A 1 339 ? -1.543 0.061 15.473 1.00 98.12 339 PHE A CA 1
ATOM 2734 C C . PHE A 1 339 ? -0.406 0.686 16.290 1.00 98.12 339 PHE A C 1
ATOM 2736 O O . PHE A 1 339 ? 0.408 -0.033 16.875 1.00 98.12 339 PHE A O 1
ATOM 2743 N N . HIS A 1 340 ? -0.275 2.011 16.216 1.00 97.69 340 HIS A N 1
ATOM 2744 C CA . HIS A 1 340 ? 0.871 2.746 16.759 1.00 97.69 340 HIS A CA 1
ATOM 2745 C C . HIS A 1 340 ? 0.488 3.468 18.054 1.00 97.69 340 HIS A C 1
ATOM 2747 O O . HIS A 1 340 ? -0.548 4.128 18.133 1.00 97.69 340 HIS A O 1
ATOM 2753 N N . ALA A 1 341 ? 1.325 3.306 19.076 1.00 95.88 341 ALA A N 1
ATOM 2754 C CA . ALA A 1 341 ? 1.076 3.754 20.442 1.00 95.88 341 ALA A CA 1
ATOM 2755 C C . ALA A 1 341 ? 1.132 5.283 20.607 1.00 95.88 341 ALA A C 1
ATOM 2757 O O . ALA A 1 341 ? 0.384 5.846 21.406 1.00 95.88 341 ALA A O 1
ATOM 2758 N N . ASP A 1 342 ? 1.992 5.972 19.855 1.00 91.81 342 ASP A N 1
ATOM 2759 C CA . ASP A 1 342 ? 2.234 7.415 19.965 1.00 91.81 342 ASP A CA 1
ATOM 2760 C C . ASP A 1 342 ? 1.069 8.265 19.458 1.00 91.81 342 ASP A C 1
ATOM 2762 O O . ASP A 1 342 ? 0.794 9.349 19.991 1.00 91.81 342 ASP A O 1
ATOM 2766 N N . ASP A 1 343 ? 0.389 7.808 18.410 1.00 92.06 343 ASP A N 1
ATOM 2767 C CA . ASP A 1 343 ? -0.661 8.562 17.733 1.00 92.06 343 ASP A CA 1
ATOM 2768 C C . ASP A 1 343 ? -2.035 7.885 17.750 1.00 92.06 343 ASP A C 1
ATOM 2770 O O . ASP A 1 343 ? -3.025 8.543 17.419 1.00 92.06 343 ASP A O 1
ATOM 2774 N N . GLY A 1 344 ? -2.115 6.628 18.192 1.00 91.69 344 GLY A N 1
ATOM 2775 C CA . GLY A 1 344 ? -3.353 5.859 18.222 1.00 91.69 344 GLY A CA 1
ATOM 2776 C C . GLY A 1 344 ? -3.865 5.509 16.819 1.00 91.69 344 GLY A C 1
ATOM 2777 O O . GLY A 1 344 ? -5.054 5.234 16.633 1.00 91.69 344 GLY A O 1
ATOM 2778 N N . LYS A 1 345 ? -3.009 5.561 15.793 1.00 94.12 345 LYS A N 1
ATOM 2779 C CA . LYS A 1 345 ? -3.424 5.368 14.404 1.00 94.12 345 LYS A CA 1
ATOM 2780 C C . LYS A 1 345 ? -3.165 3.958 13.902 1.00 94.12 345 LYS A C 1
ATOM 2782 O O . LYS A 1 345 ? -2.230 3.268 14.303 1.00 94.12 345 LYS A O 1
ATOM 2787 N N . LEU A 1 346 ? -3.997 3.561 12.945 1.00 94.81 346 LEU A N 1
ATOM 2788 C CA . LEU A 1 346 ? -3.828 2.364 12.141 1.00 94.81 346 LEU A CA 1
ATOM 2789 C C . LEU A 1 346 ? -3.067 2.700 10.860 1.00 94.81 346 LEU A C 1
ATOM 2791 O O . LEU A 1 346 ? -3.517 3.499 10.036 1.00 94.81 346 LEU A O 1
ATOM 2795 N N . TYR A 1 347 ? -1.949 2.021 10.657 1.00 90.44 347 TYR A N 1
ATOM 2796 C CA . TYR A 1 347 ? -1.140 2.065 9.450 1.00 90.44 347 TYR A CA 1
ATOM 2797 C C . TYR A 1 347 ? -1.384 0.798 8.640 1.00 90.44 347 TYR A C 1
ATOM 2799 O O . TYR A 1 347 ? -1.347 -0.310 9.176 1.00 90.44 347 TYR A O 1
ATOM 2807 N N . LYS A 1 348 ? -1.640 0.944 7.338 1.00 87.00 348 LYS A N 1
ATOM 2808 C CA . LYS A 1 348 ? -1.967 -0.190 6.466 1.00 87.00 348 LYS A CA 1
ATOM 2809 C C . LYS A 1 348 ? -1.307 -0.059 5.106 1.00 87.00 348 LYS A C 1
ATOM 2811 O O . LYS A 1 348 ? -1.804 0.626 4.211 1.00 87.00 348 LYS A O 1
ATOM 2816 N N . SER A 1 349 ? -0.226 -0.805 4.925 1.00 74.62 349 SER A N 1
ATOM 2817 C CA . SER A 1 349 ? 0.563 -0.843 3.696 1.00 74.62 349 SER A CA 1
ATOM 2818 C C . SER A 1 349 ? 1.068 0.513 3.193 1.00 74.62 349 SER A C 1
ATOM 2820 O O . SER A 1 349 ? 1.374 0.648 2.009 1.00 74.62 349 SER A O 1
ATOM 2822 N N . ASN A 1 350 ? 1.135 1.516 4.069 1.00 72.25 350 ASN A N 1
ATOM 2823 C CA . ASN A 1 350 ? 1.651 2.844 3.767 1.00 72.25 350 ASN A CA 1
ATOM 2824 C C . ASN A 1 350 ? 2.016 3.588 5.065 1.00 72.25 350 ASN A C 1
ATOM 2826 O O . ASN A 1 350 ? 1.539 3.247 6.146 1.00 72.25 350 ASN A O 1
ATOM 2830 N N . GLY A 1 351 ? 2.864 4.610 4.951 1.00 67.88 351 GLY A N 1
ATOM 2831 C CA . GLY A 1 351 ? 3.308 5.434 6.081 1.00 67.88 351 GLY A CA 1
ATOM 2832 C C . GLY A 1 351 ? 2.311 6.506 6.540 1.00 67.88 351 GLY A C 1
ATOM 2833 O O . GLY A 1 351 ? 2.711 7.409 7.264 1.00 67.88 351 GLY A O 1
ATOM 2834 N N . PHE A 1 352 ? 1.046 6.454 6.110 1.00 72.19 352 PHE A N 1
ATOM 2835 C CA . PHE A 1 352 ? 0.008 7.418 6.479 1.00 72.19 352 PHE A CA 1
ATOM 2836 C C . PHE A 1 352 ? -1.031 6.748 7.387 1.00 72.19 352 PHE A C 1
ATOM 2838 O O . PHE A 1 352 ? -1.917 6.023 6.931 1.00 72.19 352 PHE A O 1
ATOM 2845 N N . GLY A 1 353 ? -0.911 6.992 8.691 1.00 72.00 353 GLY A N 1
ATOM 2846 C CA . GLY A 1 353 ? -1.823 6.448 9.692 1.00 72.00 353 GLY A CA 1
ATOM 2847 C C . GLY A 1 353 ? -3.212 7.083 9.616 1.00 72.00 353 GLY A C 1
ATOM 2848 O O . GLY A 1 353 ? -3.346 8.285 9.373 1.00 72.00 353 GLY A O 1
ATOM 2849 N N . LYS A 1 354 ? -4.246 6.283 9.877 1.00 79.94 354 LYS A N 1
ATOM 2850 C CA . LYS A 1 354 ? -5.637 6.726 10.056 1.00 79.94 354 LYS A CA 1
ATOM 2851 C C . LYS A 1 354 ? -6.031 6.655 11.526 1.00 79.94 354 LYS A C 1
ATOM 2853 O O . LYS A 1 354 ? -5.597 5.736 12.208 1.00 79.94 354 LYS A O 1
ATOM 2858 N N . ALA A 1 355 ? -6.852 7.589 12.006 1.00 88.31 355 ALA A N 1
ATOM 2859 C CA . ALA A 1 355 ? -7.392 7.518 13.365 1.00 88.31 355 ALA A CA 1
ATOM 2860 C C . ALA A 1 355 ? -8.082 6.163 13.589 1.00 88.31 355 ALA A C 1
ATOM 2862 O O . ALA A 1 355 ? -8.793 5.686 12.703 1.00 88.31 355 ALA A O 1
ATOM 2863 N N . PHE A 1 356 ? -7.816 5.523 14.727 1.00 89.00 356 PHE A N 1
ATOM 2864 C CA . PHE A 1 356 ? -8.274 4.155 14.952 1.00 89.00 356 PHE A CA 1
ATOM 2865 C C . PHE A 1 356 ? -8.544 3.844 16.422 1.00 89.00 356 PHE A C 1
ATOM 2867 O O . PHE A 1 356 ? -9.642 3.421 16.758 1.00 89.00 356 PHE A O 1
ATOM 2874 N N . GLY A 1 357 ? -7.576 4.096 17.301 1.00 88.88 357 GLY A N 1
ATOM 2875 C CA . GLY A 1 357 ? -7.677 3.815 18.727 1.00 88.88 357 GLY A CA 1
ATOM 2876 C C . GLY A 1 357 ? -7.104 4.927 19.599 1.00 88.88 357 GLY A C 1
ATOM 2877 O O . GLY A 1 357 ? -6.648 5.955 19.093 1.00 88.88 357 GLY A O 1
ATOM 2878 N N . PRO A 1 358 ? -7.143 4.750 20.928 1.00 89.12 358 PRO A N 1
ATOM 2879 C CA . PRO A 1 358 ? -6.458 5.651 21.842 1.00 89.12 358 PRO A CA 1
ATOM 2880 C C . PRO A 1 358 ? -4.936 5.551 21.667 1.00 89.12 358 PRO A C 1
ATOM 2882 O O . PRO A 1 358 ? -4.413 4.528 21.229 1.00 89.12 358 PRO A O 1
ATOM 2885 N N . LYS A 1 359 ? -4.232 6.618 22.049 1.00 93.06 359 LYS A N 1
ATOM 2886 C CA . LYS A 1 359 ? -2.787 6.560 22.297 1.00 93.06 359 LYS A CA 1
ATOM 2887 C C . LYS A 1 359 ? -2.520 5.703 23.529 1.00 93.06 359 LYS A C 1
ATOM 2889 O O . LYS A 1 359 ? -3.354 5.677 24.435 1.00 93.06 359 LYS A O 1
ATOM 2894 N N . SER A 1 360 ? -1.347 5.094 23.583 1.00 92.56 360 SER A N 1
ATOM 2895 C CA . SER A 1 360 ? -0.953 4.224 24.686 1.00 92.56 360 SER A CA 1
ATOM 2896 C C . SER A 1 360 ? 0.137 4.858 25.550 1.00 92.56 360 SER A C 1
ATOM 2898 O O . SER A 1 360 ? 0.925 5.690 25.097 1.00 92.56 360 SER A O 1
ATOM 2900 N N . GLN A 1 361 ? 0.186 4.446 26.810 1.00 92.19 361 GLN A N 1
ATOM 2901 C CA . GLN A 1 361 ? 1.209 4.816 27.786 1.00 92.19 361 GLN A CA 1
ATOM 2902 C C . GLN A 1 361 ? 1.822 3.572 28.443 1.00 92.19 361 GLN A C 1
ATOM 2904 O O . GLN A 1 361 ? 1.369 2.448 28.231 1.00 92.19 361 GLN A O 1
ATOM 2909 N N . ALA A 1 362 ? 2.856 3.765 29.264 1.00 95.56 362 ALA A N 1
ATOM 2910 C CA . ALA A 1 362 ? 3.430 2.673 30.045 1.00 95.56 362 ALA A CA 1
ATOM 2911 C C . ALA A 1 362 ? 2.356 2.008 30.931 1.00 95.56 362 ALA A C 1
ATOM 2913 O O . ALA A 1 362 ? 1.606 2.689 31.634 1.00 95.56 362 ALA A O 1
ATOM 2914 N N . GLY A 1 363 ? 2.298 0.678 30.889 1.00 92.88 363 GLY A N 1
ATOM 2915 C CA . GLY A 1 363 ? 1.287 -0.168 31.523 1.00 92.88 363 GLY A CA 1
ATOM 2916 C C . GLY A 1 363 ? 0.124 -0.570 30.609 1.00 92.88 363 GLY A C 1
ATOM 2917 O O . GLY A 1 363 ? -0.584 -1.522 30.942 1.00 92.88 363 GLY A O 1
ATOM 2918 N N . ASP A 1 364 ? -0.069 0.101 29.469 1.00 96.94 364 ASP A N 1
ATOM 2919 C CA . ASP A 1 364 ? -1.102 -0.287 28.506 1.00 96.94 364 ASP A CA 1
ATOM 2920 C C . ASP A 1 364 ? -0.701 -1.535 27.713 1.00 96.94 364 ASP A C 1
ATOM 2922 O O . ASP A 1 364 ? 0.480 -1.838 27.519 1.00 96.94 364 ASP A O 1
ATOM 2926 N N . ARG A 1 365 ? -1.707 -2.257 27.217 1.00 97.31 365 ARG A N 1
ATOM 2927 C CA . ARG A 1 365 ? -1.555 -3.457 26.396 1.00 97.31 365 ARG A CA 1
ATOM 2928 C C . ARG A 1 365 ? -2.207 -3.262 25.046 1.00 97.31 365 ARG A C 1
ATOM 2930 O O . ARG A 1 365 ? -3.394 -2.950 24.975 1.00 97.31 365 ARG A O 1
ATOM 2937 N N . ILE A 1 366 ? -1.452 -3.519 23.989 1.00 98.31 366 ILE A N 1
ATOM 2938 C CA . ILE A 1 366 ? -1.961 -3.578 22.624 1.00 98.31 366 ILE A CA 1
ATOM 2939 C C . ILE A 1 366 ? -1.980 -5.037 22.190 1.00 98.31 366 ILE A C 1
ATOM 2941 O O . ILE A 1 366 ? -0.936 -5.686 22.160 1.00 98.31 366 ILE A O 1
ATOM 2945 N N . GLY A 1 367 ? -3.151 -5.551 21.831 1.00 97.62 367 GLY A N 1
ATOM 2946 C CA . GLY A 1 367 ? -3.278 -6.869 21.224 1.00 97.62 367 GLY A CA 1
ATOM 2947 C C . GLY A 1 367 ? -3.573 -6.794 19.736 1.00 97.62 367 GLY A C 1
ATOM 2948 O O . GLY A 1 367 ? -4.072 -5.792 19.218 1.00 97.62 367 GLY A O 1
ATOM 2949 N N . CYS A 1 368 ? -3.252 -7.867 19.024 1.00 98.00 368 CYS A N 1
ATOM 2950 C CA . CYS A 1 368 ? -3.542 -8.000 17.605 1.00 98.00 368 CYS A CA 1
ATOM 2951 C C . CYS A 1 368 ? -3.835 -9.458 17.262 1.00 98.00 368 CYS A C 1
ATOM 2953 O O . CYS A 1 368 ? -3.129 -10.365 17.701 1.00 98.00 368 CYS A O 1
ATOM 2955 N N . GLY A 1 369 ? -4.876 -9.687 16.464 1.00 95.25 369 GLY A N 1
ATOM 2956 C CA . GLY A 1 369 ? -5.272 -11.029 16.067 1.00 95.25 369 GLY A CA 1
ATOM 2957 C C . GLY A 1 369 ? -5.951 -11.114 14.708 1.00 95.25 369 GLY A C 1
ATOM 2958 O O . GLY A 1 369 ? -6.217 -10.109 14.049 1.00 95.25 369 GLY A O 1
ATOM 2959 N N . VAL A 1 370 ? -6.231 -12.342 14.272 1.00 91.94 370 VAL A N 1
ATOM 2960 C CA . VAL A 1 370 ? -6.883 -12.655 12.994 1.00 91.94 370 VAL A CA 1
ATOM 2961 C C . VAL A 1 370 ? -8.162 -13.449 13.246 1.00 91.94 370 VAL A C 1
ATOM 2963 O O . VAL A 1 370 ? -8.138 -14.496 13.882 1.00 91.94 370 VAL A O 1
ATOM 2966 N N . LYS A 1 371 ? -9.292 -12.987 12.703 1.00 87.19 371 LYS A N 1
ATOM 2967 C CA . LYS A 1 371 ? -10.556 -13.735 12.705 1.00 87.19 371 LYS A CA 1
ATOM 2968 C C . LYS A 1 371 ? -10.528 -14.741 11.551 1.00 87.19 371 LYS A C 1
ATOM 2970 O O . LYS A 1 371 ? -10.730 -14.369 10.393 1.00 87.19 371 LYS A O 1
ATOM 2975 N N . PHE A 1 372 ? -10.244 -16.006 11.863 1.00 76.94 372 PHE A N 1
ATOM 2976 C CA . PHE A 1 372 ? -10.307 -17.108 10.901 1.00 76.94 372 PHE A CA 1
ATOM 2977 C C . PHE A 1 372 ? -11.754 -17.620 10.796 1.00 76.94 372 PHE A C 1
ATOM 2979 O O . PHE A 1 372 ? -12.312 -18.044 11.809 1.00 76.94 372 PHE A O 1
ATOM 2986 N N . PRO A 1 373 ? -12.392 -17.587 9.611 1.00 60.75 373 PRO A N 1
ATOM 2987 C CA . PRO A 1 373 ? -13.755 -18.083 9.462 1.00 60.75 373 PRO A CA 1
ATOM 2988 C C . PRO A 1 373 ? -13.817 -19.588 9.758 1.00 60.75 373 PRO A C 1
ATOM 2990 O O . PRO A 1 373 ? -12.998 -20.367 9.261 1.00 60.75 373 PRO A O 1
ATOM 2993 N N . ARG A 1 374 ? -14.806 -20.012 10.556 1.00 51.69 374 ARG A N 1
ATOM 2994 C CA . ARG A 1 374 ? -15.133 -21.436 10.711 1.00 51.69 374 ARG A CA 1
ATOM 2995 C C . ARG A 1 374 ? -15.736 -21.960 9.410 1.00 51.69 374 ARG A C 1
ATOM 2997 O O . ARG A 1 374 ? -16.390 -21.231 8.675 1.00 51.69 374 ARG A O 1
ATOM 3004 N N . ALA A 1 375 ? -15.537 -23.246 9.142 1.00 42.91 375 ALA A N 1
ATOM 3005 C CA . ALA A 1 375 ? -15.964 -23.925 7.917 1.00 42.91 375 ALA A CA 1
ATOM 3006 C C . ALA A 1 375 ? -17.498 -24.061 7.727 1.00 42.91 375 ALA A C 1
ATOM 3008 O O . ALA A 1 375 ? -17.935 -24.932 6.979 1.00 42.91 375 ALA A O 1
ATOM 3009 N N . SER A 1 376 ? -18.324 -23.244 8.384 1.00 38.25 376 SER A N 1
ATOM 3010 C CA . SER A 1 376 ? -19.785 -23.281 8.285 1.00 38.25 376 SER A CA 1
ATOM 3011 C C . SER A 1 376 ? -20.341 -21.932 7.825 1.00 38.25 376 SER A C 1
ATOM 3013 O O . SER A 1 376 ? -20.306 -20.971 8.585 1.00 38.25 376 SER A O 1
ATOM 3015 N N . GLU A 1 377 ? -20.781 -21.942 6.565 1.00 48.12 377 GLU A N 1
ATOM 3016 C CA . GLU A 1 377 ? -21.888 -21.232 5.897 1.00 48.12 377 GLU A CA 1
ATOM 3017 C C . GLU A 1 377 ? -22.339 -19.843 6.420 1.00 48.12 377 GLU A C 1
ATOM 3019 O O . GLU A 1 377 ? -22.668 -19.672 7.587 1.00 48.12 377 GLU A O 1
ATOM 3024 N N . ASP A 1 378 ? -22.433 -18.904 5.463 1.00 40.75 378 ASP A N 1
ATOM 3025 C CA . ASP A 1 378 ? -23.122 -17.593 5.466 1.00 40.75 378 ASP A CA 1
ATOM 3026 C C . ASP A 1 378 ? -22.324 -16.294 5.712 1.00 40.75 378 ASP A C 1
ATOM 3028 O O . ASP A 1 378 ? -22.900 -15.212 5.619 1.00 40.75 378 ASP A O 1
ATOM 3032 N N . ASP A 1 379 ? -20.998 -16.339 5.867 1.00 43.22 379 ASP A N 1
ATOM 3033 C CA . ASP A 1 379 ? -20.158 -15.136 5.693 1.00 43.22 379 ASP A CA 1
ATOM 3034 C C . ASP A 1 379 ? -19.833 -15.003 4.189 1.00 43.22 379 ASP A C 1
ATOM 3036 O O . ASP A 1 379 ? -19.326 -15.961 3.593 1.00 43.22 379 ASP A O 1
ATOM 3040 N N . GLU A 1 380 ? -20.140 -13.865 3.542 1.00 47.25 380 GLU A N 1
ATOM 3041 C CA . GLU A 1 380 ? -19.747 -13.625 2.142 1.00 47.25 380 GLU A CA 1
ATOM 3042 C C . GLU A 1 380 ? -18.274 -14.011 1.972 1.00 47.25 380 GLU A C 1
ATOM 3044 O O . GLU A 1 380 ? -17.401 -13.471 2.656 1.00 47.25 380 GLU A O 1
ATOM 3049 N N . ALA A 1 381 ? -18.006 -14.999 1.111 1.00 47.56 381 ALA A N 1
ATOM 3050 C CA . ALA A 1 381 ? -16.689 -15.606 1.007 1.00 47.56 381 ALA A CA 1
ATOM 3051 C C . ALA A 1 381 ? -15.638 -14.519 0.753 1.00 47.56 381 ALA A C 1
ATOM 3053 O O . ALA A 1 381 ? -15.568 -13.950 -0.341 1.00 47.56 381 ALA A O 1
ATOM 3054 N N . LEU A 1 382 ? -14.816 -14.234 1.771 1.00 54.94 382 LEU A N 1
ATOM 3055 C CA . LEU A 1 382 ? -13.679 -13.338 1.621 1.00 54.94 382 LEU A CA 1
ATOM 3056 C C . LEU A 1 382 ? -12.858 -13.829 0.423 1.00 54.94 382 LEU A C 1
ATOM 3058 O O . LEU A 1 382 ? -12.641 -15.041 0.288 1.00 54.94 382 LEU A O 1
ATOM 3062 N N . PRO A 1 383 ? -12.377 -12.928 -0.454 1.00 52.28 383 PRO A N 1
ATOM 3063 C CA . PRO A 1 383 ? -11.436 -13.319 -1.490 1.00 52.28 383 PRO A CA 1
ATOM 3064 C C . PRO A 1 383 ? -10.313 -14.128 -0.839 1.00 52.28 383 PRO A C 1
ATOM 3066 O O . PRO A 1 383 ? -9.843 -13.735 0.228 1.00 52.28 383 PRO A O 1
ATOM 3069 N N . ALA A 1 384 ? -9.884 -15.228 -1.469 1.00 54.28 384 ALA A N 1
ATOM 3070 C CA . ALA A 1 384 ? -8.976 -16.249 -0.916 1.00 54.28 384 ALA A CA 1
ATOM 3071 C C . ALA A 1 384 ? -7.567 -15.754 -0.484 1.00 54.28 384 ALA A C 1
ATOM 3073 O O . ALA A 1 384 ? -6.642 -16.545 -0.330 1.00 54.28 384 ALA A O 1
ATOM 3074 N N . GLN A 1 385 ? -7.379 -14.442 -0.346 1.00 68.94 385 GLN A N 1
ATOM 3075 C CA . GLN A 1 385 ? -6.152 -13.730 -0.015 1.00 68.94 385 GLN A CA 1
ATOM 3076 C C . GLN A 1 385 ? -6.392 -12.565 0.965 1.00 68.94 385 GLN A C 1
ATOM 3078 O O . GLN A 1 385 ? -5.533 -11.698 1.072 1.00 68.94 385 GLN A O 1
ATOM 3083 N N . MET A 1 386 ? -7.540 -12.475 1.647 1.00 74.88 386 MET A N 1
ATOM 3084 C CA . MET A 1 386 ? -7.831 -11.420 2.633 1.00 74.88 386 MET A CA 1
ATOM 3085 C C . MET A 1 386 ? -8.127 -12.024 4.008 1.00 74.88 386 MET A C 1
ATOM 3087 O O . MET A 1 386 ? -8.804 -13.042 4.105 1.00 74.88 386 MET A O 1
ATOM 3091 N N . ALA A 1 387 ? -7.662 -11.363 5.065 1.00 82.06 387 ALA A N 1
ATOM 3092 C CA . ALA A 1 387 ? -7.887 -11.736 6.457 1.00 82.06 387 ALA A CA 1
ATOM 3093 C C . ALA A 1 387 ? -8.512 -10.576 7.243 1.00 82.06 387 ALA A C 1
ATOM 3095 O O . ALA A 1 387 ? -8.118 -9.421 7.072 1.00 82.06 387 ALA A O 1
ATOM 3096 N N . LYS A 1 388 ? -9.476 -10.877 8.120 1.00 88.94 388 LYS A N 1
ATOM 3097 C CA . LYS A 1 388 ? -10.046 -9.923 9.083 1.00 88.94 388 LYS A CA 1
ATOM 3098 C C . LYS A 1 388 ? -9.070 -9.801 10.266 1.00 88.94 388 LYS A C 1
ATOM 3100 O O . LYS A 1 388 ? -9.060 -10.664 11.136 1.00 88.94 388 LYS A O 1
ATOM 3105 N N . VAL A 1 389 ? -8.221 -8.775 10.272 1.00 94.06 389 VAL A N 1
ATOM 3106 C CA . VAL A 1 389 ? -7.273 -8.492 11.366 1.00 94.06 389 VAL A CA 1
ATOM 3107 C C . VAL A 1 389 ? -7.934 -7.549 12.358 1.00 94.06 389 VAL A C 1
ATOM 3109 O O . VAL A 1 389 ? -8.456 -6.523 11.940 1.00 94.06 389 VAL A O 1
ATOM 3112 N N . PHE A 1 390 ? -7.896 -7.852 13.646 1.00 94.50 390 PHE A N 1
ATOM 3113 C CA . PHE A 1 390 ? -8.410 -6.979 14.697 1.00 94.50 390 PHE A CA 1
ATOM 3114 C C . PHE A 1 390 ? -7.300 -6.572 15.659 1.00 94.50 390 PHE A C 1
ATOM 3116 O O . PHE A 1 390 ? -6.270 -7.240 15.762 1.00 94.50 390 PHE A O 1
ATOM 3123 N N . PHE A 1 391 ? -7.519 -5.463 16.352 1.00 97.31 391 PHE A N 1
ATOM 3124 C CA . PHE A 1 391 ? -6.632 -4.966 17.397 1.00 97.31 391 PHE A CA 1
ATOM 3125 C C . PHE A 1 391 ? -7.412 -4.759 18.680 1.00 97.31 391 PHE A C 1
ATOM 3127 O O . PHE A 1 391 ? -8.598 -4.428 18.641 1.00 97.31 391 PHE A O 1
ATOM 3134 N N . THR A 1 392 ? -6.732 -4.901 19.806 1.00 95.31 392 THR A N 1
ATOM 3135 C CA . THR A 1 392 ? -7.277 -4.616 21.128 1.00 95.31 392 THR A CA 1
ATOM 3136 C C . THR A 1 392 ? -6.397 -3.598 21.844 1.00 95.31 392 THR A C 1
ATOM 3138 O O . THR A 1 392 ? -5.205 -3.467 21.560 1.00 95.31 392 THR A O 1
ATOM 3141 N N . HIS A 1 393 ? -6.992 -2.862 22.771 1.00 94.44 393 HIS A N 1
ATOM 3142 C CA . HIS A 1 393 ? -6.294 -1.967 23.679 1.00 94.44 393 HIS A CA 1
ATOM 3143 C C . HIS A 1 393 ? -6.846 -2.195 25.083 1.00 94.44 393 HIS A C 1
ATOM 3145 O O . HIS A 1 393 ? -8.048 -2.054 25.299 1.00 94.44 393 HIS A O 1
ATOM 3151 N N . ASN A 1 394 ? -5.985 -2.575 26.027 1.00 92.38 394 ASN A N 1
ATOM 3152 C CA . ASN A 1 394 ? -6.340 -2.889 27.415 1.00 92.38 394 ASN A CA 1
ATOM 3153 C C . ASN A 1 394 ? -7.511 -3.880 27.548 1.00 92.38 394 ASN A C 1
ATOM 3155 O O . ASN A 1 394 ? -8.401 -3.692 28.370 1.00 92.38 394 ASN A O 1
ATOM 3159 N N . GLY A 1 395 ? -7.506 -4.938 26.731 1.00 83.38 395 GLY A N 1
ATOM 3160 C CA . GLY A 1 395 ? -8.521 -5.994 26.792 1.00 83.38 395 GLY A CA 1
ATOM 3161 C C . GLY A 1 395 ? -9.835 -5.683 26.068 1.00 83.38 395 GLY A C 1
ATOM 3162 O O . GLY A 1 395 ? -10.773 -6.462 26.194 1.00 83.38 395 GLY A O 1
ATOM 3163 N N . LYS A 1 396 ? -9.914 -4.597 25.285 1.00 84.69 396 LYS A N 1
ATOM 3164 C CA . LYS A 1 396 ? -11.089 -4.242 24.468 1.00 84.69 396 LYS A CA 1
ATOM 3165 C C . LYS A 1 396 ? -10.744 -4.163 22.987 1.00 84.69 396 LYS A C 1
ATOM 3167 O O . LYS A 1 396 ? -9.729 -3.563 22.641 1.00 84.69 396 LYS A O 1
ATOM 3172 N N . GLU A 1 397 ? -11.575 -4.731 22.107 1.00 89.38 397 GLU A N 1
ATOM 3173 C CA . GLU A 1 397 ? -11.390 -4.597 20.652 1.00 89.38 397 GLU A CA 1
ATOM 3174 C C . GLU A 1 397 ? -11.531 -3.121 20.237 1.00 89.38 397 GLU A C 1
ATOM 3176 O O . GLU A 1 397 ? -12.528 -2.469 20.533 1.00 89.38 397 GLU A O 1
ATOM 3181 N N . VAL A 1 398 ? -10.506 -2.594 19.565 1.00 88.81 398 VAL A N 1
ATOM 3182 C CA . VAL A 1 398 ? -10.463 -1.226 19.022 1.00 88.81 398 VAL A CA 1
ATOM 3183 C C . VAL A 1 398 ? -11.128 -1.179 17.651 1.00 88.81 398 VAL A C 1
ATOM 3185 O O . VAL A 1 398 ? -11.840 -0.234 17.327 1.00 88.81 398 VAL A O 1
ATOM 3188 N N . GLY A 1 399 ? -10.894 -2.207 16.836 1.00 85.06 399 GLY A N 1
ATOM 3189 C CA . GLY A 1 399 ? -11.490 -2.323 15.516 1.00 85.06 399 GLY A CA 1
ATOM 3190 C C . GLY A 1 399 ? -10.925 -3.484 14.708 1.00 85.06 399 GLY A C 1
ATOM 3191 O O . GLY A 1 399 ? -9.894 -4.072 15.046 1.00 85.06 399 GLY A O 1
ATOM 3192 N N . THR A 1 400 ? -11.602 -3.781 13.599 1.00 89.88 400 THR A N 1
ATOM 3193 C CA . THR A 1 400 ? -11.229 -4.822 12.635 1.00 89.88 400 THR A CA 1
ATOM 3194 C C . THR A 1 400 ? -10.966 -4.207 11.256 1.00 89.88 400 THR A C 1
ATOM 3196 O O . THR A 1 400 ? -11.682 -3.321 10.801 1.00 89.88 400 THR A O 1
ATOM 3199 N N . VAL A 1 401 ? -9.954 -4.706 10.547 1.00 87.88 401 VAL A N 1
ATOM 3200 C CA . VAL A 1 401 ? -9.552 -4.273 9.208 1.00 87.88 401 VAL A CA 1
ATOM 3201 C C . VAL A 1 401 ? -9.240 -5.467 8.306 1.00 87.88 401 VAL A C 1
ATOM 3203 O O . VAL A 1 401 ? -8.575 -6.426 8.695 1.00 87.88 401 VAL A O 1
ATOM 3206 N N . LEU A 1 402 ? -9.687 -5.397 7.051 1.00 84.69 402 LEU A N 1
ATOM 3207 C CA . LEU A 1 402 ? -9.347 -6.394 6.034 1.00 84.69 402 LEU A CA 1
ATOM 3208 C C . LEU A 1 402 ? -7.912 -6.209 5.545 1.00 84.69 402 LEU A C 1
ATOM 3210 O O . LEU A 1 402 ? -7.600 -5.190 4.929 1.00 84.69 402 LEU A O 1
ATOM 3214 N N . THR A 1 403 ? -7.052 -7.197 5.751 1.00 80.75 403 THR A N 1
ATOM 3215 C CA . THR A 1 403 ? -5.636 -7.156 5.371 1.00 80.75 403 THR A CA 1
ATOM 3216 C C . THR A 1 403 ? -5.323 -8.269 4.375 1.00 80.75 403 THR A C 1
ATOM 3218 O O . THR A 1 403 ? -5.705 -9.413 4.616 1.00 80.75 403 THR A O 1
ATOM 3221 N N . PRO A 1 404 ? -4.628 -7.979 3.261 1.00 76.81 404 PRO A N 1
ATOM 3222 C CA . PRO A 1 404 ? -4.153 -9.018 2.359 1.00 76.81 404 PRO A CA 1
ATOM 3223 C C . PRO A 1 404 ? -3.269 -10.031 3.098 1.00 76.81 404 PRO A C 1
ATOM 3225 O O . PRO A 1 404 ? -2.307 -9.638 3.753 1.00 76.81 404 PRO A O 1
ATOM 3228 N N . MET A 1 405 ? -3.585 -11.319 2.986 1.00 76.50 405 MET A N 1
ATOM 3229 C CA . MET A 1 405 ? -2.872 -12.418 3.629 1.00 76.50 405 MET A CA 1
ATOM 3230 C C . MET A 1 405 ? -1.890 -13.057 2.635 1.00 76.50 405 MET A C 1
ATOM 3232 O O . MET A 1 405 ? -2.316 -13.686 1.661 1.00 76.50 405 MET A O 1
ATOM 3236 N N . PRO A 1 406 ? -0.571 -12.915 2.856 1.00 70.50 406 PRO A N 1
ATOM 3237 C CA . PRO A 1 406 ? 0.434 -13.619 2.069 1.00 70.50 406 PRO A CA 1
ATOM 3238 C C . PRO A 1 406 ? 0.308 -15.136 2.236 1.00 70.50 406 PRO A C 1
ATOM 3240 O O . PRO A 1 406 ? -0.126 -15.617 3.281 1.00 70.50 406 PRO A O 1
ATOM 3243 N N . ARG A 1 407 ? 0.795 -15.914 1.258 1.00 67.12 407 ARG A N 1
ATOM 3244 C CA . ARG A 1 407 ? 0.855 -17.388 1.370 1.00 67.12 407 ARG A CA 1
ATOM 3245 C C . ARG A 1 407 ? 1.675 -17.876 2.567 1.00 67.12 407 ARG A C 1
ATOM 3247 O O . ARG A 1 407 ? 1.408 -18.957 3.071 1.00 67.12 407 ARG A O 1
ATOM 3254 N N . SER A 1 408 ? 2.661 -17.092 3.003 1.00 70.94 408 SER A N 1
ATOM 3255 C CA . SER A 1 408 ? 3.470 -17.376 4.193 1.00 70.94 408 SER A CA 1
ATOM 3256 C C . SER A 1 408 ? 2.721 -17.147 5.510 1.00 70.94 408 SER A C 1
ATOM 3258 O O . SER A 1 408 ? 3.258 -17.470 6.560 1.00 70.94 408 SER A O 1
ATOM 3260 N N . GLY A 1 409 ? 1.529 -16.547 5.473 1.00 82.88 409 GLY A N 1
ATOM 3261 C CA . GLY A 1 409 ? 0.828 -16.058 6.655 1.00 82.88 409 GLY A CA 1
ATOM 3262 C C . GLY A 1 409 ? 1.281 -14.662 7.088 1.00 82.88 409 GLY A C 1
ATOM 3263 O O . GLY A 1 409 ? 2.135 -14.026 6.455 1.00 82.88 409 GLY A O 1
ATOM 3264 N N . LEU A 1 410 ? 0.654 -14.192 8.165 1.00 91.31 410 LEU A N 1
ATOM 3265 C CA . LEU A 1 410 ? 0.894 -12.907 8.815 1.00 91.31 410 LEU A CA 1
ATOM 3266 C C . LEU A 1 410 ? 1.542 -13.149 10.182 1.00 91.31 410 LEU A C 1
ATOM 3268 O O . LEU A 1 410 ? 1.026 -13.928 10.979 1.00 91.31 410 LEU A O 1
ATOM 3272 N N . PHE A 1 411 ? 2.660 -12.478 10.434 1.00 95.19 411 PHE A N 1
ATOM 3273 C CA . PHE A 1 411 ? 3.522 -12.697 11.590 1.00 95.19 411 PHE A CA 1
ATOM 3274 C C . PHE A 1 411 ? 3.380 -11.541 12.581 1.00 95.19 411 PHE A C 1
ATOM 3276 O O . PHE A 1 411 ? 3.436 -10.385 12.142 1.00 95.19 411 PHE A O 1
ATOM 3283 N N . PRO A 1 412 ? 3.237 -11.826 13.887 1.00 98.00 412 PRO A N 1
ATOM 3284 C CA . PRO A 1 412 ? 3.332 -10.825 14.944 1.00 98.00 412 PRO A CA 1
ATOM 3285 C C . PRO A 1 412 ? 4.614 -10.007 14.826 1.00 98.00 412 PRO A C 1
ATOM 3287 O O . PRO A 1 412 ? 5.703 -10.563 14.668 1.00 98.00 412 PRO A O 1
ATOM 3290 N N . ALA A 1 413 ? 4.494 -8.687 14.901 1.00 98.19 413 ALA A N 1
ATOM 3291 C CA . ALA A 1 413 ? 5.630 -7.786 14.853 1.00 98.19 413 ALA A CA 1
ATOM 3292 C C . ALA A 1 413 ? 5.463 -6.591 15.787 1.00 98.19 413 ALA A C 1
ATOM 3294 O O . ALA A 1 413 ? 4.366 -6.055 15.960 1.00 98.19 413 ALA A O 1
ATOM 3295 N N . VAL A 1 414 ? 6.597 -6.159 16.332 1.00 98.44 414 VAL A N 1
ATOM 3296 C CA . VAL A 1 414 ? 6.729 -4.967 17.166 1.00 98.44 414 VAL A CA 1
ATOM 3297 C C . VAL A 1 414 ? 7.839 -4.108 16.584 1.00 98.44 414 VAL A C 1
ATOM 3299 O O . VAL A 1 414 ? 8.947 -4.593 16.364 1.00 98.44 414 VAL A O 1
ATOM 3302 N N . GLY A 1 415 ? 7.544 -2.848 16.302 1.00 97.69 415 GLY A N 1
ATOM 3303 C CA . GLY A 1 415 ? 8.512 -1.868 15.835 1.00 97.69 415 GLY A CA 1
ATOM 3304 C C . GLY A 1 415 ? 8.687 -0.730 16.835 1.00 97.69 415 GLY A C 1
ATOM 3305 O O . GLY A 1 415 ? 7.756 -0.394 17.558 1.00 97.69 415 GLY A O 1
ATOM 3306 N N . MET A 1 416 ? 9.894 -0.180 16.894 1.00 97.06 416 MET A N 1
ATOM 3307 C CA . MET A 1 416 ? 10.345 0.833 17.847 1.00 97.06 416 MET A CA 1
ATOM 3308 C C . MET A 1 416 ? 11.278 1.819 17.152 1.00 97.06 416 MET A C 1
ATOM 3310 O O . MET A 1 416 ? 12.020 1.444 16.239 1.00 97.06 416 MET A O 1
ATOM 3314 N N . HIS A 1 417 ? 11.286 3.076 17.572 1.00 93.19 417 HIS A N 1
ATOM 3315 C CA . HIS A 1 417 ? 12.091 4.113 16.930 1.00 93.19 417 HIS A CA 1
ATOM 3316 C C . HIS A 1 417 ? 12.715 5.130 17.891 1.00 93.19 417 HIS A C 1
ATOM 3318 O O . HIS A 1 417 ? 13.578 5.902 17.459 1.00 93.19 417 HIS A O 1
ATOM 3324 N N . SER A 1 418 ? 12.387 5.103 19.186 1.00 90.75 418 SER A N 1
ATOM 3325 C CA . SER A 1 418 ? 12.930 6.063 20.152 1.00 90.75 418 SER A CA 1
ATOM 3326 C C . SER A 1 418 ? 13.666 5.440 21.334 1.00 90.75 418 SER A C 1
ATOM 3328 O O . SER A 1 418 ? 13.396 4.329 21.783 1.00 90.75 418 SER A O 1
ATOM 3330 N N . GLU A 1 419 ? 14.664 6.177 21.829 1.00 92.69 419 GLU A N 1
ATOM 3331 C CA . GLU A 1 419 ? 15.468 5.771 22.980 1.00 92.69 419 GLU A CA 1
ATOM 3332 C C . GLU A 1 419 ? 14.586 5.588 24.221 1.00 92.69 419 GLU A C 1
ATOM 3334 O O . GLU A 1 419 ? 13.777 6.463 24.543 1.00 92.69 419 GLU A O 1
ATOM 3339 N N . GLY A 1 420 ? 14.780 4.459 24.908 1.00 91.88 420 GLY A N 1
ATOM 3340 C CA . GLY A 1 420 ? 14.041 4.076 26.110 1.00 91.88 420 GLY A CA 1
ATOM 3341 C C . GLY A 1 420 ? 12.796 3.226 25.855 1.00 91.88 420 GLY A C 1
ATOM 3342 O O . GLY A 1 420 ? 12.236 2.726 26.816 1.00 91.88 420 GLY A O 1
ATOM 3343 N N . GLU A 1 421 ? 12.375 3.025 24.602 1.00 97.69 421 GLU A N 1
ATOM 3344 C CA . GLU A 1 421 ? 11.215 2.178 24.304 1.00 97.69 421 GLU A CA 1
ATOM 3345 C C . GLU A 1 421 ? 11.467 0.718 24.685 1.00 97.69 421 GLU A C 1
ATOM 3347 O O . GLU A 1 421 ? 12.446 0.101 24.246 1.00 97.69 421 GLU A O 1
ATOM 3352 N N . GLU A 1 422 ? 10.551 0.164 25.475 1.00 98.06 422 GLU A N 1
ATOM 3353 C CA . GLU A 1 422 ? 10.609 -1.207 25.963 1.00 98.06 422 GLU A CA 1
ATOM 3354 C C . GLU A 1 422 ? 9.200 -1.796 26.088 1.00 98.06 422 GLU A C 1
ATOM 3356 O O . GLU A 1 422 ? 8.271 -1.152 26.581 1.00 98.06 422 GLU A O 1
ATOM 3361 N N . VAL A 1 423 ? 9.031 -3.035 25.630 1.00 98.56 423 VAL A N 1
ATOM 3362 C CA . VAL A 1 423 ? 7.762 -3.764 25.696 1.00 98.56 423 VAL A CA 1
ATOM 3363 C C . VAL A 1 423 ? 7.966 -5.189 26.185 1.00 98.56 423 VAL A C 1
ATOM 3365 O O . VAL A 1 423 ? 9.059 -5.744 26.084 1.00 98.56 423 VAL A O 1
ATOM 3368 N N . LYS A 1 424 ? 6.877 -5.811 26.627 1.00 98.44 424 LYS A N 1
ATOM 3369 C CA . LYS A 1 424 ? 6.785 -7.239 26.904 1.00 98.44 424 LYS A CA 1
ATOM 3370 C C . LYS A 1 424 ? 5.810 -7.900 25.931 1.00 98.44 424 LYS A C 1
ATOM 3372 O O . LYS A 1 424 ? 4.641 -7.530 25.876 1.00 98.44 424 LYS A O 1
ATOM 3377 N N . LEU A 1 425 ? 6.289 -8.874 25.166 1.00 98.00 425 LEU A N 1
ATOM 3378 C CA . LEU A 1 425 ? 5.543 -9.587 24.133 1.00 98.00 425 LEU A CA 1
ATOM 3379 C C . LEU A 1 425 ? 4.995 -10.920 24.657 1.00 98.00 425 LEU A C 1
ATOM 3381 O O . LEU A 1 425 ? 5.752 -11.791 25.074 1.00 98.00 425 LEU A O 1
ATOM 3385 N N . ASN A 1 426 ? 3.687 -11.124 24.534 1.00 97.25 426 ASN A N 1
ATOM 3386 C CA . ASN A 1 426 ? 3.020 -12.389 24.816 1.00 97.25 426 ASN A CA 1
ATOM 3387 C C . ASN A 1 426 ? 2.427 -12.993 23.532 1.00 97.25 426 ASN A C 1
ATOM 3389 O O . ASN A 1 426 ? 1.347 -12.597 23.093 1.00 97.25 426 ASN A O 1
ATOM 3393 N N . LEU A 1 427 ? 3.130 -13.966 22.944 1.00 95.19 427 LEU A N 1
ATOM 3394 C CA . LEU A 1 427 ? 2.690 -14.704 21.747 1.00 95.19 427 LEU A CA 1
ATOM 3395 C C . LEU A 1 427 ? 1.680 -15.825 22.036 1.00 95.19 427 LEU A C 1
ATOM 3397 O O . LEU A 1 427 ? 1.156 -16.415 21.096 1.00 95.19 427 LEU A O 1
ATOM 3401 N N . GLU A 1 428 ? 1.441 -16.135 23.309 1.00 91.38 428 GLU A N 1
ATOM 3402 C CA . GLU A 1 428 ? 0.490 -17.157 23.768 1.00 91.38 428 GLU A CA 1
ATOM 3403 C C . GLU A 1 428 ? -0.718 -16.501 24.457 1.00 91.38 428 GLU A C 1
ATOM 3405 O O . GLU A 1 428 ? -1.367 -17.098 25.316 1.00 91.38 428 GLU A O 1
ATOM 3410 N N . ALA A 1 429 ? -0.997 -15.233 24.139 1.00 90.62 429 ALA A N 1
ATOM 3411 C CA . ALA A 1 429 ? -2.143 -14.534 24.695 1.00 90.62 429 ALA A CA 1
ATOM 3412 C C . ALA A 1 429 ? -3.444 -15.173 24.194 1.00 90.62 429 ALA A C 1
ATOM 3414 O O . ALA A 1 429 ? -3.627 -15.398 22.999 1.00 90.62 429 ALA A O 1
ATOM 3415 N N . GLU A 1 430 ? -4.377 -15.418 25.107 1.00 85.00 430 GLU A N 1
ATOM 3416 C CA . GLU A 1 430 ? -5.704 -15.901 24.749 1.00 85.00 430 GLU A CA 1
ATOM 3417 C C . GLU A 1 430 ? -6.669 -14.726 24.607 1.00 85.00 430 GLU A C 1
ATOM 3419 O O . GLU A 1 430 ? -6.841 -13.918 25.519 1.00 85.00 430 GLU A O 1
ATOM 3424 N N . TRP A 1 431 ? -7.339 -14.670 23.463 1.00 79.50 431 TRP A N 1
ATOM 3425 C CA . TRP A 1 431 ? -8.527 -13.858 23.249 1.00 79.50 431 TRP A CA 1
ATOM 3426 C C . TRP A 1 431 ? -9.670 -14.819 22.964 1.00 79.50 431 TRP A C 1
ATOM 3428 O O . TRP A 1 431 ? -9.491 -15.748 22.184 1.00 79.50 431 TRP A O 1
ATOM 3438 N N . HIS A 1 432 ? -10.831 -14.636 23.584 1.00 67.25 432 HIS A N 1
ATOM 3439 C CA . HIS A 1 432 ? -11.992 -15.504 23.369 1.00 67.25 432 HIS A CA 1
ATOM 3440 C C . HIS A 1 432 ? -13.068 -14.710 22.633 1.00 67.25 432 HIS A C 1
ATOM 3442 O O . HIS A 1 432 ? -13.968 -14.136 23.241 1.00 67.25 432 HIS A O 1
ATOM 3448 N N . TYR A 1 433 ? -12.958 -14.657 21.300 1.00 55.69 433 TYR A N 1
ATOM 3449 C CA . TYR A 1 433 ? -13.886 -13.899 20.448 1.00 55.69 433 TYR A CA 1
ATOM 3450 C C . TYR A 1 433 ? -15.354 -14.349 20.614 1.00 55.69 433 TYR A C 1
ATOM 3452 O O . TYR A 1 433 ? -16.261 -13.532 20.498 1.00 55.69 433 TYR A O 1
ATOM 3460 N N . GLU A 1 434 ? -15.595 -15.628 20.927 1.00 46.56 434 GLU A N 1
ATOM 3461 C CA . GLU A 1 434 ? -16.947 -16.189 21.101 1.00 46.56 434 GLU A CA 1
ATOM 3462 C C . GLU A 1 434 ? -17.502 -16.037 22.527 1.00 46.56 434 GLU A C 1
ATOM 3464 O O . GLU A 1 434 ? -18.718 -15.928 22.693 1.00 46.56 434 GLU A O 1
ATOM 3469 N N . ASP A 1 435 ? -16.644 -15.931 23.547 1.00 40.06 435 ASP A N 1
ATOM 3470 C CA . ASP A 1 435 ? -17.093 -15.676 24.922 1.00 40.06 435 ASP A CA 1
ATOM 3471 C C . ASP A 1 435 ? -17.473 -14.203 25.134 1.00 40.06 435 ASP A C 1
ATOM 3473 O O . ASP A 1 435 ? -18.302 -13.902 25.985 1.00 40.06 435 ASP A O 1
ATOM 3477 N N . LEU A 1 436 ? -16.984 -13.276 24.306 1.00 38.78 436 LEU A N 1
ATOM 3478 C CA . LEU A 1 436 ? -17.463 -11.886 24.316 1.00 38.78 436 LEU A CA 1
ATOM 3479 C C . LEU A 1 436 ? -18.891 -11.738 23.759 1.00 38.78 436 LEU A C 1
ATOM 3481 O O . LEU A 1 436 ? -19.581 -10.785 24.106 1.00 38.78 436 LEU A O 1
ATOM 3485 N N . VAL A 1 437 ? -19.363 -12.691 22.944 1.00 36.84 437 VAL A N 1
ATOM 3486 C CA . VAL A 1 437 ? -20.734 -12.690 22.392 1.00 36.84 437 VAL A CA 1
ATOM 3487 C C . VAL A 1 437 ? -21.708 -13.493 23.268 1.00 36.84 437 VAL A C 1
ATOM 3489 O O . VAL A 1 437 ? -22.908 -13.233 23.251 1.00 36.84 437 VAL A O 1
ATOM 3492 N N . LEU A 1 438 ? -21.220 -14.455 24.062 1.00 31.84 438 LEU A N 1
ATOM 3493 C CA . LEU A 1 438 ? -22.070 -15.344 24.873 1.00 31.84 438 LEU A CA 1
ATOM 3494 C C . LEU A 1 438 ? -21.877 -15.228 26.395 1.00 31.84 438 LEU A C 1
ATOM 3496 O O . LEU A 1 438 ? -22.688 -15.776 27.141 1.00 31.84 438 LEU A O 1
ATOM 3500 N N . MET A 1 439 ? -20.852 -14.519 26.872 1.00 28.88 439 MET A N 1
ATOM 3501 C CA . MET A 1 439 ? -20.491 -14.415 28.296 1.00 28.88 439 MET A CA 1
ATOM 3502 C C . MET A 1 439 ? -20.193 -12.971 28.735 1.00 28.88 439 MET A C 1
ATOM 3504 O O . MET A 1 439 ? -19.476 -12.755 29.712 1.00 28.88 439 MET A O 1
ATOM 3508 N N . ALA A 1 440 ? -20.803 -11.978 28.081 1.00 34.22 440 ALA A N 1
ATOM 3509 C CA . ALA A 1 440 ? -20.949 -10.639 28.642 1.00 34.22 440 ALA A CA 1
ATOM 3510 C C . ALA A 1 440 ? -21.877 -10.694 29.874 1.00 34.22 440 ALA A C 1
ATOM 3512 O O . ALA A 1 440 ? -23.068 -10.394 29.814 1.00 34.22 440 ALA A O 1
ATOM 3513 N N . ILE A 1 441 ? -21.332 -11.077 31.031 1.00 38.91 441 ILE A N 1
ATOM 3514 C CA . ILE A 1 441 ? -21.749 -10.444 32.286 1.00 38.91 441 ILE A CA 1
ATOM 3515 C C . ILE A 1 441 ? -20.964 -9.133 32.330 1.00 38.91 441 ILE A C 1
ATOM 3517 O O . ILE A 1 441 ? -19.995 -9.007 33.072 1.00 38.91 441 ILE A O 1
ATOM 3521 N N . ASP A 1 442 ? -21.327 -8.219 31.433 1.00 37.41 442 ASP A N 1
ATOM 3522 C CA . ASP A 1 442 ? -20.711 -6.907 31.312 1.00 37.41 442 ASP A CA 1
ATOM 3523 C C . ASP A 1 442 ? -21.576 -5.925 32.106 1.00 37.41 442 ASP A C 1
ATOM 3525 O O . ASP A 1 442 ? -22.811 -5.932 32.022 1.00 37.41 442 ASP A O 1
ATOM 3529 N N . ASP A 1 443 ? -20.937 -5.122 32.945 1.00 41.84 443 ASP A N 1
ATOM 3530 C CA . ASP A 1 443 ? -21.593 -4.067 33.717 1.00 41.84 443 ASP A CA 1
ATOM 3531 C C . ASP A 1 443 ? -22.066 -2.905 32.821 1.00 41.84 443 ASP A C 1
ATOM 3533 O O . ASP A 1 443 ? -22.780 -2.025 33.301 1.00 41.84 443 ASP A O 1
ATOM 3537 N N . GLY A 1 444 ? -21.740 -2.958 31.520 1.00 47.31 444 GLY A N 1
ATOM 3538 C CA . GLY A 1 444 ? -22.276 -2.154 30.423 1.00 47.31 444 GLY A CA 1
ATOM 3539 C C . GLY A 1 444 ? -21.868 -0.681 30.464 1.00 47.31 444 GLY A C 1
ATOM 3540 O O . GLY A 1 444 ? -22.266 0.083 29.584 1.00 47.31 444 GLY A O 1
ATOM 3541 N N . GLU A 1 445 ? -21.123 -0.240 31.487 1.00 51.66 445 GLU A N 1
ATOM 3542 C CA . GLU A 1 445 ? -20.854 1.187 31.716 1.00 51.66 445 GLU A CA 1
ATOM 3543 C C . GLU A 1 445 ? -19.968 1.775 30.610 1.00 51.66 445 GLU A C 1
ATOM 3545 O O . GLU A 1 445 ? -20.114 2.948 30.266 1.00 51.66 445 GLU A O 1
ATOM 3550 N N . GLU A 1 446 ? -19.107 0.966 29.988 1.00 52.88 446 GLU A N 1
ATOM 3551 C CA . GLU A 1 446 ? -18.190 1.420 28.938 1.00 52.88 446 GLU A CA 1
ATOM 3552 C C . GLU A 1 446 ? -18.847 1.742 27.584 1.00 52.88 446 GLU A C 1
ATOM 3554 O O . GLU A 1 446 ? -18.218 2.397 26.738 1.00 52.88 446 GLU A O 1
ATOM 3559 N N . ASP A 1 447 ? -20.084 1.289 27.371 1.00 61.66 447 ASP A N 1
ATOM 3560 C CA . ASP A 1 447 ? -20.846 1.520 26.139 1.00 61.66 447 ASP A CA 1
ATOM 3561 C C . ASP A 1 447 ? -21.524 2.896 26.113 1.00 61.66 447 ASP A C 1
ATOM 3563 O O . ASP A 1 447 ? -21.947 3.384 25.057 1.00 61.66 447 ASP A O 1
ATOM 3567 N N . TRP A 1 448 ? -21.578 3.575 27.260 1.00 71.62 448 TRP A N 1
ATOM 3568 C CA . TRP A 1 448 ? -22.202 4.883 27.417 1.00 71.62 448 TRP A CA 1
ATOM 3569 C C . TRP A 1 448 ? -21.137 5.970 27.533 1.00 71.62 448 TRP A C 1
ATOM 3571 O O . TRP A 1 448 ? -20.285 5.945 28.414 1.00 71.62 448 TRP A O 1
ATOM 3581 N N . SER A 1 449 ? -21.195 6.983 26.664 1.00 67.12 449 SER A N 1
ATOM 3582 C CA . SER A 1 449 ? -20.342 8.169 26.835 1.00 67.12 449 SER A CA 1
ATOM 3583 C C . SER A 1 449 ? -20.864 9.085 27.935 1.00 67.12 449 SER A C 1
ATOM 3585 O O . SER A 1 449 ? -20.092 9.826 28.545 1.00 67.12 449 SER A O 1
ATOM 3587 N N . ARG A 1 450 ? -22.189 9.108 28.136 1.00 74.31 450 ARG A N 1
ATOM 3588 C CA . ARG A 1 450 ? -22.864 10.074 29.006 1.00 74.31 450 ARG A CA 1
ATOM 3589 C C . ARG A 1 450 ? -24.066 9.430 29.682 1.00 74.31 450 ARG A C 1
ATOM 3591 O O . ARG A 1 450 ? -25.037 9.081 29.015 1.00 74.31 450 ARG A O 1
ATOM 3598 N N . LEU A 1 451 ? -24.009 9.358 31.008 1.00 83.56 451 LEU A N 1
ATOM 3599 C CA . LEU A 1 451 ? -25.138 9.053 31.882 1.00 83.56 451 LEU A CA 1
ATOM 3600 C C . LEU A 1 451 ? -25.415 10.282 32.754 1.00 83.56 451 LEU A C 1
ATOM 3602 O O . LEU A 1 451 ? -24.528 10.785 33.442 1.00 83.56 451 LEU A O 1
ATOM 3606 N N . HIS A 1 452 ? -26.640 10.791 32.707 1.00 86.94 452 HIS A N 1
ATOM 3607 C CA . HIS A 1 452 ? -27.101 11.906 33.529 1.00 86.94 452 HIS A CA 1
ATOM 3608 C C . HIS A 1 452 ? -28.418 11.508 34.173 1.00 86.94 452 HIS A C 1
ATOM 3610 O O . HIS A 1 452 ? -29.339 11.154 33.451 1.00 86.94 452 HIS A O 1
ATOM 3616 N N . ASP A 1 453 ? -28.512 11.531 35.505 1.00 89.06 453 ASP A N 1
ATOM 3617 C CA . ASP A 1 453 ? -29.715 11.123 36.248 1.00 89.06 453 ASP A CA 1
ATOM 3618 C C . ASP A 1 453 ? -30.268 9.732 35.860 1.00 89.06 453 ASP A C 1
ATOM 3620 O O . ASP A 1 453 ? -31.419 9.390 36.131 1.00 89.06 453 ASP A O 1
ATOM 3624 N N . VAL A 1 454 ? -29.408 8.871 35.311 1.00 89.50 454 VAL A N 1
ATOM 3625 C CA . VAL A 1 454 ? -29.648 7.461 34.983 1.00 89.50 454 VAL A CA 1
ATOM 3626 C C . VAL A 1 454 ? -28.472 6.653 35.515 1.00 89.50 454 VAL A C 1
ATOM 3628 O O . VAL A 1 454 ? -27.335 7.121 35.497 1.00 89.50 454 VAL A O 1
ATOM 3631 N N . ARG A 1 455 ? -28.746 5.451 36.010 1.00 86.88 455 ARG A N 1
ATOM 3632 C CA . ARG A 1 455 ? -27.729 4.488 36.436 1.00 86.88 455 ARG A CA 1
ATOM 3633 C C . ARG A 1 455 ? -27.827 3.251 35.579 1.00 86.88 455 ARG A C 1
ATOM 3635 O O . ARG A 1 455 ? -28.929 2.853 35.214 1.00 86.88 455 ARG A O 1
ATOM 3642 N N . LEU A 1 456 ? -26.692 2.638 35.310 1.00 82.31 456 LEU A N 1
ATOM 3643 C CA . LEU A 1 456 ? -26.644 1.363 34.632 1.00 82.31 456 LEU A CA 1
ATOM 3644 C C . LEU A 1 456 ? -26.429 0.244 35.654 1.00 82.31 456 LEU A C 1
ATOM 3646 O O . LEU A 1 456 ? -25.709 0.409 36.636 1.00 82.31 456 LEU A O 1
ATOM 3650 N N . ASN A 1 457 ? -27.120 -0.871 35.462 1.00 77.94 457 ASN A N 1
ATOM 3651 C CA . ASN A 1 457 ? -27.003 -2.062 36.290 1.00 77.94 457 ASN A CA 1
ATOM 3652 C C . ASN A 1 457 ? -27.049 -3.295 35.379 1.00 77.94 457 ASN A C 1
ATOM 3654 O O . ASN A 1 457 ? -28.130 -3.800 35.049 1.00 77.94 457 ASN A O 1
ATOM 3658 N N . GLY A 1 458 ? -25.875 -3.727 34.912 1.00 77.75 458 GLY A N 1
ATOM 3659 C CA . GLY A 1 458 ? -25.761 -4.667 33.797 1.00 77.75 458 GLY A CA 1
ATOM 3660 C C . GLY A 1 458 ? -26.366 -4.050 32.535 1.00 77.75 458 GLY A C 1
ATOM 3661 O O . GLY A 1 458 ? -26.080 -2.911 32.200 1.00 77.75 458 GLY A O 1
ATOM 3662 N N . MET A 1 459 ? -27.298 -4.745 31.884 1.00 78.88 459 MET A N 1
ATOM 3663 C CA . MET A 1 459 ? -27.991 -4.216 30.696 1.00 78.88 459 MET A CA 1
ATOM 3664 C C . MET A 1 459 ? -29.197 -3.316 31.019 1.00 78.88 459 MET A C 1
ATOM 3666 O O . MET A 1 459 ? -29.942 -2.948 30.113 1.00 78.88 459 MET A O 1
ATOM 3670 N N . ILE A 1 460 ? -29.468 -3.014 32.295 1.00 88.19 460 ILE A N 1
ATOM 3671 C CA . ILE A 1 460 ? -30.653 -2.248 32.703 1.00 88.19 460 ILE A CA 1
ATOM 3672 C C . ILE A 1 460 ? -30.265 -0.805 33.019 1.00 88.19 460 ILE A C 1
ATOM 3674 O O . ILE A 1 460 ? -29.545 -0.551 33.982 1.00 88.19 460 ILE A O 1
ATOM 3678 N N . LEU A 1 461 ? -30.808 0.141 32.256 1.00 92.81 461 LEU A N 1
ATOM 3679 C CA . LEU A 1 461 ? -30.815 1.552 32.622 1.00 92.81 461 LEU A CA 1
ATOM 3680 C C . LEU A 1 461 ? -31.959 1.819 33.600 1.00 92.81 461 LEU A C 1
ATOM 3682 O O . LEU A 1 461 ? -33.112 1.492 33.321 1.00 92.81 461 LEU A O 1
ATOM 3686 N N . GLU A 1 462 ? -31.642 2.451 34.725 1.00 93.88 462 GLU A N 1
ATOM 3687 C CA . GLU A 1 462 ? -32.585 2.830 35.774 1.00 93.88 462 GLU A CA 1
ATOM 3688 C C . GLU A 1 462 ? -32.587 4.347 35.970 1.00 93.88 462 GLU A C 1
ATOM 3690 O O . GLU A 1 462 ? -31.546 4.958 36.234 1.00 93.88 462 GLU A O 1
ATOM 3695 N N . TYR A 1 463 ? -33.763 4.970 35.888 1.00 93.94 463 TYR A N 1
ATOM 3696 C CA . TYR A 1 463 ? -33.902 6.389 36.195 1.00 93.94 463 TYR A CA 1
ATOM 3697 C C . TYR A 1 463 ? -33.568 6.666 37.670 1.00 93.94 463 TYR A C 1
ATOM 3699 O O . TYR A 1 463 ? -34.077 6.010 38.582 1.00 93.94 463 TYR A O 1
ATOM 3707 N N . SER A 1 464 ? -32.708 7.658 37.910 1.00 91.00 464 SER A N 1
ATOM 3708 C CA . SER A 1 464 ? -32.218 8.037 39.243 1.00 91.00 464 SER A CA 1
ATOM 3709 C C . SER A 1 464 ? -32.384 9.525 39.574 1.00 91.00 464 SER A C 1
ATOM 3711 O O . SER A 1 464 ? -31.981 9.958 40.657 1.00 91.00 464 SER A O 1
ATOM 3713 N N . GLY A 1 465 ? -32.995 10.292 38.667 1.00 86.19 465 GLY A N 1
ATOM 3714 C CA . GLY A 1 465 ? -33.295 11.711 38.838 1.00 86.19 465 GLY A CA 1
ATOM 3715 C C . GLY A 1 465 ? -34.517 11.999 39.717 1.00 86.19 465 GLY A C 1
ATOM 3716 O O . GLY A 1 465 ? -35.135 11.116 40.317 1.00 86.19 465 GLY A O 1
ATOM 3717 N N . ARG A 1 466 ? -34.867 13.289 39.818 1.00 84.38 466 ARG A N 1
ATOM 3718 C CA . ARG A 1 466 ? -35.951 13.775 40.696 1.00 84.38 466 ARG A CA 1
ATOM 3719 C C . ARG A 1 466 ? -37.349 13.680 40.083 1.00 84.38 466 ARG A C 1
ATOM 3721 O O . ARG A 1 466 ? -38.311 13.614 40.846 1.00 84.38 466 ARG A O 1
ATOM 3728 N N . GLY A 1 467 ? -37.462 13.743 38.758 1.00 82.94 467 GLY A N 1
ATOM 3729 C CA . GLY A 1 467 ? -38.707 13.610 37.993 1.00 82.94 467 GLY A CA 1
ATOM 3730 C C . GLY A 1 467 ? -39.774 14.665 38.297 1.00 82.94 467 GLY A C 1
ATOM 3731 O O . GLY A 1 467 ? -40.964 14.374 38.211 1.00 82.94 467 GLY A O 1
ATOM 3732 N N . LYS A 1 468 ? -39.385 15.877 38.727 1.00 81.69 468 LYS A N 1
ATOM 3733 C CA . LYS A 1 468 ? -40.337 16.920 39.170 1.00 81.69 468 LYS A CA 1
ATOM 3734 C C . LYS A 1 468 ? -40.645 17.960 38.102 1.00 81.69 468 LYS A C 1
ATOM 3736 O O . LYS A 1 468 ? -41.676 18.626 38.180 1.00 81.69 468 LYS A O 1
ATOM 3741 N N . SER A 1 469 ? -39.744 18.137 37.148 1.00 84.75 469 SER A N 1
ATOM 3742 C CA . SER A 1 469 ? -39.844 19.116 36.076 1.00 84.75 469 SER A CA 1
ATOM 3743 C C . SER A 1 469 ? -39.321 18.534 34.770 1.00 84.75 469 SER A C 1
ATOM 3745 O O . SER A 1 469 ? -38.556 17.575 34.770 1.00 84.75 469 SER A O 1
ATOM 3747 N N . ILE A 1 470 ? -39.664 19.173 33.654 1.00 77.62 470 ILE A N 1
ATOM 3748 C CA . ILE A 1 470 ? -39.166 18.815 32.316 1.00 77.62 470 ILE A CA 1
ATOM 3749 C C . ILE A 1 470 ? -37.640 18.967 32.148 1.00 77.62 470 ILE A C 1
ATOM 3751 O O . ILE A 1 470 ? -37.123 18.625 31.091 1.00 77.62 470 ILE A O 1
ATOM 3755 N N . HIS A 1 471 ? -36.935 19.496 33.155 1.00 79.69 471 HIS A N 1
ATOM 3756 C CA . HIS A 1 471 ? -35.473 19.599 33.196 1.00 79.69 471 HIS A CA 1
ATOM 3757 C C . HIS A 1 471 ? -34.823 18.478 34.022 1.00 79.69 471 HIS A C 1
ATOM 3759 O O . HIS A 1 471 ? -33.608 18.344 34.007 1.00 79.69 471 HIS A O 1
ATOM 3765 N N . ASP A 1 472 ? -35.598 17.660 34.740 1.00 86.19 472 ASP A N 1
ATOM 3766 C CA . ASP A 1 472 ? -35.068 16.524 35.506 1.00 86.19 472 ASP A CA 1
ATOM 3767 C C . ASP A 1 472 ? -34.955 15.262 34.626 1.00 86.19 472 ASP A C 1
ATOM 3769 O O . ASP A 1 472 ? -35.109 14.143 35.113 1.00 86.19 472 ASP A O 1
ATOM 3773 N N . VAL A 1 473 ? -34.753 15.420 33.314 1.00 90.00 473 VAL A N 1
ATOM 3774 C CA . VAL A 1 473 ? -34.653 14.284 32.391 1.00 90.00 473 VAL A CA 1
ATOM 3775 C C . VAL A 1 473 ? -33.349 13.538 32.645 1.00 90.00 473 VAL A C 1
ATOM 3777 O O . VAL A 1 473 ? -32.263 14.121 32.673 1.00 90.00 473 VAL A O 1
ATOM 3780 N N . GLY A 1 474 ? -33.480 12.229 32.789 1.00 92.12 474 GLY A N 1
ATOM 3781 C CA . GLY A 1 474 ? -32.387 11.288 32.758 1.00 92.12 474 GLY A CA 1
ATOM 3782 C C . GLY A 1 474 ? -32.030 10.960 31.315 1.00 92.12 474 GLY A C 1
ATOM 3783 O O . GLY A 1 474 ? -32.899 10.584 30.528 1.00 92.12 474 GLY A O 1
ATOM 3784 N N . LEU A 1 475 ? -30.757 11.104 30.965 1.00 93.56 475 LEU A N 1
ATOM 3785 C CA . LEU A 1 475 ? -30.242 10.851 29.626 1.00 93.56 475 LEU A CA 1
ATOM 3786 C C . LEU A 1 475 ? -29.152 9.787 29.686 1.00 93.56 475 LEU A C 1
ATOM 3788 O O . LEU A 1 475 ? -28.199 9.910 30.457 1.00 93.56 475 LEU A O 1
ATOM 3792 N N . ALA A 1 476 ? -29.269 8.791 28.818 1.00 93.81 476 ALA A N 1
ATOM 3793 C CA . ALA A 1 476 ? -28.199 7.864 28.502 1.00 93.81 476 ALA A CA 1
ATOM 3794 C C . ALA A 1 476 ? -27.877 7.994 27.009 1.00 93.81 476 ALA A C 1
ATOM 3796 O O . ALA A 1 476 ? -28.757 7.815 26.167 1.00 93.81 476 ALA A O 1
ATOM 3797 N N . GLN A 1 477 ? -26.636 8.345 26.676 1.00 92.12 477 GLN A N 1
ATOM 3798 C CA . GLN A 1 477 ? -26.159 8.444 25.295 1.00 92.12 477 GLN A CA 1
ATOM 3799 C C . GLN A 1 477 ? -24.964 7.514 25.081 1.00 92.12 477 GLN A C 1
ATOM 3801 O O . GLN A 1 477 ? -23.997 7.543 25.851 1.00 92.12 477 GLN A O 1
ATOM 3806 N N . ALA A 1 478 ? -25.048 6.680 24.048 1.00 87.00 478 ALA A N 1
ATOM 3807 C CA . ALA A 1 478 ? -24.011 5.714 23.727 1.00 87.00 478 ALA A CA 1
ATOM 3808 C C . ALA A 1 478 ? -22.701 6.409 23.337 1.00 87.00 478 ALA A C 1
ATOM 3810 O O . ALA A 1 478 ? -22.648 7.606 23.032 1.00 87.00 478 ALA A O 1
ATOM 3811 N N . ARG A 1 479 ? -21.606 5.659 23.395 1.00 80.44 479 ARG A N 1
ATOM 3812 C CA . ARG A 1 479 ? -20.263 6.170 23.118 1.00 80.44 479 ARG A CA 1
ATOM 3813 C C . ARG A 1 479 ? -19.970 6.374 21.638 1.00 80.44 479 ARG A C 1
ATOM 3815 O O . ARG A 1 479 ? -19.237 7.302 21.296 1.00 80.44 479 ARG A O 1
ATOM 3822 N N . PHE A 1 480 ? -20.547 5.536 20.787 1.00 80.38 480 PHE A N 1
ATOM 3823 C CA . PHE A 1 480 ? -20.311 5.527 19.347 1.00 80.38 480 PHE A CA 1
ATOM 3824 C C . PHE A 1 480 ? -21.591 5.889 18.582 1.00 80.38 480 PHE A C 1
ATOM 3826 O O . PHE A 1 480 ? -22.690 5.608 19.072 1.00 80.38 480 PHE A O 1
ATOM 3833 N N . PRO A 1 481 ? -21.475 6.558 17.420 1.00 85.44 481 PRO A N 1
ATOM 3834 C CA . PRO A 1 481 ? -22.621 6.812 16.564 1.00 85.44 481 PRO A CA 1
ATOM 3835 C C . PRO A 1 481 ? -23.073 5.517 15.880 1.00 85.44 481 PRO A C 1
ATOM 3837 O O . PRO A 1 481 ? -22.296 4.574 15.751 1.00 85.44 481 PRO A O 1
ATOM 3840 N N . LEU A 1 482 ? -24.315 5.495 15.400 1.00 84.94 482 LEU A N 1
ATOM 3841 C CA . LEU A 1 482 ? -24.743 4.476 14.450 1.00 84.94 482 LEU A CA 1
ATOM 3842 C C . LEU A 1 482 ? -23.984 4.659 13.130 1.00 84.94 482 LEU A C 1
ATOM 3844 O O . LEU A 1 482 ? -23.821 5.785 12.651 1.00 84.94 482 LEU A O 1
ATOM 3848 N N . ASP A 1 483 ? -23.573 3.550 12.529 1.00 83.12 483 ASP A N 1
ATOM 3849 C CA . ASP A 1 483 ? -22.861 3.496 11.251 1.00 83.12 483 ASP A CA 1
ATOM 3850 C C . ASP A 1 483 ? -23.421 2.377 10.361 1.00 83.12 483 ASP A C 1
ATOM 3852 O O . ASP A 1 483 ? -24.396 1.719 10.713 1.00 83.12 483 ASP A O 1
ATOM 3856 N N . THR A 1 484 ? -22.830 2.148 9.189 1.00 78.44 484 THR A N 1
ATOM 3857 C CA . THR A 1 484 ? -23.310 1.137 8.230 1.00 78.44 484 THR A CA 1
ATOM 3858 C C . THR A 1 484 ? -23.213 -0.308 8.735 1.00 78.44 484 THR A C 1
ATOM 3860 O O . THR A 1 484 ? -23.850 -1.187 8.157 1.00 78.44 484 THR A O 1
ATOM 3863 N N . THR A 1 485 ? -22.458 -0.564 9.807 1.00 71.31 485 THR A N 1
ATOM 3864 C CA . THR A 1 485 ? -22.302 -1.877 10.448 1.00 71.31 485 THR A CA 1
ATOM 3865 C C . THR A 1 485 ? -23.193 -2.029 11.681 1.00 71.31 485 THR A C 1
ATOM 3867 O O . THR A 1 485 ? -23.858 -3.051 11.821 1.00 71.31 485 THR A O 1
ATOM 3870 N N . ASN A 1 486 ? -23.301 -0.986 12.505 1.00 78.38 486 ASN A N 1
ATOM 3871 C CA . ASN A 1 486 ? -24.135 -0.919 13.703 1.00 78.38 486 ASN A CA 1
ATOM 3872 C C . ASN A 1 486 ? -25.184 0.177 13.501 1.00 78.38 486 ASN A C 1
ATOM 3874 O O . ASN A 1 486 ? -25.028 1.307 13.958 1.00 78.38 486 ASN A O 1
ATOM 3878 N N . HIS A 1 487 ? -26.236 -0.142 12.746 1.00 85.62 487 HIS A N 1
ATOM 3879 C CA . HIS A 1 487 ? -27.221 0.832 12.264 1.00 85.62 487 HIS A CA 1
ATOM 3880 C C . HIS A 1 487 ? -28.559 0.787 13.015 1.00 85.62 487 HIS A C 1
ATOM 3882 O O . HIS A 1 487 ? -29.469 1.539 12.665 1.00 85.62 487 HIS A O 1
ATOM 3888 N N . TYR A 1 488 ? -28.710 -0.085 14.014 1.00 92.62 488 TYR A N 1
ATOM 3889 C CA . TYR A 1 488 ? -29.958 -0.306 14.743 1.00 92.62 488 TYR A CA 1
ATOM 3890 C C . TYR A 1 488 ? -29.678 -0.739 16.189 1.00 92.62 488 TYR A C 1
ATOM 3892 O O . TYR A 1 488 ? -28.742 -1.491 16.434 1.00 92.62 488 TYR A O 1
ATOM 3900 N N . PHE A 1 489 ? -30.500 -0.269 17.128 1.00 94.31 489 PHE A N 1
ATOM 3901 C CA . PHE A 1 489 ? -30.463 -0.662 18.538 1.00 94.31 489 PHE A CA 1
ATOM 3902 C C . PHE A 1 489 ? -31.874 -0.730 19.130 1.00 94.31 489 PHE A C 1
ATOM 3904 O O . PHE A 1 489 ? -32.812 -0.130 18.588 1.00 94.31 489 PHE A O 1
ATOM 3911 N N . GLU A 1 490 ? -32.032 -1.424 20.258 1.00 95.38 490 GLU A N 1
ATOM 3912 C CA . GLU A 1 490 ? -33.332 -1.599 20.902 1.00 95.38 490 GLU A CA 1
ATOM 3913 C C . GLU A 1 490 ? -33.315 -1.491 22.428 1.00 95.38 490 GLU A C 1
ATOM 3915 O O . GLU A 1 490 ? -32.298 -1.647 23.102 1.00 95.38 490 GLU A O 1
ATOM 3920 N N . ILE A 1 491 ? -34.491 -1.189 22.977 1.00 96.38 491 ILE A N 1
ATOM 3921 C CA . ILE A 1 491 ? -34.761 -1.190 24.409 1.00 96.38 491 ILE A CA 1
ATOM 3922 C C . ILE A 1 491 ? -36.024 -1.994 24.707 1.00 96.38 491 ILE A C 1
ATOM 3924 O O . ILE A 1 491 ? -37.035 -1.856 24.024 1.00 96.38 491 ILE A O 1
ATOM 3928 N N . GLU A 1 492 ? -36.010 -2.789 25.768 1.00 97.06 492 GLU A N 1
ATOM 3929 C CA . GLU A 1 492 ? -37.200 -3.421 26.337 1.00 97.06 492 GLU A CA 1
ATOM 3930 C C . GLU A 1 492 ? -37.636 -2.655 27.586 1.00 97.06 492 GLU A C 1
ATOM 3932 O O . GLU A 1 492 ? -36.844 -2.440 28.508 1.00 97.06 492 GLU A O 1
ATOM 3937 N N . ILE A 1 493 ? -38.913 -2.273 27.656 1.00 96.94 493 ILE A N 1
ATOM 3938 C CA . ILE A 1 493 ? -39.467 -1.612 28.843 1.00 96.94 493 ILE A CA 1
ATOM 3939 C C . ILE A 1 493 ? -39.632 -2.642 29.967 1.00 96.94 493 ILE A C 1
ATOM 3941 O O . ILE A 1 493 ? -40.612 -3.389 30.014 1.00 96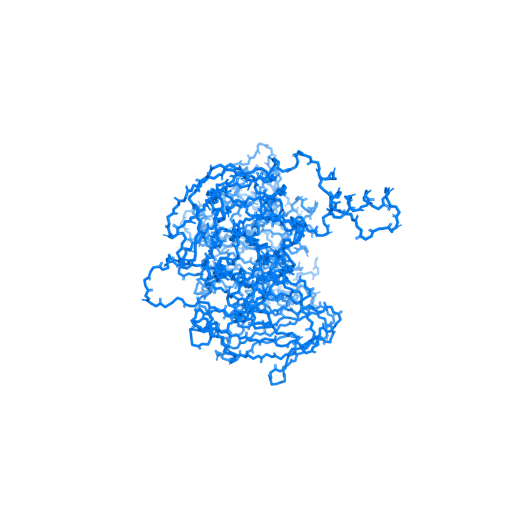.94 493 ILE A O 1
ATOM 3945 N N . VAL A 1 494 ? -38.693 -2.659 30.912 1.00 96.31 494 VAL A N 1
ATOM 3946 C CA . VAL A 1 494 ? -38.710 -3.564 32.074 1.00 96.31 494 VAL A CA 1
ATOM 3947 C C . VAL A 1 494 ? -39.675 -3.052 33.144 1.00 96.31 494 VAL A C 1
ATOM 3949 O O . VAL A 1 494 ? -40.459 -3.822 33.715 1.00 96.31 494 VAL A O 1
ATOM 3952 N N . ASP A 1 495 ? -39.644 -1.746 33.400 1.00 95.81 495 ASP A N 1
ATOM 3953 C CA . ASP A 1 495 ? -40.568 -1.055 34.289 1.00 95.81 495 ASP A CA 1
ATOM 3954 C C . ASP A 1 495 ? -40.925 0.316 33.689 1.00 95.81 495 ASP A C 1
ATOM 3956 O O . ASP A 1 495 ? -40.035 1.147 33.515 1.00 95.81 495 ASP A O 1
ATOM 3960 N N . PRO A 1 496 ? -42.198 0.571 33.339 1.00 93.56 496 PRO A N 1
ATOM 3961 C CA . PRO A 1 496 ? -42.617 1.861 32.801 1.00 93.56 496 PRO A CA 1
ATOM 3962 C C . PRO A 1 496 ? -42.622 2.977 33.859 1.00 93.56 496 PRO A C 1
ATOM 3964 O O . PRO A 1 496 ? -42.908 4.121 33.522 1.00 93.56 496 PRO A O 1
ATOM 3967 N N . GLY A 1 497 ? -42.360 2.680 35.137 1.00 91.81 497 GLY A N 1
ATOM 3968 C CA . GLY A 1 497 ? -42.468 3.668 36.205 1.00 91.81 497 GLY A CA 1
ATOM 3969 C C . GLY A 1 497 ? -43.890 4.220 36.351 1.00 91.81 497 GLY A C 1
ATOM 3970 O O . GLY A 1 497 ? -44.873 3.589 35.955 1.00 91.81 497 GLY A O 1
ATOM 3971 N N . GLU A 1 498 ? -44.021 5.406 36.947 1.00 87.81 498 GLU A N 1
ATOM 3972 C CA . GLU A 1 498 ? -45.342 6.012 37.193 1.00 87.81 498 GLU A CA 1
ATOM 3973 C C . GLU A 1 498 ? -46.031 6.523 35.917 1.00 87.81 498 GLU A C 1
ATOM 3975 O O . GLU A 1 498 ? -47.251 6.400 35.799 1.00 87.81 498 GLU A O 1
ATOM 3980 N N . ASN A 1 499 ? -45.271 7.092 34.972 1.00 87.75 499 ASN A N 1
ATOM 3981 C CA . ASN A 1 499 ? -45.829 7.795 33.808 1.00 87.75 499 ASN A CA 1
ATOM 3982 C C . ASN A 1 499 ? -45.344 7.274 32.443 1.00 87.75 499 ASN A C 1
ATOM 3984 O O . ASN A 1 499 ? -45.932 7.650 31.430 1.00 87.75 499 ASN A O 1
ATOM 3988 N N . CYS A 1 500 ? -44.340 6.391 32.397 1.00 92.94 500 CYS A N 1
ATOM 3989 C CA . CYS A 1 500 ? -43.765 5.842 31.164 1.00 92.94 500 CYS A CA 1
ATOM 3990 C C . CYS A 1 500 ? -43.192 6.895 30.202 1.00 92.94 500 CYS A C 1
ATOM 3992 O O . CYS A 1 500 ? -43.233 6.703 28.985 1.00 92.94 500 CYS A O 1
ATOM 3994 N N . TYR A 1 501 ? -42.627 7.977 30.738 1.00 95.06 501 TYR A N 1
ATOM 3995 C CA . TYR A 1 501 ? -41.862 8.991 30.011 1.00 95.06 501 TYR A CA 1
ATOM 3996 C C . TYR A 1 501 ? -40.489 8.451 29.588 1.00 95.06 501 TYR A C 1
ATOM 3998 O O . TYR A 1 501 ? -39.441 8.967 29.963 1.00 95.06 501 TYR A O 1
ATOM 4006 N N . ILE A 1 502 ? -40.527 7.387 28.790 1.00 97.50 502 ILE A N 1
ATOM 4007 C CA . ILE A 1 502 ? -39.382 6.708 28.201 1.00 97.50 502 ILE A CA 1
ATOM 4008 C C . ILE A 1 502 ? -39.359 7.058 26.714 1.00 97.50 502 ILE A C 1
ATOM 4010 O O . ILE A 1 502 ? -40.380 6.957 26.030 1.00 97.50 502 ILE A O 1
ATOM 4014 N N . ALA A 1 503 ? -38.194 7.411 26.178 1.00 97.69 503 ALA A N 1
ATOM 4015 C CA . ALA A 1 503 ? -38.011 7.562 24.738 1.00 97.69 503 ALA A CA 1
ATOM 4016 C C . ALA A 1 503 ? -36.738 6.887 24.260 1.00 97.69 503 ALA A C 1
ATOM 4018 O O . ALA A 1 503 ? -35.700 6.943 24.919 1.00 97.69 503 ALA A O 1
ATOM 4019 N N . ILE A 1 504 ? -36.835 6.336 23.055 1.00 97.88 504 ILE A N 1
ATOM 4020 C CA . ILE A 1 504 ? -35.710 5.840 22.273 1.00 97.88 504 ILE A CA 1
ATOM 4021 C C . ILE A 1 504 ? -35.493 6.766 21.084 1.00 97.88 504 ILE A C 1
ATOM 4023 O O . ILE A 1 504 ? -36.448 7.186 20.423 1.00 97.88 504 ILE A O 1
ATOM 4027 N N . GLY A 1 505 ? -34.245 7.093 20.790 1.00 97.12 505 GLY A N 1
ATOM 4028 C CA . GLY A 1 505 ? -33.929 7.914 19.639 1.00 97.12 505 GLY A CA 1
ATOM 4029 C C . GLY A 1 505 ? -32.446 8.058 19.396 1.00 97.12 505 GLY A C 1
ATOM 4030 O O . GLY A 1 505 ? -31.616 7.380 19.991 1.00 97.12 505 GLY A O 1
ATOM 4031 N N . ILE A 1 506 ? -32.122 8.990 18.519 1.00 96.62 506 ILE A N 1
ATOM 4032 C CA . ILE A 1 506 ? -30.750 9.331 18.182 1.00 96.62 506 ILE A CA 1
ATOM 4033 C C . ILE A 1 506 ? -30.543 10.833 18.306 1.00 96.62 506 ILE A C 1
ATOM 4035 O O . ILE A 1 506 ? -31.445 11.625 18.014 1.00 96.62 506 ILE A O 1
ATOM 4039 N N . ALA A 1 507 ? -29.354 11.230 18.745 1.00 94.06 507 ALA A N 1
ATOM 4040 C CA . ALA A 1 507 ? -29.002 12.628 18.943 1.00 94.06 507 ALA A CA 1
ATOM 4041 C C . ALA A 1 507 ? -27.546 12.911 18.558 1.00 94.06 507 ALA A C 1
ATOM 4043 O O . ALA A 1 507 ? -26.705 12.013 18.576 1.00 94.06 507 ALA A O 1
ATOM 4044 N N . ARG A 1 508 ? -27.242 14.169 18.222 1.00 87.88 508 ARG A N 1
ATOM 4045 C CA . ARG A 1 508 ? -25.870 14.656 18.009 1.00 87.88 508 ARG A CA 1
ATOM 4046 C C . ARG A 1 508 ? -24.997 14.438 19.252 1.00 87.88 508 ARG A C 1
ATOM 4048 O O . ARG A 1 508 ? -25.510 14.414 20.373 1.00 87.88 508 ARG A O 1
ATOM 4055 N N . ARG A 1 509 ? -23.672 14.371 19.072 1.00 81.81 509 ARG A N 1
ATOM 4056 C CA . ARG A 1 509 ? -22.690 14.155 20.158 1.00 81.81 509 ARG A CA 1
ATOM 4057 C C . ARG A 1 509 ? -22.916 15.076 21.368 1.00 81.81 509 ARG A C 1
ATOM 4059 O O . ARG A 1 509 ? -22.995 14.619 22.502 1.00 81.81 509 ARG A O 1
ATOM 4066 N N . ASN A 1 510 ? -23.091 16.374 21.123 1.00 79.69 510 ASN A N 1
ATOM 4067 C CA . ASN A 1 510 ? -23.247 17.391 22.170 1.00 79.69 510 ASN A CA 1
ATOM 4068 C C . ASN A 1 510 ? -24.728 17.679 22.491 1.00 79.69 510 ASN A C 1
ATOM 4070 O O . ASN A 1 510 ? -25.154 18.833 22.536 1.00 79.69 510 ASN A O 1
ATOM 4074 N N . TYR A 1 511 ? -25.553 16.639 22.650 1.00 86.12 511 TYR A N 1
ATOM 4075 C CA . TYR A 1 511 ? -26.967 16.811 23.008 1.00 86.12 511 TYR A CA 1
ATOM 4076 C C . TYR A 1 511 ? -27.132 17.301 24.461 1.00 86.12 511 TYR A C 1
ATOM 4078 O O . TYR A 1 511 ? -26.390 16.831 25.327 1.00 86.12 511 TYR A O 1
ATOM 4086 N N . PRO A 1 512 ? -28.070 18.203 24.796 1.00 83.50 512 PRO A N 1
ATOM 4087 C CA . PRO A 1 512 ? -28.228 18.672 26.174 1.00 83.50 512 PRO A CA 1
ATOM 4088 C C . PRO A 1 512 ? -28.600 17.534 27.142 1.00 83.50 512 PRO A C 1
ATOM 4090 O O . PRO A 1 512 ? -29.558 16.797 26.919 1.00 83.50 512 PRO A O 1
ATOM 4093 N N . LYS A 1 513 ? -27.850 17.399 28.244 1.00 81.06 513 LYS A N 1
ATOM 4094 C CA . LYS A 1 513 ? -27.962 16.267 29.193 1.00 81.06 513 LYS A CA 1
ATOM 4095 C C . LYS A 1 513 ? -29.275 16.206 29.985 1.00 81.06 513 LYS A C 1
ATOM 4097 O O . LYS A 1 513 ? -29.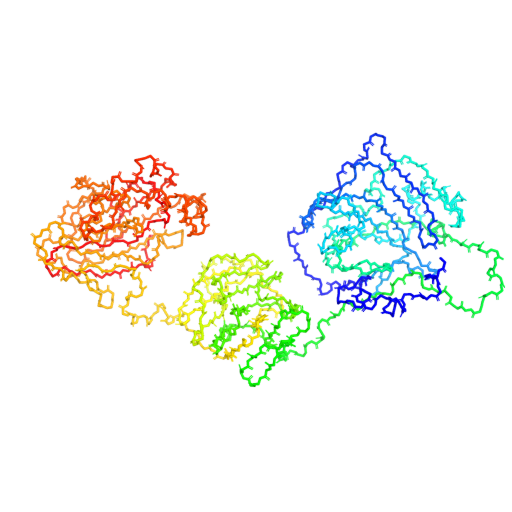626 15.154 30.494 1.00 81.06 513 LYS A O 1
ATOM 4102 N N . HIS A 1 514 ? -29.975 17.330 30.091 1.00 84.00 514 HIS A N 1
ATOM 4103 C CA . HIS A 1 514 ? -31.185 17.508 30.898 1.00 84.00 514 HIS A CA 1
ATOM 4104 C C . HIS A 1 514 ? -32.451 17.622 30.025 1.00 84.00 514 HIS A C 1
ATOM 4106 O O . HIS A 1 514 ? -33.474 18.163 30.447 1.00 84.00 514 HIS A O 1
ATOM 4112 N N . ARG A 1 515 ? -32.372 17.168 28.766 1.00 89.69 515 ARG A N 1
ATOM 4113 C CA . ARG A 1 515 ? -33.439 17.278 27.766 1.00 89.69 515 ARG A CA 1
ATOM 4114 C C . ARG A 1 515 ? -33.783 15.903 27.209 1.00 89.69 515 ARG A C 1
ATOM 4116 O O . ARG A 1 515 ? -32.903 15.092 26.945 1.00 89.69 515 ARG A O 1
ATOM 4123 N N . HIS A 1 516 ? -35.071 15.656 26.988 1.00 93.19 516 HIS A N 1
ATOM 4124 C CA . HIS A 1 516 ? -35.544 14.403 26.400 1.00 93.19 516 HIS A CA 1
ATOM 4125 C C . HIS A 1 516 ? -35.092 14.294 24.939 1.00 93.19 516 HIS A C 1
ATOM 4127 O O . HIS A 1 516 ? -35.170 15.303 24.230 1.00 93.19 516 HIS A O 1
ATOM 4133 N N . PRO A 1 517 ? -34.645 13.125 24.438 1.00 95.25 517 PRO A N 1
ATOM 4134 C CA . PRO A 1 517 ? -34.344 12.951 23.018 1.00 95.25 517 PRO A CA 1
ATOM 4135 C C . PRO A 1 517 ? -35.519 13.378 22.130 1.00 95.25 517 PRO A C 1
ATOM 4137 O O . PRO A 1 517 ? -36.679 13.118 22.458 1.00 95.25 517 PRO A O 1
ATOM 4140 N N . GLY A 1 518 ? -35.225 14.063 21.025 1.00 93.69 518 GLY A N 1
ATOM 4141 C CA . GLY A 1 518 ? -36.211 14.615 20.092 1.00 93.69 518 GLY A CA 1
ATOM 4142 C C . GLY A 1 518 ? -36.692 16.035 20.420 1.00 93.69 518 GLY A C 1
ATOM 4143 O O . GLY A 1 518 ? -37.260 16.681 19.542 1.00 93.69 518 GLY A O 1
ATOM 4144 N N . TRP A 1 519 ? -36.463 16.557 21.634 1.00 93.62 519 TRP A N 1
ATOM 4145 C CA . TRP A 1 519 ? -36.937 17.895 22.032 1.00 93.62 519 TRP A CA 1
ATOM 4146 C C . TRP A 1 519 ? -36.061 19.055 21.550 1.00 93.62 519 TRP A C 1
ATOM 4148 O O . TRP A 1 519 ? -36.568 20.168 21.405 1.00 93.62 519 TRP A O 1
ATOM 4158 N N . ASN A 1 520 ? -34.771 18.811 21.309 1.00 91.06 520 ASN A N 1
ATOM 4159 C CA . ASN A 1 520 ? -33.811 19.805 20.820 1.00 91.06 520 ASN A CA 1
ATOM 4160 C C . ASN A 1 520 ? -33.220 19.383 19.477 1.00 91.06 520 ASN A C 1
ATOM 4162 O O . ASN A 1 520 ? -33.154 18.191 19.159 1.00 91.06 520 ASN A O 1
ATOM 4166 N N . ARG A 1 521 ? -32.803 20.373 18.683 1.00 86.06 521 ARG A N 1
ATOM 4167 C CA . ARG A 1 521 ? -32.270 20.190 17.324 1.00 86.06 521 ARG A CA 1
ATOM 4168 C C . ARG A 1 521 ? -31.113 19.190 17.272 1.00 86.06 521 ARG A C 1
ATOM 4170 O O . ARG A 1 521 ? -30.430 18.943 18.266 1.00 86.06 521 ARG A O 1
ATOM 4177 N N . GLY A 1 522 ? -30.941 18.579 16.102 1.00 86.06 522 GLY A N 1
ATOM 4178 C CA . GLY A 1 522 ? -29.996 17.480 15.921 1.00 86.06 522 GLY A CA 1
ATOM 4179 C C . GLY A 1 522 ? -30.383 16.209 16.685 1.00 86.06 522 GLY A C 1
ATOM 4180 O O . GLY A 1 522 ? -29.502 15.443 17.066 1.00 86.06 522 GLY A O 1
ATOM 4181 N N . SER A 1 523 ? -31.677 15.982 16.947 1.00 94.62 523 SER A N 1
ATOM 4182 C CA . SER A 1 523 ? -32.175 14.729 17.524 1.00 94.62 523 SER A CA 1
ATOM 4183 C C . SER A 1 523 ? -33.562 14.347 17.007 1.00 94.62 523 SER A C 1
ATOM 4185 O O . SER A 1 523 ? -34.369 15.204 16.632 1.00 94.62 523 SER A O 1
ATOM 4187 N N . ILE A 1 524 ? -33.840 13.045 17.009 1.00 97.19 524 ILE A N 1
ATOM 4188 C CA . ILE A 1 524 ? -35.139 12.462 16.674 1.00 97.19 524 ILE A CA 1
ATOM 4189 C C . ILE A 1 524 ? -35.427 11.286 17.603 1.00 97.19 524 ILE A C 1
ATOM 4191 O O . ILE A 1 524 ? -34.552 10.454 17.832 1.00 97.19 524 ILE A O 1
ATOM 4195 N N . ALA A 1 525 ? -36.642 11.209 18.143 1.00 97.88 525 ALA A N 1
ATOM 4196 C CA . ALA A 1 525 ? -37.000 10.156 19.087 1.00 97.88 525 ALA A CA 1
ATOM 4197 C C . ALA A 1 525 ? -38.478 9.779 19.047 1.00 97.88 525 ALA A C 1
ATOM 4199 O O . ALA A 1 525 ? -39.344 10.612 18.766 1.00 97.88 525 ALA A O 1
ATOM 4200 N N . TYR A 1 526 ? -38.745 8.526 19.402 1.00 97.94 526 TYR A N 1
ATOM 4201 C CA . TYR A 1 526 ? -40.069 7.958 19.589 1.00 97.94 526 TYR A CA 1
ATOM 4202 C C . TYR A 1 526 ? -40.365 7.790 21.084 1.00 97.94 526 TYR A C 1
ATOM 4204 O O . TYR A 1 526 ? -39.588 7.162 21.808 1.00 97.94 526 TYR A O 1
ATOM 4212 N N . HIS A 1 527 ? -41.468 8.382 21.547 1.00 97.69 527 HIS A N 1
ATOM 4213 C CA . HIS A 1 527 ? -41.831 8.460 22.966 1.00 97.69 527 HIS A CA 1
ATOM 4214 C C . HIS A 1 527 ? -42.904 7.419 23.314 1.00 97.69 527 HIS A C 1
ATOM 4216 O O . HIS A 1 527 ? -43.917 7.277 22.621 1.00 97.69 527 HIS A O 1
ATOM 4222 N N . ALA A 1 528 ? -42.660 6.648 24.374 1.00 97.19 528 ALA A N 1
ATOM 4223 C CA . ALA A 1 528 ? -43.470 5.500 24.773 1.00 97.19 528 ALA A CA 1
ATOM 4224 C C . ALA A 1 528 ? -44.832 5.895 25.364 1.00 97.19 528 ALA A C 1
ATOM 4226 O O . ALA A 1 528 ? -45.822 5.188 25.147 1.00 97.19 528 ALA A O 1
ATOM 4227 N N . ASP A 1 529 ? -44.890 7.011 26.091 1.00 94.75 529 ASP A N 1
ATOM 4228 C CA . ASP A 1 529 ? -46.050 7.474 26.855 1.00 94.75 529 ASP A CA 1
ATOM 4229 C C . ASP A 1 529 ? -47.212 7.918 25.967 1.00 94.75 529 ASP A C 1
ATOM 4231 O O . ASP A 1 529 ? -48.374 7.650 26.286 1.00 94.75 529 ASP A O 1
ATOM 4235 N N . ASP A 1 530 ? -46.931 8.609 24.861 1.00 95.69 530 ASP A N 1
ATOM 4236 C CA . ASP A 1 530 ? -47.943 9.209 23.994 1.00 95.69 530 ASP A CA 1
ATOM 4237 C C . ASP A 1 530 ? -47.916 8.692 22.549 1.00 95.69 530 ASP A C 1
ATOM 4239 O O . ASP A 1 530 ? -48.873 8.931 21.804 1.00 95.69 530 ASP A O 1
ATOM 4243 N N . GLY A 1 531 ? -46.896 7.907 22.190 1.00 96.31 531 GLY A N 1
ATOM 4244 C CA . GLY A 1 531 ? -46.737 7.328 20.861 1.00 96.31 531 GLY A CA 1
ATOM 4245 C C . GLY A 1 531 ? -46.391 8.368 19.794 1.00 96.31 531 GLY A C 1
ATOM 4246 O O . GLY A 1 531 ? -46.644 8.148 18.604 1.00 96.31 531 GLY A O 1
ATOM 4247 N N . LYS A 1 532 ? -45.852 9.526 20.179 1.00 97.44 532 LYS A N 1
ATOM 4248 C CA . LYS A 1 532 ? -45.449 10.563 19.232 1.00 97.44 532 LYS A CA 1
ATOM 4249 C C . LYS A 1 532 ? -43.979 10.473 18.863 1.00 97.44 532 LYS A C 1
ATOM 4251 O O . LYS A 1 532 ? -43.153 9.898 19.570 1.00 97.44 532 LYS A O 1
ATOM 4256 N N . ILE A 1 533 ? -43.672 11.070 17.718 1.00 97.00 533 ILE A N 1
ATOM 4257 C CA . ILE A 1 533 ? -42.308 11.309 17.263 1.00 97.00 533 ILE A CA 1
ATOM 4258 C C . ILE A 1 533 ? -41.956 12.777 17.457 1.00 97.00 533 ILE A C 1
ATOM 4260 O O . ILE A 1 533 ? -42.727 13.666 17.091 1.00 97.00 533 ILE A O 1
ATOM 4264 N N . PHE A 1 534 ? -40.781 13.022 18.017 1.00 96.62 534 PHE A N 1
ATOM 4265 C CA . PHE A 1 534 ? -40.246 14.354 18.260 1.00 96.62 534 PHE A CA 1
ATOM 4266 C C . PHE A 1 534 ? -38.994 14.529 17.406 1.00 96.62 534 PHE A C 1
ATOM 4268 O O . PHE A 1 534 ? -38.117 13.666 17.412 1.00 96.62 534 PHE A O 1
ATOM 4275 N N . VAL A 1 535 ? -38.934 15.618 16.638 1.00 94.69 535 VAL A N 1
ATOM 4276 C CA . VAL A 1 535 ? -37.830 15.924 15.717 1.00 94.69 535 VAL A CA 1
ATOM 4277 C C . VAL A 1 535 ? -37.358 17.341 16.002 1.00 94.69 535 VAL A C 1
ATOM 4279 O O . VAL A 1 535 ? -37.945 18.308 15.521 1.00 94.69 535 VAL A O 1
ATOM 4282 N N . GLY A 1 536 ? -36.326 17.469 16.828 1.00 90.00 536 GLY A N 1
ATOM 4283 C CA . GLY A 1 536 ? -35.744 18.759 17.180 1.00 90.00 536 GLY A CA 1
ATOM 4284 C C . GLY A 1 536 ? -36.685 19.787 17.814 1.00 90.00 536 GLY A C 1
ATOM 4285 O O . GLY A 1 536 ? -36.432 20.984 17.688 1.00 90.00 536 GLY A O 1
ATOM 4286 N N . SER A 1 537 ? -37.784 19.350 18.432 1.00 87.44 537 SER A N 1
ATOM 4287 C CA . SER A 1 537 ? -38.883 20.213 18.872 1.00 87.44 537 SER A CA 1
ATOM 4288 C C . SER A 1 537 ? -39.562 19.649 20.113 1.00 87.44 537 SER A C 1
ATOM 4290 O O . SER A 1 537 ? -39.810 18.452 20.193 1.00 87.44 537 SER A O 1
ATOM 4292 N N . GLY A 1 538 ? -39.957 20.515 21.052 1.00 84.62 538 GLY A N 1
ATOM 4293 C CA . GLY A 1 538 ? -40.778 20.134 22.212 1.00 84.62 538 GLY A CA 1
ATOM 4294 C C . GLY A 1 538 ? -42.235 19.777 21.873 1.00 84.62 538 GLY A C 1
ATOM 4295 O O . GLY A 1 538 ? -43.011 19.457 22.769 1.00 84.62 538 GLY A O 1
ATOM 4296 N N . VAL A 1 539 ? -42.627 19.846 20.597 1.00 89.44 539 VAL A N 1
ATOM 4297 C CA . VAL A 1 539 ? -43.954 19.455 20.103 1.00 89.44 539 VAL A CA 1
ATOM 4298 C C . VAL A 1 539 ? -43.804 18.234 19.200 1.00 89.44 539 VAL A C 1
ATOM 4300 O O . VAL A 1 539 ? -43.183 18.328 18.144 1.00 89.44 539 VAL A O 1
ATOM 4303 N N . GLY A 1 540 ? -44.374 17.104 19.623 1.00 91.44 540 GLY A N 1
ATOM 4304 C CA . GLY A 1 540 ? -44.347 15.844 18.880 1.00 91.44 540 GLY A CA 1
ATOM 4305 C C . GLY A 1 540 ? -45.564 15.646 17.976 1.00 91.44 540 GLY A C 1
ATOM 4306 O O . GLY A 1 540 ? -46.661 16.130 18.274 1.00 91.44 540 GLY A O 1
ATOM 4307 N N . ASP A 1 541 ? -45.378 14.873 16.908 1.00 95.00 541 ASP A N 1
ATOM 4308 C CA . ASP A 1 541 ? -46.424 14.476 15.961 1.00 95.00 541 ASP A CA 1
ATOM 4309 C C . ASP A 1 541 ? -46.936 13.056 16.259 1.00 95.00 541 ASP A C 1
ATOM 4311 O O . ASP A 1 541 ? -46.137 12.189 16.623 1.00 95.00 541 ASP A O 1
ATOM 4315 N N . PRO A 1 542 ? -48.233 12.752 16.048 1.00 96.31 542 PRO A N 1
ATOM 4316 C CA . PRO A 1 542 ? -48.731 11.376 16.090 1.00 96.31 542 PRO A CA 1
ATOM 4317 C C . PRO A 1 542 ? -47.930 10.463 15.154 1.00 96.31 542 PRO A C 1
ATOM 4319 O O . PRO A 1 542 ? -47.780 10.772 13.970 1.00 96.31 542 PRO A O 1
ATOM 4322 N N . PHE A 1 543 ? -47.434 9.338 15.671 1.00 96.25 543 PHE A N 1
ATOM 4323 C CA . PHE A 1 543 ? -46.540 8.464 14.910 1.00 96.25 543 PHE A CA 1
ATOM 4324 C C . PHE A 1 543 ? -46.855 6.981 15.083 1.00 96.25 543 PHE A C 1
ATOM 4326 O O . PHE A 1 543 ? -47.054 6.276 14.098 1.00 96.25 543 PHE A O 1
ATOM 4333 N N . GLY A 1 544 ? -46.947 6.520 16.326 1.00 93.94 544 GLY A N 1
ATOM 4334 C CA . GLY A 1 544 ? -47.114 5.119 16.668 1.00 93.94 544 GLY A CA 1
ATOM 4335 C C . GLY A 1 544 ? -48.018 4.890 17.877 1.00 93.94 544 GLY A C 1
ATOM 4336 O O . GLY A 1 544 ? -48.540 5.827 18.481 1.00 93.94 544 GLY A O 1
ATOM 4337 N N . PRO A 1 545 ? -48.260 3.621 18.226 1.00 95.38 545 PRO A N 1
ATOM 4338 C CA . PRO A 1 545 ? -49.020 3.262 19.412 1.00 95.38 545 PRO A CA 1
ATOM 4339 C C . PRO A 1 545 ? -48.149 3.298 20.675 1.00 95.38 545 PRO A C 1
ATOM 4341 O O . PRO A 1 545 ? -47.080 2.693 20.688 1.00 95.38 545 PRO A O 1
ATOM 4344 N N . LYS A 1 546 ? -48.672 3.867 21.769 1.00 96.50 546 LYS A N 1
ATOM 4345 C CA . LYS A 1 546 ? -48.041 3.859 23.106 1.00 96.50 546 LYS A CA 1
ATOM 4346 C C . LYS A 1 546 ? -47.452 2.497 23.489 1.00 96.50 546 LYS A C 1
ATOM 4348 O O . LYS A 1 546 ? -48.091 1.463 23.242 1.00 96.50 546 LYS A O 1
ATOM 4353 N N . CYS A 1 547 ? -46.287 2.509 24.120 1.00 95.38 547 CYS A N 1
ATOM 4354 C CA . CYS A 1 547 ? -45.577 1.317 24.578 1.00 95.38 547 CYS A CA 1
ATOM 4355 C C . CYS A 1 547 ? -45.802 1.092 26.080 1.00 95.38 547 CYS A C 1
ATOM 4357 O O . CYS A 1 547 ? -46.117 2.016 26.824 1.00 95.38 547 CYS A O 1
ATOM 4359 N N . HIS A 1 548 ? -45.696 -0.158 26.514 1.00 94.62 548 HIS A N 1
ATOM 4360 C CA . HIS A 1 548 ? -45.947 -0.594 27.884 1.00 94.62 548 HIS A CA 1
ATOM 4361 C C . HIS A 1 548 ? -44.872 -1.592 28.318 1.00 94.62 548 HIS A C 1
ATOM 4363 O O . HIS A 1 548 ? -44.037 -2.020 27.526 1.00 94.62 548 HIS A O 1
ATOM 4369 N N . LYS A 1 549 ? -44.928 -2.007 29.586 1.00 96.19 549 LYS A N 1
ATOM 4370 C CA . LYS A 1 549 ? -44.064 -3.059 30.125 1.00 96.19 549 LYS A CA 1
ATOM 4371 C C . LYS A 1 549 ? -44.011 -4.291 29.210 1.00 96.19 549 LYS A C 1
ATOM 4373 O O . LYS A 1 549 ? -45.054 -4.860 28.889 1.00 96.19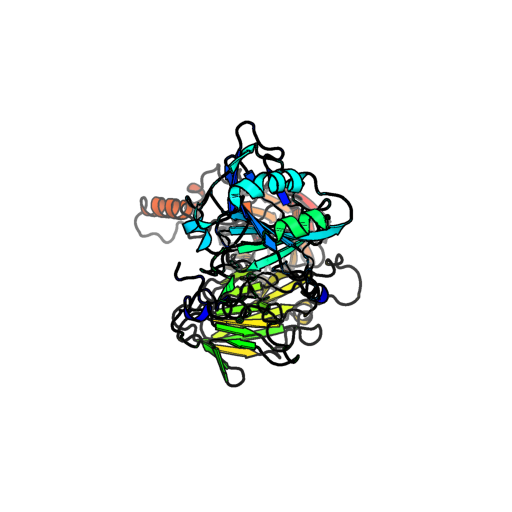 549 LYS A O 1
ATOM 4378 N N . GLY A 1 550 ? -42.798 -4.716 28.871 1.00 92.62 550 GLY A N 1
ATOM 4379 C CA . GLY A 1 550 ? -42.504 -5.854 28.002 1.00 92.62 550 GLY A CA 1
ATOM 4380 C C . GLY A 1 550 ? -42.537 -5.549 26.503 1.00 92.62 550 GLY A C 1
ATOM 4381 O O . GLY A 1 550 ? -42.247 -6.449 25.724 1.00 92.62 550 GLY A O 1
ATOM 4382 N N . ASP A 1 551 ? -42.885 -4.326 26.081 1.00 96.50 551 ASP A N 1
ATOM 4383 C CA . ASP A 1 551 ? -42.681 -3.916 24.691 1.00 96.50 551 ASP A CA 1
ATOM 4384 C C . ASP A 1 551 ? -41.188 -3.646 24.435 1.00 96.50 551 ASP A C 1
ATOM 4386 O O . ASP A 1 551 ? -40.530 -2.954 25.218 1.00 96.50 551 ASP A O 1
ATOM 4390 N N . THR A 1 552 ? -40.695 -4.134 23.298 1.00 96.25 552 THR A N 1
ATOM 4391 C CA . THR A 1 552 ? -39.379 -3.799 22.745 1.00 96.25 552 THR A CA 1
ATOM 4392 C C . THR A 1 552 ? -39.536 -2.669 21.737 1.00 96.25 552 THR A C 1
ATOM 4394 O O . THR A 1 552 ? -40.333 -2.777 20.803 1.00 96.25 552 THR A O 1
ATOM 4397 N N . MET A 1 553 ? -38.802 -1.579 21.913 1.00 96.75 553 MET A N 1
ATOM 4398 C CA . MET A 1 553 ? -38.757 -0.433 21.009 1.00 96.75 553 MET A CA 1
ATOM 4399 C C . MET A 1 553 ? -37.384 -0.375 20.352 1.00 96.75 553 MET A C 1
ATOM 4401 O O . MET A 1 553 ? -36.387 -0.449 21.057 1.00 96.75 553 MET A O 1
ATOM 4405 N N . GLY A 1 554 ? -37.323 -0.189 19.037 1.00 96.06 554 GLY A N 1
ATOM 4406 C CA . GLY A 1 554 ? -36.057 -0.060 18.316 1.00 96.06 554 GLY A CA 1
ATOM 4407 C C . GLY A 1 554 ? -35.952 1.232 17.525 1.00 96.06 554 GLY A C 1
ATOM 4408 O O . GLY A 1 554 ? -36.963 1.854 17.181 1.00 96.06 554 GLY A O 1
ATOM 4409 N N . CYS A 1 555 ? -34.722 1.637 17.237 1.00 97.12 555 CYS A N 1
ATOM 4410 C CA . CYS A 1 555 ? -34.399 2.798 16.422 1.00 97.12 555 CYS A CA 1
ATOM 4411 C C . CYS A 1 555 ? -33.193 2.475 15.541 1.00 97.12 555 CYS A C 1
ATOM 4413 O O . CYS A 1 555 ? -32.184 1.971 16.027 1.00 97.12 555 CYS A O 1
ATOM 4415 N N . GLY A 1 556 ? -33.296 2.778 14.249 1.00 94.75 556 GLY A N 1
ATOM 4416 C CA . GLY A 1 556 ? -32.200 2.565 13.317 1.00 94.75 556 GLY A CA 1
ATOM 4417 C C . GLY A 1 556 ? -32.186 3.539 12.152 1.00 94.75 556 GLY A C 1
ATOM 4418 O O . GLY A 1 556 ? -33.120 4.321 11.946 1.00 94.75 556 GLY A O 1
ATOM 4419 N N . ILE A 1 557 ? -31.099 3.485 11.390 1.00 92.94 557 ILE A N 1
ATOM 4420 C CA . ILE A 1 557 ? -30.840 4.326 10.225 1.00 92.94 557 ILE A CA 1
ATOM 4421 C C . ILE A 1 557 ? -30.693 3.434 8.994 1.00 92.94 557 ILE A C 1
ATOM 4423 O O . ILE A 1 557 ? -29.898 2.502 8.972 1.00 92.94 557 ILE A O 1
ATOM 4427 N N . LEU A 1 558 ? -31.435 3.748 7.936 1.00 89.69 558 LEU A N 1
ATOM 4428 C CA . LEU A 1 558 ? -31.170 3.227 6.601 1.00 89.69 558 LEU A CA 1
ATOM 4429 C C . LEU A 1 558 ? -30.209 4.190 5.904 1.00 89.69 558 LEU A C 1
ATOM 4431 O O . LEU A 1 558 ? -30.607 5.270 5.445 1.00 89.69 558 LEU A O 1
ATOM 4435 N N . PHE A 1 559 ? -28.940 3.796 5.861 1.00 86.38 559 PHE A N 1
ATOM 4436 C CA . PHE A 1 559 ? -27.906 4.512 5.126 1.00 86.38 559 PHE A CA 1
ATOM 4437 C C . PHE A 1 559 ? -28.067 4.269 3.617 1.00 86.38 559 PHE A C 1
ATOM 4439 O O . PHE A 1 559 ? -28.324 3.134 3.204 1.00 86.38 559 PHE A O 1
ATOM 4446 N N . PRO A 1 560 ? -27.954 5.308 2.770 1.00 80.00 560 PRO A N 1
ATOM 4447 C CA . PRO A 1 560 ? -27.968 5.113 1.327 1.00 80.00 560 PRO A CA 1
ATOM 4448 C C . PRO A 1 560 ? -26.725 4.318 0.865 1.00 80.00 560 PRO A C 1
ATOM 4450 O O . PRO A 1 560 ? -25.698 4.351 1.541 1.00 80.00 560 PRO A O 1
ATOM 4453 N N . PRO A 1 561 ? -26.777 3.599 -0.275 1.00 73.69 561 PRO A N 1
ATOM 4454 C CA . PRO A 1 561 ? -25.664 2.757 -0.738 1.00 73.69 561 PRO A CA 1
ATOM 4455 C C . PRO A 1 561 ? -24.349 3.507 -0.996 1.00 73.69 561 PRO A C 1
ATOM 4457 O O . PRO A 1 561 ? -23.283 2.902 -1.001 1.00 73.69 561 PRO A O 1
ATOM 4460 N N . ASP A 1 562 ? -24.437 4.810 -1.250 1.00 74.19 562 ASP A N 1
ATOM 4461 C CA . ASP A 1 562 ? -23.335 5.744 -1.467 1.00 74.19 562 ASP A CA 1
ATOM 4462 C C . ASP A 1 562 ? -23.006 6.581 -0.219 1.00 74.19 562 ASP A C 1
ATOM 4464 O O . ASP A 1 562 ? -22.309 7.588 -0.326 1.00 74.19 562 ASP A O 1
ATOM 4468 N N . TYR A 1 563 ? -23.503 6.184 0.960 1.00 75.31 563 TYR A N 1
ATOM 4469 C CA . TYR A 1 563 ? -23.184 6.849 2.218 1.00 75.31 563 TYR A CA 1
ATOM 4470 C C . TYR A 1 563 ? -21.683 6.784 2.512 1.00 75.31 563 TYR A C 1
ATOM 4472 O O . TYR A 1 563 ? -21.116 5.703 2.675 1.00 75.31 563 TYR A O 1
ATOM 4480 N N . ASP A 1 564 ? -21.064 7.957 2.621 1.00 71.62 564 ASP A N 1
ATOM 4481 C CA . ASP A 1 564 ? -19.674 8.120 3.025 1.00 71.62 564 ASP A CA 1
ATOM 4482 C C . ASP A 1 564 ? -19.622 8.631 4.470 1.00 71.62 564 ASP A C 1
ATOM 4484 O O . ASP A 1 564 ? -19.870 9.808 4.739 1.00 71.62 564 ASP A O 1
ATOM 4488 N N . SER A 1 565 ? -19.299 7.740 5.411 1.00 63.75 565 SER A N 1
ATOM 4489 C CA . SER A 1 565 ? -19.187 8.082 6.834 1.00 63.75 565 SER A CA 1
ATOM 4490 C C . SER A 1 565 ? -18.084 9.107 7.120 1.00 63.75 565 SER A C 1
ATOM 4492 O O . SER A 1 565 ? -18.135 9.778 8.149 1.00 63.75 565 SER A O 1
ATOM 4494 N N . GLU A 1 566 ? -17.099 9.258 6.226 1.00 58.25 566 GLU A N 1
ATOM 4495 C CA . GLU A 1 566 ? -16.014 10.234 6.375 1.00 58.25 566 GLU A CA 1
ATOM 4496 C C . GLU A 1 566 ? -16.505 11.665 6.117 1.00 58.25 566 GLU A C 1
ATOM 4498 O O . GLU A 1 566 ? -16.058 12.598 6.785 1.00 58.25 566 GLU A O 1
ATOM 4503 N N . ALA A 1 567 ? -17.460 11.852 5.197 1.00 57.41 567 ALA A N 1
ATOM 4504 C CA . ALA A 1 567 ? -18.003 13.168 4.849 1.00 57.41 567 ALA A CA 1
ATOM 4505 C C . ALA A 1 567 ? -18.786 13.814 6.006 1.00 57.41 567 ALA A C 1
ATOM 4507 O O . ALA A 1 567 ? -18.774 15.039 6.159 1.00 57.41 567 ALA A O 1
ATOM 4508 N N . ASP A 1 568 ? -19.428 12.984 6.831 1.00 58.88 568 ASP A N 1
ATOM 4509 C CA . ASP A 1 568 ? -20.213 13.402 7.994 1.00 58.88 568 ASP A CA 1
ATOM 4510 C C . ASP A 1 568 ? -19.451 13.214 9.325 1.00 58.88 568 ASP A C 1
ATOM 4512 O O . ASP A 1 568 ? -20.034 13.363 10.400 1.00 58.88 568 ASP A O 1
ATOM 4516 N N . SER A 1 569 ? -18.147 12.914 9.285 1.00 61.25 569 SER A N 1
ATOM 4517 C CA . SER A 1 569 ? -17.302 12.794 10.481 1.00 61.25 569 SER A CA 1
ATOM 4518 C C . SER A 1 569 ? -17.010 14.161 11.131 1.00 61.25 569 SER A C 1
ATOM 4520 O O . SER A 1 569 ? -17.075 15.214 10.487 1.00 61.25 569 SER A O 1
ATOM 4522 N N . ASP A 1 570 ? -16.734 14.170 12.442 1.00 54.41 570 ASP A N 1
ATOM 4523 C CA . ASP A 1 570 ? -16.283 15.396 13.115 1.00 54.41 570 ASP A CA 1
ATOM 4524 C C . ASP A 1 570 ? -14.904 15.802 12.561 1.00 54.41 570 ASP A C 1
ATOM 4526 O O . ASP A 1 570 ? -14.006 14.956 12.509 1.00 54.41 570 ASP A O 1
ATOM 4530 N N . PRO A 1 571 ? -14.693 17.077 12.179 1.00 46.22 571 PRO A N 1
ATOM 4531 C CA . PRO A 1 571 ? -13.364 17.557 11.831 1.00 46.22 571 PRO A CA 1
ATOM 4532 C C . PRO A 1 571 ? -12.419 17.387 13.026 1.00 46.22 571 PRO A C 1
ATOM 4534 O O . PRO A 1 571 ? -12.811 17.574 14.180 1.00 46.22 571 PRO A O 1
ATOM 4537 N N . SER A 1 572 ? -11.168 17.021 12.739 1.00 40.41 572 SER A N 1
ATOM 4538 C CA . SER A 1 572 ? -10.117 16.872 13.750 1.00 40.41 572 SER A CA 1
ATOM 4539 C C . SER A 1 572 ? -10.044 18.122 14.644 1.00 40.41 572 SER A C 1
ATOM 4541 O O . SER A 1 572 ? -10.194 19.232 14.131 1.00 40.41 572 SER A O 1
ATOM 4543 N N . PRO A 1 573 ? -9.737 18.003 15.950 1.00 38.47 573 PRO A N 1
ATOM 4544 C CA . PRO A 1 573 ? -9.413 19.158 16.795 1.00 38.47 573 PRO A CA 1
ATOM 4545 C C . PRO A 1 573 ? -8.297 20.045 16.210 1.00 38.47 573 PRO A C 1
ATOM 4547 O O . PRO A 1 573 ? -8.214 21.229 16.527 1.00 38.47 573 PRO A O 1
ATOM 4550 N N . ASP A 1 574 ? -7.467 19.476 15.330 1.00 39.19 574 ASP A N 1
ATOM 4551 C CA . ASP A 1 574 ? -6.379 20.152 14.621 1.00 39.19 574 ASP A CA 1
ATOM 4552 C C . ASP A 1 574 ? -6.803 20.764 13.268 1.00 39.19 574 ASP A C 1
ATOM 4554 O O . ASP A 1 574 ? -5.962 21.285 12.531 1.00 39.19 574 ASP A O 1
ATOM 4558 N N . ASP A 1 575 ? -8.090 20.704 12.909 1.00 40.66 575 ASP A N 1
ATOM 4559 C CA . ASP A 1 575 ? -8.617 21.304 11.685 1.00 40.66 575 ASP A CA 1
ATOM 4560 C C . ASP A 1 575 ? -8.558 22.847 11.785 1.00 40.66 575 ASP A C 1
ATOM 4562 O O . ASP A 1 575 ? -9.058 23.439 12.755 1.00 40.66 575 ASP A O 1
ATOM 4566 N N . PRO A 1 576 ? -7.935 23.541 10.814 1.00 37.25 576 PRO A N 1
ATOM 4567 C CA . PRO A 1 576 ? -7.828 24.998 10.820 1.00 37.25 576 PRO A CA 1
ATOM 4568 C C . PRO A 1 576 ? -9.186 25.723 10.874 1.00 37.25 576 PRO A C 1
ATOM 4570 O O . PRO A 1 576 ? -9.242 26.834 11.407 1.00 37.25 576 PRO A O 1
ATOM 4573 N N . ASP A 1 577 ? -10.280 25.111 10.408 1.00 41.06 577 ASP A N 1
ATOM 4574 C CA . ASP A 1 577 ? -11.626 25.695 10.507 1.00 41.06 577 ASP A CA 1
ATOM 4575 C C . ASP A 1 577 ? -12.215 25.594 11.927 1.00 41.06 577 ASP A C 1
ATOM 4577 O O . ASP A 1 577 ? -12.952 26.487 12.356 1.00 41.06 577 ASP A O 1
ATOM 4581 N N . VAL A 1 578 ? -11.837 24.566 12.699 1.00 42.88 578 VAL A N 1
ATOM 4582 C CA . VAL A 1 578 ? -12.210 24.412 14.119 1.00 42.88 578 VAL A CA 1
ATOM 4583 C C . VAL A 1 578 ? -11.438 25.418 14.976 1.00 42.88 578 VAL A C 1
ATOM 4585 O O . VAL A 1 578 ? -12.029 26.107 15.806 1.00 42.88 578 VAL A O 1
ATOM 4588 N N . ASN A 1 579 ? -10.144 25.607 14.706 1.00 39.69 579 ASN A N 1
ATOM 4589 C CA . ASN A 1 579 ? -9.326 26.622 15.381 1.00 39.69 579 ASN A CA 1
ATOM 4590 C C . ASN A 1 579 ? -9.794 28.061 15.104 1.00 39.69 579 ASN A C 1
ATOM 4592 O O . ASN A 1 579 ? -9.669 28.926 15.973 1.00 39.69 579 ASN A O 1
ATOM 4596 N N . ASN A 1 580 ? -10.370 28.332 13.930 1.00 40.03 580 ASN A N 1
ATOM 4597 C CA . ASN A 1 580 ? -10.977 29.632 13.640 1.00 40.03 580 ASN A CA 1
ATOM 4598 C C . ASN A 1 580 ? -12.293 29.845 14.408 1.00 40.03 580 ASN A C 1
ATOM 4600 O O . ASN A 1 580 ? -12.501 30.934 14.940 1.00 40.03 580 ASN A O 1
ATOM 4604 N N . MET A 1 581 ? -13.133 28.813 14.563 1.00 38.94 581 MET A N 1
ATOM 4605 C CA . MET A 1 581 ? -14.358 28.900 15.374 1.00 38.94 581 MET A CA 1
ATOM 4606 C C . MET A 1 581 ? -14.071 29.083 16.873 1.00 38.94 581 MET A C 1
ATOM 4608 O O . MET A 1 581 ? -14.720 29.896 17.527 1.00 38.94 581 MET A O 1
ATOM 4612 N N . VAL A 1 582 ? -13.071 28.380 17.417 1.00 41.50 582 VAL A N 1
ATOM 4613 C CA . VAL A 1 582 ? -12.673 28.493 18.835 1.00 41.50 582 VAL A CA 1
ATOM 4614 C C . VAL A 1 582 ? -12.043 29.864 19.134 1.00 41.50 582 VAL A C 1
ATOM 4616 O O . VAL A 1 582 ? -12.279 30.438 20.200 1.00 41.50 582 VAL A O 1
ATOM 4619 N N . ASN A 1 583 ? -11.304 30.440 18.178 1.00 38.50 583 ASN A N 1
ATOM 4620 C CA . ASN A 1 583 ? -10.729 31.783 18.311 1.00 38.50 583 ASN A CA 1
ATOM 4621 C C . ASN A 1 583 ? -11.768 32.910 18.188 1.00 38.50 583 ASN A C 1
ATOM 4623 O O . ASN A 1 583 ? -11.628 33.927 18.868 1.00 38.50 583 ASN A O 1
ATOM 4627 N N . GLU A 1 584 ? -12.828 32.745 17.389 1.00 41.50 584 GLU A N 1
ATOM 4628 C CA . GLU A 1 584 ? -13.963 33.684 17.392 1.00 41.50 584 GLU A CA 1
ATOM 4629 C C . GLU A 1 584 ? -14.774 33.603 18.702 1.00 41.50 584 GLU A C 1
ATOM 4631 O O . GLU A 1 584 ? -15.271 34.624 19.185 1.00 41.50 584 GLU A O 1
ATOM 4636 N N . MET A 1 585 ? -14.838 32.423 19.336 1.00 39.88 585 MET A N 1
ATOM 4637 C CA . MET A 1 585 ? -15.594 32.178 20.574 1.00 39.88 585 MET A CA 1
ATOM 4638 C C . MET A 1 585 ? -14.963 32.822 21.824 1.00 39.88 585 MET A C 1
ATOM 4640 O O . MET A 1 585 ? -15.679 33.309 22.697 1.00 39.88 585 MET A O 1
ATOM 4644 N N . HIS A 1 586 ? -13.631 32.916 21.896 1.00 44.97 586 HIS A N 1
ATOM 4645 C CA . HIS A 1 586 ? -12.930 33.592 23.001 1.00 44.97 586 HIS A CA 1
ATOM 4646 C C . HIS A 1 586 ? -12.965 35.133 22.930 1.00 44.97 586 HIS A C 1
ATOM 4648 O O . HIS A 1 586 ? -12.557 35.801 23.882 1.00 44.97 586 HIS A O 1
ATOM 4654 N N . GLY A 1 587 ? -13.445 35.713 21.824 1.00 38.72 587 GLY A N 1
ATOM 4655 C CA . GLY A 1 587 ? -13.451 37.162 21.600 1.00 38.72 587 GLY A CA 1
ATOM 4656 C C . GLY A 1 587 ? -14.673 37.918 22.135 1.00 38.72 587 GLY A C 1
ATOM 4657 O O . GLY A 1 587 ? -14.639 39.150 22.149 1.00 38.72 587 GLY A O 1
ATOM 4658 N N . LEU A 1 588 ? -15.747 37.231 22.552 1.00 43.66 588 LEU A N 1
ATOM 4659 C CA . LEU A 1 588 ? -17.052 37.877 22.781 1.00 43.66 588 LEU A CA 1
ATOM 4660 C C . LEU A 1 588 ? -17.654 37.749 24.189 1.00 43.66 588 LEU A C 1
ATOM 4662 O O . LEU A 1 588 ? -18.499 38.580 24.517 1.00 43.66 588 LEU A O 1
ATOM 4666 N N . TYR A 1 589 ? -17.207 36.832 25.055 1.00 35.19 589 TYR A N 1
ATOM 4667 C CA . TYR A 1 589 ? -17.725 36.747 26.430 1.00 35.19 589 TYR A CA 1
ATOM 4668 C C . TYR A 1 589 ? -16.624 36.472 27.457 1.00 35.19 589 TYR A C 1
ATOM 4670 O O . TYR A 1 589 ? -15.854 35.520 27.351 1.00 35.19 589 TYR A O 1
ATOM 4678 N N . GLY A 1 590 ? -16.538 37.371 28.442 1.00 34.56 590 GLY A N 1
ATOM 4679 C CA . GLY A 1 590 ? -15.675 37.236 29.609 1.00 34.56 590 GLY A CA 1
ATOM 4680 C C . GLY A 1 590 ? -16.153 36.129 30.547 1.00 34.56 590 GLY A C 1
ATOM 4681 O O . GLY A 1 590 ? -17.319 35.741 30.530 1.00 34.56 590 GLY A O 1
ATOM 4682 N N . SER A 1 591 ? -15.214 35.646 31.354 1.00 42.56 591 SER A N 1
ATOM 4683 C CA . SER A 1 591 ? -15.392 34.614 32.373 1.00 42.56 591 SER A CA 1
ATOM 4684 C C . SER A 1 591 ? -16.575 34.880 33.309 1.00 42.56 591 SER A C 1
ATOM 4686 O O . SER A 1 591 ? -16.786 36.021 33.718 1.00 42.56 591 SER A O 1
ATOM 4688 N N . ASP A 1 592 ? -17.222 33.782 33.708 1.00 36.91 592 ASP A N 1
ATOM 4689 C CA . ASP A 1 592 ? -18.165 33.612 34.828 1.00 36.91 592 ASP A CA 1
ATOM 4690 C C . ASP A 1 592 ? -19.663 33.570 34.466 1.00 36.91 592 ASP A C 1
ATOM 4692 O O . ASP A 1 592 ? -20.378 34.563 34.570 1.00 36.91 592 ASP A O 1
ATOM 4696 N N . SER A 1 593 ? -20.170 32.371 34.144 1.00 31.92 593 SER A N 1
ATOM 4697 C CA . SER A 1 593 ? -21.464 31.871 34.656 1.00 31.92 593 SER A CA 1
ATOM 4698 C C . SER A 1 593 ? -21.617 30.361 34.393 1.00 31.92 593 SER A C 1
ATOM 4700 O O . SER A 1 593 ? -21.457 29.904 33.266 1.00 31.92 593 SER A O 1
ATOM 4702 N N . GLU A 1 594 ? -21.918 29.583 35.437 1.00 38.88 594 GLU A N 1
ATOM 4703 C CA . GLU A 1 594 ? -22.143 28.123 35.387 1.00 38.88 594 GLU A CA 1
ATOM 4704 C C . GLU A 1 594 ? -23.571 27.722 34.944 1.00 38.88 594 GLU A C 1
ATOM 4706 O O . GLU A 1 594 ? -23.942 26.562 35.069 1.00 38.88 594 GLU A O 1
ATOM 4711 N N . ASP A 1 595 ? -24.368 28.636 34.379 1.00 36.75 595 ASP A N 1
ATOM 4712 C CA . ASP A 1 595 ? -25.759 28.372 33.968 1.00 36.75 595 ASP A CA 1
ATOM 4713 C C . ASP A 1 595 ? -26.045 28.924 32.555 1.00 36.75 595 ASP A C 1
ATOM 4715 O O . ASP A 1 595 ? -26.766 29.908 32.399 1.00 36.75 595 ASP A O 1
ATOM 4719 N N . SER A 1 596 ? -25.464 28.327 31.505 1.00 39.78 596 SER A N 1
ATOM 4720 C CA . SER A 1 596 ? -25.706 28.771 30.112 1.00 39.78 596 SER A CA 1
ATOM 4721 C C . SER A 1 596 ? -25.794 27.656 29.055 1.00 39.78 596 SER A C 1
ATOM 4723 O O . SER A 1 596 ? -25.620 27.914 27.866 1.00 39.78 596 SER A O 1
ATOM 4725 N N . ASP A 1 597 ? -26.142 26.419 29.436 1.00 40.50 597 ASP A N 1
ATOM 4726 C CA . ASP A 1 597 ? -26.361 25.337 28.452 1.00 40.50 597 ASP A CA 1
ATOM 4727 C C . ASP A 1 597 ? -27.589 25.589 27.539 1.00 40.50 597 ASP A C 1
ATOM 4729 O O . ASP A 1 597 ? -27.646 25.051 26.433 1.00 40.50 597 ASP A O 1
ATOM 4733 N N . ASP A 1 598 ? -28.549 26.426 27.960 1.00 38.44 598 ASP A N 1
ATOM 4734 C CA . ASP A 1 598 ? -29.728 26.797 27.155 1.00 38.44 598 ASP A CA 1
ATOM 4735 C C . ASP A 1 598 ? -29.415 27.840 26.053 1.00 38.44 598 ASP A C 1
ATOM 4737 O O . ASP A 1 598 ? -30.178 27.960 25.093 1.00 38.44 598 ASP A O 1
ATOM 4741 N N . ASP A 1 599 ? -28.282 28.556 26.129 1.00 39.31 599 ASP A N 1
ATOM 4742 C CA . ASP A 1 599 ? -27.909 29.612 25.167 1.00 39.31 599 ASP A CA 1
ATOM 4743 C C . ASP A 1 599 ? -27.073 29.097 23.972 1.00 39.31 599 ASP A C 1
ATOM 4745 O O . ASP A 1 599 ? -26.893 29.811 22.980 1.00 39.31 599 ASP A O 1
ATOM 4749 N N . LEU A 1 600 ? -26.601 27.841 23.995 1.00 39.88 600 LEU A N 1
ATOM 4750 C CA . LEU A 1 600 ? -25.806 27.265 22.896 1.00 39.88 600 LEU A CA 1
ATOM 4751 C C . LEU A 1 600 ? -26.618 26.970 21.620 1.00 39.88 600 LEU A C 1
ATOM 4753 O O . LEU A 1 600 ? -26.044 26.933 20.529 1.00 39.88 600 LEU A O 1
ATOM 4757 N N . ASP A 1 601 ? -27.940 26.793 21.722 1.00 40.47 601 ASP A N 1
ATOM 4758 C CA . ASP A 1 601 ? -28.814 26.573 20.554 1.00 40.47 601 ASP A CA 1
ATOM 4759 C C . ASP A 1 601 ? -29.010 27.860 19.714 1.00 40.47 601 ASP A C 1
ATOM 4761 O O . ASP A 1 601 ? -29.506 27.784 18.588 1.00 40.47 601 ASP A O 1
ATOM 4765 N N . LEU A 1 602 ? -28.582 29.033 20.209 1.00 40.59 602 LEU A N 1
ATOM 4766 C CA . LEU A 1 602 ? -28.600 30.306 19.468 1.00 40.59 602 LEU A CA 1
ATOM 4767 C C . LEU A 1 602 ? -27.302 30.591 18.686 1.00 40.59 602 LEU A C 1
ATOM 4769 O O . LEU A 1 602 ? -27.308 31.475 17.828 1.00 40.59 602 LEU A O 1
ATOM 4773 N N . LEU A 1 603 ? -26.207 29.862 18.952 1.00 37.41 603 LEU A N 1
ATOM 4774 C CA . LEU A 1 603 ? -24.886 30.108 18.344 1.00 37.41 603 LEU A CA 1
ATOM 4775 C C . LEU A 1 603 ? -24.533 29.193 17.161 1.00 37.41 603 LEU A C 1
ATOM 4777 O O . LEU A 1 603 ? -23.589 29.496 16.432 1.00 37.41 603 LEU A O 1
ATOM 4781 N N . TYR A 1 604 ? -25.274 28.104 16.930 1.00 38.00 604 TYR A N 1
ATOM 4782 C CA . TYR A 1 604 ? -25.109 27.283 15.727 1.00 38.00 604 TYR A CA 1
ATOM 4783 C C . TYR A 1 604 ? -26.004 27.829 14.607 1.00 38.00 604 TYR A C 1
ATOM 4785 O O . TYR A 1 604 ? -27.229 27.808 14.751 1.00 38.00 604 TYR A O 1
ATOM 4793 N N . PRO A 1 605 ? -25.439 28.328 13.488 1.00 36.47 605 PRO A N 1
ATOM 4794 C CA . PRO A 1 605 ? -26.238 28.874 12.402 1.00 36.47 605 PRO A CA 1
ATOM 4795 C C . PRO A 1 605 ? -27.244 27.835 11.906 1.00 36.47 605 PRO A C 1
ATOM 4797 O O . PRO A 1 605 ? -26.871 26.701 11.597 1.00 36.47 605 PRO A O 1
ATOM 4800 N N . LEU A 1 606 ? -28.500 28.271 11.788 1.00 41.09 606 LEU A N 1
ATOM 4801 C CA . LEU A 1 606 ? -29.661 27.528 11.282 1.00 41.09 606 LEU A CA 1
ATOM 4802 C C . LEU A 1 606 ? -29.405 26.777 9.958 1.00 41.09 606 LEU A C 1
ATOM 4804 O O . LEU A 1 606 ? -30.122 25.830 9.654 1.00 41.09 606 LEU A O 1
ATOM 4808 N N . ASP A 1 607 ? -28.368 27.170 9.217 1.00 42.41 607 ASP A N 1
ATOM 4809 C CA . ASP A 1 607 ? -28.108 26.766 7.837 1.00 42.41 607 ASP A CA 1
ATOM 4810 C C . ASP A 1 607 ? -27.119 25.584 7.697 1.00 42.41 607 ASP A C 1
ATOM 4812 O O . ASP A 1 607 ? -26.955 25.054 6.599 1.00 42.41 607 ASP A O 1
ATOM 4816 N N . LYS A 1 608 ? -26.431 25.150 8.773 1.00 43.53 608 LYS A N 1
ATOM 4817 C CA . LYS A 1 608 ? -25.420 24.065 8.688 1.00 43.53 608 LYS A CA 1
ATOM 4818 C C . LYS A 1 608 ? -25.975 22.648 8.888 1.00 43.53 608 LYS A C 1
ATOM 4820 O O . LYS A 1 608 ? -25.361 21.702 8.406 1.00 43.53 608 LYS A O 1
ATOM 4825 N N . GLU A 1 609 ? -27.128 22.479 9.540 1.00 48.22 609 GLU A N 1
ATOM 4826 C CA . GLU A 1 609 ? -27.781 21.158 9.680 1.00 48.22 609 GLU A CA 1
ATOM 4827 C C . GLU A 1 609 ? -28.422 20.674 8.360 1.00 48.22 609 GLU A C 1
ATOM 4829 O O . GLU A 1 609 ? -28.655 19.479 8.191 1.00 48.22 609 GLU A O 1
ATOM 4834 N N . GLU A 1 610 ? -28.647 21.565 7.384 1.00 49.22 610 GLU A N 1
ATOM 4835 C CA . GLU A 1 610 ? -29.169 21.205 6.054 1.00 49.22 610 GLU A CA 1
ATOM 4836 C C . GLU A 1 610 ? -28.101 20.645 5.089 1.00 49.22 610 GLU A C 1
ATOM 4838 O O . GLU A 1 610 ? -28.443 20.237 3.980 1.00 49.22 610 GLU A O 1
ATOM 4843 N N . GLN A 1 611 ? -26.821 20.603 5.486 1.00 55.81 611 GLN A N 1
ATOM 4844 C CA . GLN A 1 611 ? -25.701 20.194 4.620 1.00 55.81 611 GLN A CA 1
ATOM 4845 C C . GLN A 1 611 ? -25.252 18.729 4.780 1.00 55.81 611 GLN A C 1
ATOM 4847 O O . GLN A 1 611 ? -24.416 18.286 3.997 1.00 55.81 611 GLN A O 1
ATOM 4852 N N . GLY A 1 612 ? -25.779 17.989 5.762 1.00 65.69 612 GLY A N 1
ATOM 4853 C CA . GLY A 1 612 ? -25.414 16.584 6.003 1.00 65.69 612 GLY A CA 1
ATOM 4854 C C . GLY A 1 612 ? -26.180 15.582 5.135 1.00 65.69 612 GLY A C 1
ATOM 4855 O O . GLY A 1 612 ? -27.227 15.908 4.562 1.00 65.69 612 GLY A O 1
ATOM 4856 N N . THR A 1 613 ? -25.695 14.339 5.053 1.00 82.12 613 THR A N 1
ATOM 4857 C CA . THR A 1 613 ? -26.347 13.305 4.233 1.00 82.12 613 THR A CA 1
ATOM 4858 C C . THR A 1 613 ? -27.766 13.019 4.724 1.00 82.12 613 THR A C 1
ATOM 4860 O O . THR A 1 613 ? -28.008 12.764 5.906 1.00 82.12 613 THR A O 1
ATOM 4863 N N . LYS A 1 614 ? -28.741 13.047 3.808 1.00 87.56 614 LYS A N 1
ATOM 4864 C CA . LYS A 1 614 ? -30.143 12.766 4.129 1.00 87.56 614 LYS A CA 1
ATOM 4865 C C . LYS A 1 614 ? -30.369 11.261 4.242 1.00 87.56 614 LYS A C 1
ATOM 4867 O O . LYS A 1 614 ? -30.313 10.552 3.241 1.00 87.56 614 LYS A O 1
ATOM 4872 N N . VAL A 1 615 ? -30.718 10.797 5.436 1.00 90.50 615 VAL A N 1
ATOM 4873 C CA . VAL A 1 615 ? -30.985 9.382 5.732 1.00 90.50 615 VAL A CA 1
ATOM 4874 C C . VAL A 1 615 ? -32.431 9.148 6.143 1.00 90.50 615 VAL A C 1
ATOM 4876 O O . VAL A 1 615 ? -33.182 10.092 6.415 1.00 90.50 615 VAL A O 1
ATOM 4879 N N . GLN A 1 616 ? -32.841 7.880 6.161 1.00 92.56 616 GLN A N 1
ATOM 4880 C CA . GLN A 1 616 ? -34.131 7.467 6.707 1.00 92.56 616 GLN A CA 1
ATOM 4881 C C . GLN A 1 616 ? -33.926 6.855 8.089 1.00 92.56 616 GLN A C 1
ATOM 4883 O O . GLN A 1 616 ? -33.288 5.820 8.221 1.00 92.56 616 GLN A O 1
ATOM 4888 N N . VAL A 1 617 ? -34.502 7.478 9.109 1.00 95.75 617 VAL A N 1
ATOM 4889 C CA . VAL A 1 617 ? -34.570 6.925 10.462 1.00 95.75 617 VAL A CA 1
ATOM 4890 C C . VAL A 1 617 ? -35.876 6.168 10.593 1.00 95.75 617 VAL A C 1
ATOM 4892 O O . VAL A 1 617 ? -36.940 6.711 10.278 1.00 95.75 617 VAL A O 1
ATOM 4895 N N . PHE A 1 618 ? -35.806 4.931 11.058 1.00 95.62 618 PHE A N 1
ATOM 4896 C CA . PHE A 1 618 ? -36.969 4.097 11.318 1.00 95.62 618 PHE A CA 1
ATOM 4897 C C . PHE A 1 618 ? -37.036 3.716 12.792 1.00 95.62 618 PHE A C 1
ATOM 4899 O O . PHE A 1 618 ? -36.029 3.668 13.495 1.00 95.62 618 PHE A O 1
ATOM 4906 N N . PHE A 1 619 ? -38.253 3.448 13.249 1.00 97.06 619 PHE A N 1
ATOM 4907 C CA . PHE A 1 619 ? -38.510 2.970 14.600 1.00 97.06 619 PHE A CA 1
ATOM 4908 C C . PHE A 1 619 ? -39.313 1.685 14.543 1.00 97.06 619 PHE A C 1
ATOM 4910 O O . PHE A 1 619 ? -40.195 1.539 13.689 1.00 97.06 619 PHE A O 1
ATOM 4917 N N . THR A 1 620 ? -39.046 0.775 15.469 1.00 95.50 620 THR A N 1
ATOM 4918 C CA . THR A 1 620 ? -39.748 -0.501 15.581 1.00 95.50 620 THR A CA 1
ATOM 4919 C C . THR A 1 620 ? -40.448 -0.621 16.930 1.00 95.50 620 THR A C 1
ATOM 4921 O O . THR A 1 620 ? -40.085 0.019 17.918 1.00 95.50 620 THR A O 1
ATOM 4924 N N . ARG A 1 621 ? -41.486 -1.453 16.965 1.00 95.25 621 ARG A N 1
ATOM 4925 C CA . ARG A 1 621 ? -42.099 -1.960 18.187 1.00 95.25 621 ARG A CA 1
ATOM 4926 C C . ARG A 1 621 ? -42.324 -3.455 18.029 1.00 95.25 621 ARG A C 1
ATOM 4928 O O . ARG A 1 621 ? -43.008 -3.871 17.092 1.00 95.25 621 ARG A O 1
ATOM 4935 N N . ASN A 1 622 ? -41.780 -4.252 18.943 1.00 92.75 622 ASN A N 1
ATOM 4936 C CA . ASN A 1 622 ? -41.850 -5.715 18.944 1.00 92.75 622 ASN A CA 1
ATOM 4937 C C . ASN A 1 622 ? -41.459 -6.305 17.575 1.00 92.75 622 ASN A C 1
ATOM 4939 O O . ASN A 1 622 ? -42.208 -7.090 16.987 1.00 92.75 622 ASN A O 1
ATOM 4943 N N . GLY A 1 623 ? -40.334 -5.828 17.028 1.00 86.12 623 GLY A N 1
ATOM 4944 C CA . GLY A 1 623 ? -39.791 -6.252 15.733 1.00 86.12 623 GLY A CA 1
ATOM 4945 C C . GLY A 1 623 ? -40.557 -5.763 14.495 1.00 86.12 623 GLY A C 1
ATOM 4946 O O . GLY A 1 623 ? -40.268 -6.204 13.387 1.00 86.12 623 GLY A O 1
ATOM 4947 N N . LYS A 1 624 ? -41.556 -4.878 14.635 1.00 89.75 624 LYS A N 1
ATOM 4948 C CA . LYS A 1 624 ? -42.311 -4.318 13.497 1.00 89.75 624 LYS A CA 1
ATOM 4949 C C . LYS A 1 624 ? -42.052 -2.830 13.336 1.00 89.75 624 LYS A C 1
ATOM 4951 O O . LYS A 1 624 ? -42.185 -2.087 14.304 1.00 89.75 624 LYS A O 1
ATOM 4956 N N . ILE A 1 625 ? -41.772 -2.386 12.110 1.00 92.31 625 ILE A N 1
ATOM 4957 C CA . ILE A 1 625 ? -41.604 -0.963 11.787 1.00 92.31 625 ILE A CA 1
ATOM 4958 C C . ILE A 1 625 ? -42.899 -0.199 12.103 1.00 92.31 625 ILE A C 1
ATOM 4960 O O . ILE A 1 625 ? -43.967 -0.510 11.575 1.00 92.31 625 ILE A O 1
ATOM 4964 N N . VAL A 1 626 ? -42.784 0.809 12.967 1.00 92.69 626 VAL A N 1
ATOM 4965 C CA . VAL A 1 626 ? -43.847 1.752 13.345 1.00 92.69 626 VAL A CA 1
ATOM 4966 C C . VAL A 1 626 ? -43.961 2.860 12.302 1.00 92.69 626 VAL A C 1
ATOM 4968 O O . VAL A 1 626 ? -45.059 3.241 11.906 1.00 92.69 626 VAL A O 1
ATOM 4971 N N . GLY A 1 627 ? -42.820 3.348 11.820 1.00 89.69 627 GLY A N 1
ATOM 4972 C CA . GLY A 1 627 ? -42.754 4.373 10.793 1.00 89.69 627 GLY A CA 1
ATOM 4973 C C . GLY A 1 627 ? -41.322 4.804 10.511 1.00 89.69 627 GLY A C 1
ATOM 4974 O O . GLY A 1 627 ? -40.375 4.321 11.133 1.00 89.69 627 GLY A O 1
ATOM 4975 N N . LEU A 1 628 ? -41.186 5.737 9.572 1.00 93.25 628 LEU A N 1
ATOM 4976 C CA . LEU A 1 628 ? -39.906 6.257 9.108 1.00 93.25 628 LEU A CA 1
ATOM 4977 C C . LEU A 1 628 ? -39.966 7.769 8.868 1.00 93.25 628 LEU A C 1
ATOM 4979 O O . LEU A 1 628 ? -41.012 8.325 8.520 1.00 93.25 628 LEU A O 1
ATOM 4983 N N . LYS A 1 629 ? -38.840 8.445 9.088 1.00 92.75 629 LYS A N 1
ATOM 4984 C CA . LYS A 1 629 ? -38.664 9.889 8.904 1.00 92.75 629 LYS A CA 1
ATOM 4985 C C . LYS A 1 629 ? -37.337 10.163 8.219 1.00 92.75 629 LYS A C 1
ATOM 4987 O O . LYS A 1 629 ? -36.346 9.494 8.472 1.00 92.75 629 LYS A O 1
ATOM 4992 N N . HIS A 1 630 ? -37.326 11.178 7.366 1.00 89.56 630 HIS A N 1
ATOM 4993 C CA . HIS A 1 630 ? -36.090 11.655 6.764 1.00 89.56 630 HIS A CA 1
ATOM 4994 C C . HIS A 1 630 ? -35.475 12.751 7.628 1.00 89.56 630 HIS A C 1
ATOM 4996 O O . HIS A 1 630 ? -36.176 13.694 7.997 1.00 89.56 630 HIS A O 1
ATOM 5002 N N . ILE A 1 631 ? -34.177 12.648 7.886 1.00 89.06 631 ILE A N 1
ATOM 5003 C CA . ILE A 1 631 ? -33.392 13.652 8.609 1.00 89.06 631 ILE A CA 1
ATOM 5004 C C . ILE A 1 631 ? -31.987 13.726 7.999 1.00 89.06 631 ILE A C 1
ATOM 5006 O O . ILE A 1 631 ? -31.531 12.762 7.386 1.00 89.06 631 ILE A O 1
ATOM 5010 N N . CYS A 1 632 ? -31.324 14.871 8.125 1.00 86.44 632 CYS A N 1
ATOM 5011 C CA . CYS A 1 632 ? -29.919 15.009 7.749 1.00 86.44 632 CYS A CA 1
ATOM 5012 C C . CYS A 1 632 ? -29.033 14.570 8.916 1.00 86.44 632 CYS A C 1
ATOM 5014 O O . CYS A 1 632 ? -29.313 14.916 10.067 1.00 86.44 632 CYS A O 1
ATOM 5016 N N . ILE A 1 633 ? -27.986 13.802 8.625 1.00 83.25 633 ILE A N 1
ATOM 5017 C CA . ILE A 1 633 ? -27.003 13.399 9.630 1.00 83.25 633 ILE A CA 1
ATOM 5018 C C . ILE A 1 633 ? -26.198 14.633 10.064 1.00 83.25 633 ILE A C 1
ATOM 5020 O O . ILE A 1 633 ? -25.673 15.341 9.206 1.00 83.25 633 ILE A O 1
ATOM 5024 N N . PRO A 1 634 ? -26.108 14.940 11.370 1.00 82.50 634 PRO A N 1
ATOM 5025 C CA . PRO A 1 634 ? -25.228 15.992 11.850 1.00 82.50 634 PRO A CA 1
ATOM 5026 C C . PRO A 1 634 ? -23.770 15.551 11.707 1.00 82.50 634 PRO A C 1
ATOM 5028 O O . PRO A 1 634 ? -23.463 14.362 11.811 1.00 82.50 634 PRO A O 1
ATOM 5031 N N . LYS A 1 635 ? -22.858 16.517 11.560 1.00 75.25 635 LYS A N 1
ATOM 5032 C CA . LYS A 1 635 ? -21.421 16.235 11.676 1.00 75.25 635 LYS A CA 1
ATOM 5033 C C . LYS A 1 635 ? -21.123 15.509 12.995 1.00 75.25 635 LYS A C 1
ATOM 5035 O O . LYS A 1 635 ? -21.689 15.858 14.033 1.00 75.25 635 LYS A O 1
ATOM 5040 N N . GLY A 1 636 ? -20.291 14.476 12.916 1.00 73.75 636 GLY A N 1
ATOM 5041 C CA . GLY A 1 636 ? -19.976 13.569 14.018 1.00 73.75 636 GLY A CA 1
ATOM 5042 C C . GLY A 1 636 ? -20.940 12.390 14.180 1.00 73.75 636 GLY A C 1
ATOM 5043 O O . GLY A 1 636 ? -20.694 11.538 15.038 1.00 73.75 636 GLY A O 1
ATOM 5044 N N . GLY A 1 637 ? -22.004 12.318 13.373 1.00 85.56 637 GLY A N 1
ATOM 5045 C CA . GLY A 1 637 ? -22.967 11.219 13.363 1.00 85.56 637 GLY A CA 1
ATOM 5046 C C . GLY A 1 637 ? -24.066 11.310 14.429 1.00 85.56 637 GLY A C 1
ATOM 5047 O O . GLY A 1 637 ? -24.130 12.223 15.258 1.00 85.56 637 GLY A O 1
ATOM 5048 N N . PHE A 1 638 ? -24.964 1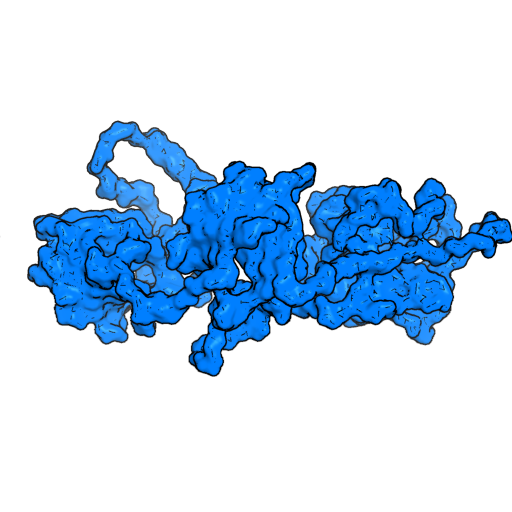0.327 14.395 1.00 91.44 638 PHE A N 1
ATOM 5049 C CA . PHE A 1 638 ? -26.093 10.188 15.313 1.00 91.44 638 PHE A CA 1
ATOM 5050 C C . PHE A 1 638 ? -25.829 9.091 16.345 1.00 91.44 638 PHE A C 1
ATOM 5052 O O . PHE A 1 638 ? -25.578 7.950 15.977 1.00 91.44 638 PHE A O 1
ATOM 5059 N N . TYR A 1 639 ? -25.950 9.414 17.629 1.00 92.12 639 TYR A N 1
ATOM 5060 C CA . TYR A 1 639 ? -25.647 8.505 18.735 1.00 92.12 639 TYR A CA 1
ATOM 5061 C C . TYR A 1 639 ? -26.933 7.907 19.308 1.00 92.12 639 TYR A C 1
ATOM 5063 O O . TYR A 1 639 ? -27.864 8.680 19.581 1.00 92.12 639 TYR A O 1
ATOM 5071 N N . PRO A 1 640 ? -26.999 6.583 19.546 1.00 96.38 640 PRO A N 1
ATOM 5072 C CA . PRO A 1 640 ? -28.075 5.959 20.310 1.00 96.38 640 PRO A CA 1
ATOM 5073 C C . PRO A 1 640 ? -28.306 6.689 21.627 1.00 96.38 640 PRO A C 1
ATOM 5075 O O . PRO A 1 640 ? -27.371 6.961 22.382 1.00 96.38 640 PRO A O 1
ATOM 5078 N N . THR A 1 641 ? -29.552 7.077 21.874 1.00 96.19 641 THR A N 1
ATOM 5079 C CA . THR A 1 641 ? -29.910 7.912 23.016 1.00 96.19 641 THR A CA 1
ATOM 5080 C C . THR A 1 641 ? -31.236 7.459 23.618 1.00 96.19 641 THR A C 1
ATOM 5082 O O . THR A 1 641 ? -32.247 7.333 22.924 1.00 96.19 641 THR A O 1
ATOM 5085 N N . VAL A 1 642 ? -31.240 7.260 24.934 1.00 97.44 642 VAL A N 1
ATOM 5086 C CA . VAL A 1 642 ? -32.411 6.890 25.731 1.00 97.44 642 VAL A CA 1
ATOM 5087 C C . VAL A 1 642 ? -32.702 8.007 26.729 1.00 97.44 642 VAL A C 1
ATOM 5089 O O . VAL A 1 642 ? -31.800 8.494 27.412 1.00 97.44 642 VAL A O 1
ATOM 5092 N N . GLY A 1 643 ? -33.964 8.427 26.798 1.00 96.50 643 GLY A N 1
ATOM 5093 C CA . GLY A 1 643 ? -34.450 9.396 27.781 1.00 96.50 643 GLY A CA 1
ATOM 5094 C C . GLY A 1 643 ? -35.447 8.761 28.740 1.00 96.50 643 GLY A C 1
ATOM 5095 O O . GLY A 1 643 ? -36.281 7.971 28.300 1.00 96.50 643 GLY A O 1
ATOM 5096 N N . MET A 1 644 ? -35.355 9.119 30.018 1.00 96.38 644 MET A N 1
ATOM 5097 C CA . MET A 1 644 ? -36.278 8.726 31.087 1.00 96.38 644 MET A CA 1
ATOM 5098 C C . MET A 1 644 ? -36.567 9.936 31.978 1.00 96.38 644 MET A C 1
ATOM 5100 O O . MET A 1 644 ? -35.702 10.791 32.154 1.00 96.38 644 MET A O 1
ATOM 5104 N N . LEU A 1 645 ? -37.759 10.044 32.551 1.00 92.81 645 LEU A N 1
ATOM 5105 C CA . LEU A 1 645 ? -38.154 11.211 33.352 1.00 92.81 645 LEU A CA 1
ATOM 5106 C C . LEU A 1 645 ? -39.021 10.857 34.568 1.00 92.81 645 LEU A C 1
ATOM 5108 O O . LEU A 1 645 ? -39.159 11.681 35.475 1.00 92.81 645 LEU A O 1
ATOM 5112 N N . SER A 1 646 ? -39.606 9.661 34.625 1.00 89.75 646 SER A N 1
ATOM 5113 C CA . SER A 1 646 ? -40.457 9.252 35.743 1.00 89.75 646 SER A CA 1
ATOM 5114 C C . SER A 1 646 ? -39.717 8.347 36.725 1.00 89.75 646 SER A C 1
ATOM 5116 O O . SER A 1 646 ? -38.919 7.487 36.355 1.00 89.75 646 SER A O 1
ATOM 5118 N N . SER A 1 647 ? -40.050 8.485 38.011 1.00 87.00 647 SER A N 1
ATOM 5119 C CA . SER A 1 647 ? -39.616 7.565 39.067 1.00 87.00 647 SER A CA 1
ATOM 5120 C C . SER A 1 647 ? -39.851 6.101 38.676 1.00 87.00 647 SER A C 1
ATOM 5122 O O . SER A 1 647 ? -40.898 5.747 38.129 1.00 87.00 647 SER A O 1
ATOM 5124 N N . CYS A 1 648 ? -38.873 5.255 39.016 1.00 87.00 648 CYS A N 1
ATOM 5125 C CA . CYS A 1 648 ? -38.888 3.802 38.814 1.00 87.00 648 CYS A CA 1
ATOM 5126 C C . CYS A 1 648 ? -38.837 3.316 37.357 1.00 87.00 648 CYS A C 1
ATOM 5128 O O . CYS A 1 648 ? -38.937 2.110 37.150 1.00 87.00 648 CYS A O 1
ATOM 5130 N N . GLU A 1 649 ? -38.640 4.196 36.373 1.00 94.50 649 GLU A N 1
ATOM 5131 C CA . GLU A 1 649 ? -38.435 3.772 34.985 1.00 94.50 649 GLU A CA 1
ATOM 5132 C C . GLU A 1 649 ? -37.173 2.920 34.841 1.00 94.50 649 GLU A C 1
ATOM 5134 O O . GLU A 1 649 ? -36.096 3.276 35.336 1.00 94.50 649 GLU A O 1
ATOM 5139 N N . LYS A 1 650 ? -37.333 1.774 34.173 1.00 95.94 650 LYS A N 1
ATOM 5140 C CA . LYS A 1 650 ? -36.260 0.832 33.870 1.00 95.94 650 LYS A CA 1
ATOM 5141 C C . LYS A 1 650 ? -36.408 0.282 32.466 1.00 95.94 650 LYS A C 1
ATOM 5143 O O . LYS A 1 650 ? -37.466 -0.247 32.111 1.00 95.94 650 LYS A O 1
ATOM 5148 N N . VAL A 1 651 ? -35.321 0.306 31.710 1.00 95.81 651 VAL A N 1
ATOM 5149 C CA . VAL A 1 651 ? -35.258 -0.319 30.387 1.00 95.81 651 VAL A CA 1
ATOM 5150 C C . VAL A 1 651 ? -34.049 -1.228 30.289 1.00 95.81 651 VAL A C 1
ATOM 5152 O O . VAL A 1 651 ? -32.982 -0.893 30.792 1.00 95.81 651 VAL A O 1
ATOM 5155 N N . ARG A 1 652 ? -34.214 -2.385 29.652 1.00 93.62 652 ARG A N 1
ATOM 5156 C CA . ARG A 1 652 ? -33.088 -3.219 29.233 1.00 93.62 652 ARG A CA 1
ATOM 5157 C C . ARG A 1 652 ? -32.650 -2.730 27.864 1.00 93.62 652 ARG A C 1
ATOM 5159 O O . ARG A 1 652 ? -33.508 -2.588 27.002 1.00 93.62 652 ARG A O 1
ATOM 5166 N N . VAL A 1 653 ? -31.369 -2.462 27.675 1.00 90.00 653 VAL A N 1
ATOM 5167 C CA . VAL A 1 653 ? -30.835 -1.949 26.410 1.00 90.00 653 VAL A CA 1
ATOM 5168 C C . VAL A 1 653 ? -30.025 -3.027 25.720 1.00 90.00 653 VAL A C 1
ATOM 5170 O O . VAL A 1 653 ? -29.233 -3.704 26.367 1.00 90.00 653 VAL A O 1
ATOM 5173 N N . ASP A 1 654 ? -30.205 -3.134 24.411 1.00 87.56 654 ASP A N 1
ATOM 5174 C CA . ASP A 1 654 ? -29.325 -3.867 23.516 1.00 87.56 654 ASP A CA 1
ATOM 5175 C C . ASP A 1 654 ? -28.862 -2.911 22.408 1.00 87.56 654 ASP A C 1
ATOM 5177 O O . ASP A 1 654 ? -29.659 -2.440 21.592 1.00 87.56 654 ASP A O 1
ATOM 5181 N N . LEU A 1 655 ? -27.573 -2.562 22.425 1.00 84.56 655 LEU A N 1
ATOM 5182 C CA . LEU A 1 655 ? -26.968 -1.687 21.418 1.00 84.56 655 LEU A CA 1
ATOM 5183 C C . LEU A 1 655 ? -26.593 -2.430 20.129 1.00 84.56 655 LEU A C 1
ATOM 5185 O O . LEU A 1 655 ? -26.325 -1.776 19.125 1.00 84.56 655 LEU A O 1
ATOM 5189 N N . HIS A 1 656 ? -26.601 -3.766 20.148 1.00 79.75 656 HIS A N 1
ATOM 5190 C CA . HIS A 1 656 ? -26.187 -4.617 19.033 1.00 79.75 656 HIS A CA 1
ATOM 5191 C C . HIS A 1 656 ? -27.138 -5.817 18.861 1.00 79.75 656 HIS A C 1
ATOM 5193 O O . HIS A 1 656 ? -26.683 -6.967 18.833 1.00 79.75 656 HIS A O 1
ATOM 5199 N N . PRO A 1 657 ? -28.460 -5.592 18.746 1.00 71.31 657 PRO A N 1
ATOM 5200 C CA . PRO A 1 657 ? -29.405 -6.690 18.670 1.00 71.31 657 PRO A CA 1
ATOM 5201 C C . PRO A 1 657 ? -29.185 -7.499 17.392 1.00 71.31 657 PRO A C 1
ATOM 5203 O O . PRO A 1 657 ? -29.002 -6.962 16.299 1.00 71.31 657 PRO A O 1
ATOM 5206 N N . LEU A 1 658 ? -29.281 -8.824 17.516 1.00 51.97 658 LEU A N 1
ATOM 5207 C CA . LEU A 1 658 ? -29.175 -9.758 16.385 1.00 51.97 658 LEU A CA 1
ATOM 5208 C C . LEU A 1 658 ? -30.328 -9.616 15.374 1.00 51.97 658 LEU A C 1
ATOM 5210 O O . LEU A 1 658 ? -30.304 -10.229 14.307 1.00 51.97 658 LEU A O 1
ATOM 5214 N N . THR A 1 659 ? -31.360 -8.846 15.720 1.00 53.16 659 THR A N 1
ATOM 5215 C CA . THR A 1 659 ? -32.512 -8.548 14.872 1.00 53.16 659 THR A CA 1
ATOM 5216 C C . THR A 1 659 ? -32.620 -7.042 14.677 1.00 53.16 659 THR A C 1
ATOM 5218 O O . THR A 1 659 ? -32.884 -6.336 15.646 1.00 53.16 659 THR A O 1
ATOM 5221 N N . GLY A 1 660 ? -32.462 -6.571 13.437 1.00 42.12 660 GLY A N 1
ATOM 5222 C CA . GLY A 1 660 ? -32.591 -5.168 13.029 1.00 42.12 660 GLY A CA 1
ATOM 5223 C C . GLY A 1 660 ? -33.235 -5.035 11.662 1.00 42.12 660 GLY A C 1
ATOM 5224 O O . GLY A 1 660 ? -32.937 -5.896 10.800 1.00 42.12 660 GLY A O 1
#

Secondary structure (DSSP, 8-state):
--GGGS-GGGHHHHSTTTTT-SS-SSBEE-GGGPPP-TT---EEEESSSPPTT-EEEEEE-SS-EEEEEES--EEEETT-SS-EEEEEEEEEE-STTT---SSEETTB--SEEEEEEEE-TTT-SSHHHHTTSTT-EEEEEEEEEEESSPPHHHHHHHTTTTTT--TTTT-EEEEE---SGGGS-S--S-EEEEEE--SSTT--S-EEEEEESS-EEEEHHHHHHHT-----TTGGG-TTS-----SPPPB----S----TT--EEESEEEETTEEEE---TT-PPEEEE-SS---SSS-EEEEEEEEETTT---EEEEE-TT--TTS-TTSSTT-EEEETTT-EEEESSS--EE-S----TT-EEEEEEEPPPSSS-S----TTEEEEEEEETTEEEEEEEEE--TT--EEEEEE-STTEEEEEETT----TTHHHH------GGGEEEEESEEEETTEEEE-S--SSTT--EEEEESS---SSS-EEEEEEEEETTT--EEEEEE-TT--TTS-TTSSSSEEEEETTT-EEEESSSSPEE-S----TT-EEEEEEE--TT--TTTTSPPPTT-HHHHHHHHHHTTT--S--S--TTSGGGTS-TTSGGGS-EEEEEEEETTEEEEEEEEEPPTT--EEEEEE-STTEEEEEESS-S--

Organism: Pinctada imbricata (NCBI:txid66713)

Foldseek 3Di:
DVVLPDDLVCLCVVVVPFSPDQFADDAEAEVVPADDDPQQFDKDKPCFVPDPPKKWKWADQVLWTKIATDHAIWIDGSPQPDIWGFGIKTKFAAPPVQQTDLYHYNNHHGRMKMKGKTFDCVPDVDPVVLQQAAQRIEIEIAGEHADADALPVLVVNLVCCVVRLANVVGDIDMDDDHGPCSVHAPDQRAWGWDQHFDQDRSNHSRYTYTYHPGHHYHHPVSSVSRVSPSPPVPCPVVVPDCPGDSHNHHDPNVQVPPQPQFQKDWDQWDDDPQKIAGHDDPVLFKIKIWGRAFADPVQFKKKKAWQACADQNFKKKWWDFPRDDRRDGFQAAAQGWTQGQRQRFIRHRRPDTDRFGHHDGHGKMKMKGWDDDDPDDDDPDDDPFWIFMWMDIRLHTRDTDITGADPRHIIIMMMDRHHPTMIGIGSRDDDDPVCVVVPPPDQCPQQWPDWDQWDGGRLKIWRRFDLPDQQRKTKTWTPAFADPQQFKKKKAFQDCFPQNQKKWWWADPPDDRRHAFLQAARGWIAGQRQRFIHHRHPDTDRFFHHHDHGKMKMKGWDADPPDDPVVQAAPDCPDVVVVVVVVVVVPPDDDDDPPCPVVVSVVPDPPQQVPADWIKMWMDIPLHTRDIDIGGAHRNGIITMMMDRHHGTMMRIDSRDPRD

pLDDT: mean 80.24, std 19.3, range [25.33, 98.62]